Protein AF-0000000082934032 (afdb_homodimer)

Structure (mmCIF, N/CA/C/O backbone):
data_AF-0000000082934032-model_v1
#
loop_
_entity.id
_entity.type
_entity.pdbx_description
1 polymer 'TIM barrel protein'
#
loop_
_atom_site.group_PDB
_atom_site.id
_atom_site.type_symbol
_atom_site.label_atom_id
_atom_site.label_alt_id
_atom_site.label_comp_id
_atom_site.label_asym_id
_atom_site.label_entity_id
_atom_site.label_seq_id
_atom_site.pdbx_PDB_ins_code
_atom_site.Cartn_x
_atom_site.Cartn_y
_atom_site.Cartn_z
_atom_site.occupancy
_atom_site.B_iso_or_equiv
_atom_site.auth_seq_id
_atom_site.auth_comp_id
_atom_site.auth_asym_id
_atom_site.auth_atom_id
_atom_site.pdbx_PDB_model_num
ATOM 1 N N . MET A 1 1 ? 4.129 29.938 -0.681 1 89.44 1 MET A N 1
ATOM 2 C CA . MET A 1 1 ? 4.227 28.484 -0.831 1 89.44 1 MET A CA 1
ATOM 3 C C . MET A 1 1 ? 5.512 27.953 -0.206 1 89.44 1 MET A C 1
ATOM 5 O O . MET A 1 1 ? 6.59 28.5 -0.44 1 89.44 1 MET A O 1
ATOM 9 N N . LYS A 1 2 ? 5.402 26.906 0.7 1 96.56 2 LYS A N 1
ATOM 10 C CA . LYS A 1 2 ? 6.566 26.359 1.393 1 96.56 2 LYS A CA 1
ATOM 11 C C . LYS A 1 2 ? 6.754 24.875 1.07 1 96.56 2 LYS A C 1
ATOM 13 O O . LYS A 1 2 ? 5.773 24.141 0.92 1 96.56 2 LYS A O 1
ATOM 18 N N . LEU A 1 3 ? 7.988 24.531 0.833 1 98.69 3 LEU A N 1
ATOM 19 C CA . LEU A 1 3 ? 8.359 23.125 0.778 1 98.69 3 LEU A CA 1
ATOM 20 C C . LEU A 1 3 ? 8.82 22.625 2.146 1 98.69 3 LEU A C 1
ATOM 22 O O . LEU A 1 3 ? 9.797 23.141 2.699 1 98.69 3 LEU A O 1
ATOM 26 N N . CYS A 1 4 ? 8.102 21.672 2.656 1 98.88 4 CYS A N 1
ATOM 27 C CA . CYS A 1 4 ? 8.305 21.234 4.035 1 98.88 4 CYS A CA 1
ATOM 28 C C . CYS A 1 4 ? 8.641 19.75 4.098 1 98.88 4 CYS A C 1
ATOM 30 O O . CYS A 1 4 ? 8.484 19.031 3.111 1 98.88 4 CYS A O 1
ATOM 32 N N . TYR A 1 5 ? 9.164 19.312 5.207 1 98.88 5 TYR A N 1
ATOM 33 C CA . TYR A 1 5 ? 9.508 17.922 5.48 1 98.88 5 TYR A CA 1
ATOM 34 C C . TYR A 1 5 ? 8.938 17.469 6.824 1 98.88 5 TYR A C 1
ATOM 36 O O . TYR A 1 5 ? 8.945 18.234 7.793 1 98.88 5 TYR A O 1
ATOM 44 N N . GLN A 1 6 ? 8.43 16.297 6.898 1 98.69 6 GLN A N 1
ATOM 45 C CA . GLN A 1 6 ? 7.852 15.812 8.148 1 98.69 6 GLN A CA 1
ATOM 46 C C . GLN A 1 6 ? 8.945 15.383 9.125 1 98.69 6 GLN A C 1
ATOM 48 O O . GLN A 1 6 ? 9.914 14.734 8.727 1 98.69 6 GLN A O 1
ATOM 53 N N . VAL A 1 7 ? 8.766 15.719 10.398 1 98.56 7 VAL A N 1
ATOM 54 C CA . VAL A 1 7 ? 9.711 15.391 11.461 1 98.56 7 VAL A CA 1
ATOM 55 C C . VAL A 1 7 ? 8.977 14.711 12.617 1 98.56 7 VAL A C 1
ATOM 57 O O . VAL A 1 7 ? 7.945 15.203 13.078 1 98.56 7 VAL A O 1
ATOM 60 N N . ALA A 1 8 ? 9.484 13.578 13.023 1 97.62 8 ALA A N 1
ATOM 61 C CA . ALA A 1 8 ? 8.953 12.922 14.211 1 97.62 8 ALA A CA 1
ATOM 62 C C . ALA A 1 8 ? 9.508 13.555 15.484 1 97.62 8 ALA A C 1
ATOM 64 O O . ALA A 1 8 ? 10.727 13.727 15.617 1 97.62 8 ALA A O 1
ATOM 65 N N . THR A 1 9 ? 8.641 13.93 16.359 1 97.06 9 THR A N 1
ATOM 66 C CA . THR A 1 9 ? 9.086 14.414 17.656 1 97.06 9 THR A CA 1
ATOM 67 C C . THR A 1 9 ? 9.609 13.266 18.516 1 97.06 9 THR A C 1
ATOM 69 O O . THR A 1 9 ? 9.367 12.094 18.203 1 97.06 9 THR A O 1
ATOM 72 N N . PRO A 1 10 ? 10.32 13.586 19.578 1 94.69 10 PRO A N 1
ATOM 73 C CA . PRO A 1 10 ? 11.031 12.555 20.344 1 94.69 10 PRO A CA 1
ATOM 74 C C . PRO A 1 10 ? 10.086 11.531 20.969 1 94.69 10 PRO A C 1
ATOM 76 O O . PRO A 1 10 ? 10.523 10.445 21.359 1 94.69 10 PRO A O 1
ATOM 79 N N . ASP A 1 11 ? 8.836 11.859 21.156 1 92.88 11 ASP A N 1
ATOM 80 C CA . ASP A 1 11 ? 7.871 10.961 21.781 1 92.88 11 ASP A CA 1
ATOM 81 C C . ASP A 1 11 ? 7.406 9.883 20.797 1 92.88 11 ASP A C 1
ATOM 83 O O . ASP A 1 11 ? 6.727 8.938 21.188 1 92.88 11 ASP A O 1
ATOM 87 N N . VAL A 1 12 ? 7.805 10.031 19.531 1 94.06 12 VAL A N 1
ATOM 88 C CA . VAL A 1 12 ? 7.496 9.023 18.516 1 94.06 12 VAL A CA 1
ATOM 89 C C . VAL A 1 12 ? 8.625 8 18.438 1 94.06 12 VAL A C 1
ATOM 91 O O . VAL A 1 12 ? 9.805 8.367 18.453 1 94.06 12 VAL A O 1
ATOM 94 N N . ALA A 1 13 ? 8.289 6.738 18.391 1 92.12 13 ALA A N 1
ATOM 95 C CA . ALA A 1 13 ? 9.289 5.676 18.312 1 92.12 13 ALA A CA 1
ATOM 96 C C . ALA A 1 13 ? 10.094 5.773 17.016 1 92.12 13 ALA A C 1
ATOM 98 O O . ALA A 1 13 ? 9.539 6.086 15.969 1 92.12 13 ALA A O 1
ATOM 99 N N . ILE A 1 14 ? 11.359 5.512 17.141 1 93.31 14 ILE A N 1
ATOM 100 C CA . ILE A 1 14 ? 12.195 5.395 15.953 1 93.31 14 ILE A CA 1
ATOM 101 C C . ILE A 1 14 ? 11.914 4.066 15.25 1 93.31 14 ILE A C 1
ATOM 103 O O . ILE A 1 14 ? 12.031 3 15.859 1 93.31 14 ILE A O 1
ATOM 107 N N . ALA A 1 15 ? 11.469 4.117 14.039 1 92.88 15 ALA A N 1
ATOM 108 C CA . ALA A 1 15 ? 11.117 2.9 13.312 1 92.88 15 ALA A CA 1
ATOM 109 C C . ALA A 1 15 ? 11.133 3.141 11.805 1 92.88 15 ALA A C 1
ATOM 111 O O . ALA A 1 15 ? 10.914 4.266 11.344 1 92.88 15 ALA A O 1
ATOM 112 N N . ASP A 1 16 ? 11.367 2.092 11.055 1 91 16 ASP A N 1
ATOM 113 C CA . ASP A 1 16 ? 11.406 2.17 9.594 1 91 16 ASP A CA 1
ATOM 114 C C . ASP A 1 16 ? 10.047 2.566 9.023 1 91 16 ASP A C 1
ATOM 116 O O . ASP A 1 16 ? 9.969 3.152 7.941 1 91 16 ASP A O 1
ATOM 120 N N . SER A 1 17 ? 9.031 2.242 9.758 1 90.31 17 SER A N 1
ATOM 121 C CA . SER A 1 17 ? 7.676 2.469 9.281 1 90.31 17 SER A CA 1
ATOM 122 C C . SER A 1 17 ? 7.27 3.932 9.438 1 90.31 17 SER A C 1
ATOM 124 O O . SER A 1 17 ? 6.254 4.363 8.883 1 90.31 17 SER A O 1
ATOM 126 N N . VAL A 1 18 ? 8.055 4.707 10.227 1 94.38 18 VAL A N 1
ATOM 127 C CA . VAL A 1 18 ? 7.746 6.113 10.445 1 94.38 18 VAL A CA 1
ATOM 128 C C . VAL A 1 18 ? 8.148 6.934 9.227 1 94.38 18 VAL A C 1
ATOM 130 O O . VAL A 1 18 ? 9.32 6.926 8.828 1 94.38 18 VAL A O 1
ATOM 133 N N . THR A 1 19 ? 7.219 7.641 8.648 1 97 19 THR A N 1
ATOM 134 C CA . THR A 1 19 ? 7.41 8.344 7.383 1 97 19 THR A CA 1
ATOM 135 C C . THR A 1 19 ? 7.867 9.781 7.629 1 97 19 THR A C 1
ATOM 137 O O . THR A 1 19 ? 7.387 10.711 6.977 1 97 19 THR A O 1
ATOM 140 N N . ALA A 1 20 ? 8.695 10.039 8.617 1 98 20 ALA A N 1
ATOM 141 C CA . ALA A 1 20 ? 9.203 11.344 9.016 1 98 20 ALA A CA 1
ATOM 142 C C . ALA A 1 20 ? 10.688 11.266 9.375 1 98 20 ALA A C 1
ATOM 144 O O . ALA A 1 20 ? 11.195 10.195 9.695 1 98 20 ALA A O 1
ATOM 145 N N . TYR A 1 21 ? 11.328 12.398 9.242 1 98.56 21 TYR A N 1
ATOM 146 C CA . TYR A 1 21 ? 12.695 12.516 9.727 1 98.56 21 TYR A CA 1
ATOM 147 C C . TYR A 1 21 ? 12.773 12.242 11.219 1 98.56 21 TYR A C 1
ATOM 149 O O . TYR A 1 21 ? 11.961 12.75 11.992 1 98.56 21 TYR A O 1
ATOM 157 N N . GLN A 1 22 ? 13.711 11.398 11.625 1 97.88 22 GLN A N 1
ATOM 158 C CA . GLN A 1 22 ? 13.758 10.938 13.008 1 97.88 22 GLN A CA 1
ATOM 159 C C . GLN A 1 22 ? 15.062 11.359 13.688 1 97.88 22 GLN A C 1
ATOM 161 O O . GLN A 1 22 ? 16.047 11.688 13.008 1 97.88 22 GLN A O 1
ATOM 166 N N . GLY A 1 23 ? 15.055 11.344 15.07 1 96.62 23 GLY A N 1
ATOM 167 C CA . GLY A 1 23 ? 16.203 11.758 15.852 1 96.62 23 GLY A CA 1
ATOM 168 C C . GLY A 1 23 ? 15.953 13 16.688 1 96.62 23 GLY A C 1
ATOM 169 O O . GLY A 1 23 ? 14.812 13.445 16.812 1 96.62 23 GLY A O 1
ATOM 170 N N . PRO A 1 24 ? 17 13.539 17.297 1 96.81 24 PRO A N 1
ATOM 171 C CA . PRO A 1 24 ? 16.828 14.766 18.062 1 96.81 24 PRO A CA 1
ATOM 172 C C . PRO A 1 24 ? 16.328 15.93 17.219 1 96.81 24 PRO A C 1
ATOM 174 O O . PRO A 1 24 ? 16.781 16.125 16.094 1 96.81 24 PRO A O 1
ATOM 177 N N . LEU A 1 25 ? 15.398 16.688 17.781 1 97.44 25 LEU A N 1
ATOM 178 C CA . LEU A 1 25 ? 14.75 17.766 17.047 1 97.44 25 LEU A CA 1
ATOM 179 C C . LEU A 1 25 ? 15.773 18.781 16.578 1 97.44 25 LEU A C 1
ATOM 181 O O . LEU A 1 25 ? 15.672 19.297 15.453 1 97.44 25 LEU A O 1
ATOM 185 N N . GLU A 1 26 ? 16.75 19.062 17.438 1 97.81 26 GLU A N 1
ATOM 186 C CA . GLU A 1 26 ? 17.766 20.047 17.094 1 97.81 26 GLU A CA 1
ATOM 187 C C . GLU A 1 26 ? 18.5 19.6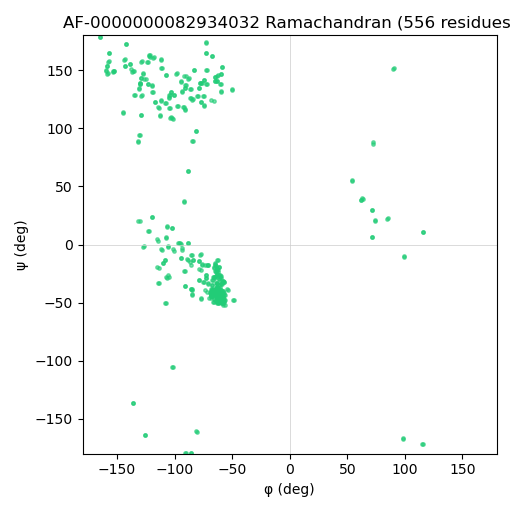56 15.82 1 97.81 26 GLU A C 1
ATOM 189 O O . GLU A 1 26 ? 18.734 20.484 14.938 1 97.81 26 GLU A O 1
ATOM 194 N N . LYS A 1 27 ? 18.828 18.422 15.758 1 98.12 27 LYS A N 1
ATOM 195 C CA . LYS A 1 27 ? 19.531 17.922 14.578 1 98.12 27 LYS A CA 1
ATOM 196 C C . LYS A 1 27 ? 18.609 17.891 13.367 1 98.12 27 LYS A C 1
ATOM 198 O O . LYS A 1 27 ? 19.031 18.266 12.258 1 98.12 27 LYS A O 1
ATOM 203 N N . SER A 1 28 ? 17.422 17.391 13.539 1 98.62 28 SER A N 1
ATOM 204 C CA . SER A 1 28 ? 16.453 17.312 12.445 1 98.62 28 SER A CA 1
ATOM 205 C C . SER A 1 28 ? 16.203 18.672 11.82 1 98.62 28 SER A C 1
ATOM 207 O O . SER A 1 28 ? 16.266 18.828 10.594 1 98.62 28 SER A O 1
ATOM 209 N N . PHE A 1 29 ? 15.977 19.656 12.68 1 98.81 29 PHE A N 1
ATOM 210 C CA . PHE A 1 29 ? 15.695 21 12.195 1 98.81 29 PHE A CA 1
ATOM 211 C C . PHE A 1 29 ? 16.922 21.594 11.5 1 98.81 29 PHE A C 1
ATOM 213 O O . PHE A 1 29 ? 16.797 22.188 10.43 1 98.81 29 PHE A O 1
ATOM 220 N N . TYR A 1 30 ? 18.078 21.375 12.102 1 98.69 30 TYR A N 1
ATOM 221 C CA . TYR A 1 30 ? 19.312 21.891 11.508 1 98.69 30 TYR A CA 1
ATOM 222 C C . TYR A 1 30 ? 19.547 21.266 10.133 1 98.69 30 TYR A C 1
ATOM 224 O O . TYR A 1 30 ? 19.812 21.984 9.164 1 98.69 30 TYR A O 1
ATOM 232 N N . ASP A 1 31 ? 19.453 19.953 10.039 1 98.81 31 ASP A N 1
ATOM 233 C CA . ASP A 1 31 ? 19.688 19.25 8.789 1 98.81 31 ASP A CA 1
ATOM 234 C C . ASP A 1 31 ? 18.734 19.75 7.699 1 98.81 31 ASP A C 1
ATOM 236 O O . ASP A 1 31 ? 19.172 20.141 6.617 1 98.81 31 ASP A O 1
ATOM 240 N N . LEU A 1 32 ? 17.469 19.766 7.996 1 98.88 32 LEU A N 1
ATOM 241 C CA . LEU A 1 32 ? 16.453 20.094 6.996 1 98.88 32 LEU A CA 1
ATOM 242 C C . LEU A 1 32 ? 16.578 21.547 6.547 1 98.88 32 LEU A C 1
ATOM 244 O O . LEU A 1 32 ? 16.422 21.844 5.359 1 98.88 32 LEU A O 1
ATOM 248 N N . ALA A 1 33 ? 16.859 22.438 7.531 1 98.81 33 ALA A N 1
ATOM 249 C CA . ALA A 1 33 ? 17.125 23.828 7.164 1 98.81 33 ALA A CA 1
ATOM 250 C C . ALA A 1 33 ? 18.328 23.938 6.25 1 98.81 33 ALA A C 1
ATOM 252 O O . ALA A 1 33 ? 18.312 24.656 5.246 1 98.81 33 ALA A O 1
ATOM 253 N N . SER A 1 34 ? 19.359 23.188 6.59 1 98.75 34 SER A N 1
ATOM 254 C CA . SER A 1 34 ? 20.594 23.234 5.824 1 98.75 34 SER A CA 1
ATOM 255 C C . SER A 1 34 ? 20.406 22.688 4.414 1 98.75 34 SER A C 1
ATOM 257 O O . SER A 1 34 ? 21.109 23.078 3.482 1 98.75 34 SER A O 1
ATOM 259 N N . PHE A 1 35 ? 19.422 21.75 4.223 1 98.69 35 PHE A N 1
ATOM 260 C CA . PHE A 1 35 ? 19.125 21.188 2.908 1 98.69 35 PHE A CA 1
ATOM 261 C C . PHE A 1 35 ? 18.312 22.172 2.066 1 98.69 35 PHE A C 1
ATOM 263 O O . PHE A 1 35 ? 18.219 22.016 0.847 1 98.69 35 PHE A O 1
ATOM 270 N N . GLY A 1 36 ? 17.625 23.125 2.734 1 98.44 36 GLY A N 1
ATOM 271 C CA . GLY A 1 36 ? 16.922 24.156 1.979 1 98.44 36 GLY A CA 1
ATOM 272 C C . GLY A 1 36 ? 15.422 24.109 2.162 1 98.44 36 GLY A C 1
ATOM 273 O O . GLY A 1 36 ? 14.688 24.781 1.442 1 98.44 36 GLY A O 1
ATOM 274 N N . TYR A 1 37 ? 14.898 23.359 3.088 1 98.81 37 TYR A N 1
ATOM 275 C CA . TYR A 1 37 ? 13.461 23.312 3.338 1 98.81 37 TYR A CA 1
ATOM 276 C C . TYR A 1 37 ? 12.992 24.594 4.004 1 98.81 37 TYR A C 1
ATOM 278 O O . TYR A 1 37 ? 13.734 25.219 4.766 1 98.81 37 TYR A O 1
ATOM 286 N N . ASP A 1 38 ? 11.75 24.938 3.738 1 98.5 38 ASP A N 1
ATOM 287 C CA . ASP A 1 38 ? 11.164 26.172 4.242 1 98.5 38 ASP A CA 1
ATOM 288 C C . ASP A 1 38 ? 10.461 25.953 5.578 1 98.5 38 ASP A C 1
ATOM 290 O O . ASP A 1 38 ? 10.219 26.891 6.332 1 98.5 38 ASP A O 1
ATOM 294 N N . GLY A 1 39 ? 10.102 24.734 5.801 1 98.75 39 GLY A N 1
ATOM 295 C CA . GLY A 1 39 ? 9.328 24.406 6.992 1 98.75 39 GLY A CA 1
ATOM 296 C C . GLY A 1 39 ? 9.305 22.922 7.301 1 98.75 39 GLY A C 1
ATOM 297 O O . GLY A 1 39 ? 9.93 22.125 6.598 1 98.75 39 GLY A O 1
ATOM 298 N N . VAL A 1 40 ? 8.594 22.609 8.438 1 98.81 40 VAL A N 1
ATOM 299 C CA . VAL A 1 40 ? 8.453 21.234 8.875 1 98.81 40 VAL A CA 1
ATOM 300 C C . VAL A 1 40 ? 7 20.969 9.281 1 98.81 40 VAL A C 1
ATOM 302 O O . VAL A 1 40 ? 6.262 21.891 9.617 1 98.81 40 VAL A O 1
ATOM 305 N N . GLU A 1 41 ? 6.605 19.797 9.102 1 98.75 41 GLU A N 1
ATOM 306 C CA . GLU A 1 41 ? 5.418 19.188 9.711 1 98.75 41 GLU A CA 1
ATOM 307 C C . GLU A 1 41 ? 5.789 18.219 10.828 1 98.75 41 GLU A C 1
ATOM 309 O O . GLU A 1 41 ? 6.629 17.344 10.633 1 98.75 41 GLU A O 1
ATOM 314 N N . LEU A 1 42 ? 5.207 18.422 12.008 1 98.5 42 LEU A N 1
ATOM 315 C CA . LEU A 1 42 ? 5.594 17.594 13.141 1 98.5 42 LEU A CA 1
ATOM 316 C C . LEU A 1 42 ? 4.656 16.391 13.273 1 98.5 42 LEU A C 1
ATOM 318 O O . LEU A 1 42 ? 3.441 16.531 13.094 1 98.5 42 LEU A O 1
ATOM 322 N N . MET A 1 43 ? 5.203 15.266 13.43 1 97.38 43 MET A N 1
ATOM 323 C CA . MET A 1 43 ? 4.488 14.07 13.859 1 97.38 43 MET A CA 1
ATOM 324 C C . MET A 1 43 ? 4.656 13.836 15.352 1 97.38 43 MET A C 1
ATOM 326 O O . MET A 1 43 ? 5.781 13.68 15.844 1 97.38 43 MET A O 1
ATOM 330 N N . THR A 1 44 ? 3.533 13.844 16.062 1 95.31 44 THR A N 1
ATOM 331 C CA . THR A 1 44 ? 3.639 13.805 17.516 1 95.31 44 THR A CA 1
ATOM 332 C C . THR A 1 44 ? 2.605 12.852 18.109 1 95.31 44 THR A C 1
ATOM 334 O O . THR A 1 44 ? 1.532 12.656 17.547 1 95.31 44 THR A O 1
ATOM 337 N N . LEU A 1 45 ? 2.957 12.297 19.234 1 92.88 45 LEU A N 1
ATOM 338 C CA . LEU A 1 45 ? 2.09 11.375 19.953 1 92.88 45 LEU A CA 1
ATOM 339 C C . LEU A 1 45 ? 1.536 12.023 21.219 1 92.88 45 LEU A C 1
ATOM 341 O O . LEU A 1 45 ? 0.326 12 21.453 1 92.88 45 LEU A O 1
ATOM 345 N N . ASN A 1 46 ? 2.461 12.602 22 1 91.56 46 ASN A N 1
ATOM 346 C CA . ASN A 1 46 ? 2.131 13.172 23.297 1 91.56 46 ASN A CA 1
ATOM 347 C C . ASN A 1 46 ? 2.711 14.57 23.469 1 91.56 46 ASN A C 1
ATOM 349 O O . ASN A 1 46 ? 3.74 14.75 24.109 1 91.56 46 ASN A O 1
ATOM 353 N N . PRO A 1 47 ? 1.967 15.547 23.047 1 92.38 47 PRO A N 1
ATOM 354 C CA . PRO A 1 47 ? 2.49 16.906 23.125 1 92.38 47 PRO A CA 1
ATOM 355 C C . PRO A 1 47 ? 2.838 17.328 24.547 1 92.38 47 PRO A C 1
ATOM 357 O O . PRO A 1 47 ? 3.736 18.156 24.75 1 92.38 47 PRO A O 1
ATOM 360 N N . SER A 1 48 ? 2.105 16.734 25.516 1 90.75 48 SER A N 1
ATOM 361 C CA . SER A 1 48 ? 2.324 17.125 26.906 1 90.75 48 SER A CA 1
ATOM 362 C C . SER A 1 48 ? 3.725 16.75 27.375 1 90.75 48 SER A C 1
ATOM 364 O O . SER A 1 48 ? 4.23 17.297 28.344 1 90.75 48 SER A O 1
ATOM 366 N N . GLU A 1 49 ? 4.328 15.906 26.641 1 91.81 49 GLU A N 1
ATOM 367 C CA . GLU A 1 49 ? 5.664 15.445 27 1 91.81 49 GLU A CA 1
ATOM 368 C C . GLU A 1 49 ? 6.742 16.281 26.312 1 91.81 49 GLU A C 1
ATOM 370 O O . GLU A 1 49 ? 7.934 16.109 26.594 1 91.81 49 GLU A O 1
ATOM 375 N N . LEU A 1 50 ? 6.344 17.141 25.5 1 95.25 50 LEU A N 1
ATOM 376 C CA . LEU A 1 50 ? 7.293 17.953 24.766 1 95.25 50 LEU A CA 1
ATOM 377 C C . LEU A 1 50 ? 7.484 19.312 25.438 1 95.25 50 LEU A C 1
ATOM 379 O O . LEU A 1 50 ? 6.574 19.812 26.109 1 95.25 50 LEU A O 1
ATOM 383 N N . ASN A 1 51 ? 8.695 19.844 25.328 1 97.06 51 ASN A N 1
ATOM 384 C CA . ASN A 1 51 ? 8.945 21.234 25.641 1 97.06 51 ASN A CA 1
ATOM 385 C C . ASN A 1 51 ? 8.57 22.156 24.469 1 97.06 51 ASN A C 1
ATOM 387 O O . ASN A 1 51 ? 9.375 22.359 23.562 1 97.06 51 ASN A O 1
ATOM 391 N N . TRP A 1 52 ? 7.348 22.734 24.562 1 97.88 52 TRP A N 1
ATOM 392 C CA . TRP A 1 52 ? 6.789 23.5 23.453 1 97.88 52 TRP A CA 1
ATOM 393 C C . TRP A 1 52 ? 7.668 24.703 23.125 1 97.88 52 TRP A C 1
ATOM 395 O O . TRP A 1 52 ? 7.879 25.016 21.953 1 97.88 52 TRP A O 1
ATOM 405 N N . ASP A 1 53 ? 8.164 25.344 24.141 1 97.62 53 ASP A N 1
ATOM 406 C CA . ASP A 1 53 ? 9.031 26.5 23.938 1 97.62 53 ASP A CA 1
ATOM 407 C C . ASP A 1 53 ? 10.312 26.109 23.203 1 97.62 53 ASP A C 1
ATOM 409 O O . ASP A 1 53 ? 10.773 26.844 22.328 1 97.62 53 ASP A O 1
ATOM 413 N N . PHE A 1 54 ? 10.805 25.031 23.609 1 97.75 54 PHE A N 1
ATOM 414 C CA . PHE A 1 54 ? 12 24.531 22.953 1 97.75 54 PHE A CA 1
ATOM 415 C C . PHE A 1 54 ? 11.727 24.266 21.469 1 97.75 54 PHE A C 1
ATOM 417 O O . PHE A 1 54 ? 12.523 24.656 20.609 1 97.75 54 PHE A O 1
ATOM 424 N N . VAL A 1 55 ? 10.648 23.609 21.172 1 98.06 55 VAL A N 1
ATOM 425 C CA . VAL A 1 55 ? 10.289 23.297 19.781 1 98.06 55 VAL A CA 1
ATOM 426 C C . VAL A 1 55 ? 10.18 24.594 18.984 1 98.06 55 VAL A C 1
ATOM 428 O O . VAL A 1 55 ? 10.758 24.703 17.891 1 98.06 55 VAL A O 1
ATOM 431 N N . ARG A 1 56 ? 9.438 25.547 19.516 1 97.94 56 ARG A N 1
ATOM 432 C CA . ARG A 1 56 ? 9.227 26.828 18.844 1 97.94 56 ARG A CA 1
ATOM 433 C C . ARG A 1 56 ? 10.555 27.547 18.609 1 97.94 56 ARG A C 1
ATOM 435 O O . ARG A 1 56 ? 10.836 27.984 17.5 1 97.94 56 ARG A O 1
ATOM 442 N N . LYS A 1 57 ? 11.352 27.625 19.625 1 98.25 57 LYS A N 1
ATOM 443 C CA . LYS A 1 57 ? 12.617 28.344 19.562 1 98.25 57 LYS A CA 1
ATOM 444 C C . LYS A 1 57 ? 13.578 27.688 18.578 1 98.25 57 LYS A C 1
ATOM 446 O O . LYS A 1 57 ? 14.305 28.375 17.844 1 98.25 57 LYS A O 1
ATOM 451 N N . GLU A 1 58 ? 13.609 26.359 18.625 1 98.06 58 GLU A N 1
ATOM 452 C CA . GLU A 1 58 ? 14.492 25.641 17.703 1 98.06 58 GLU A CA 1
ATOM 453 C C . GLU A 1 58 ? 14.062 25.844 16.25 1 98.06 58 GLU A C 1
ATOM 455 O O . GLU A 1 58 ? 14.914 26 15.375 1 98.06 58 GLU A O 1
ATOM 460 N N . ALA A 1 59 ? 12.773 25.797 16 1 98.5 59 ALA A N 1
ATOM 461 C CA . ALA A 1 59 ? 12.273 26.078 14.656 1 98.5 59 ALA A CA 1
ATOM 462 C C . ALA A 1 59 ? 12.656 27.484 14.219 1 98.5 59 ALA A C 1
ATOM 464 O O . ALA A 1 59 ? 13.133 27.688 13.094 1 98.5 59 ALA A O 1
ATOM 465 N N . GLU A 1 60 ? 12.492 28.469 15.086 1 98.25 60 GLU A N 1
ATOM 466 C CA . GLU A 1 60 ? 12.836 29.859 14.805 1 98.25 60 GLU A CA 1
ATOM 467 C C . GLU A 1 60 ? 14.328 30.016 14.531 1 98.25 60 GLU A C 1
ATOM 469 O O . GLU A 1 60 ? 14.727 30.703 13.586 1 98.25 60 GLU A O 1
ATOM 474 N N . LYS A 1 61 ? 15.062 29.391 15.391 1 98.31 61 LYS A N 1
ATOM 475 C CA . LYS A 1 61 ? 16.516 29.422 15.258 1 98.31 61 LYS A CA 1
ATOM 476 C C . LYS A 1 61 ? 16.953 28.969 13.867 1 98.31 61 LYS A C 1
ATOM 478 O O . LYS A 1 61 ? 17.906 29.531 13.297 1 98.31 61 LYS A O 1
ATOM 483 N N . ASN A 1 62 ? 16.297 27.984 13.328 1 98.56 62 ASN A N 1
ATOM 484 C CA . ASN A 1 62 ? 16.656 27.422 12.039 1 98.56 62 ASN A CA 1
ATOM 485 C C . ASN A 1 62 ? 15.844 28.031 10.906 1 98.56 62 ASN A C 1
ATOM 487 O O . ASN A 1 62 ? 15.922 27.578 9.766 1 98.56 62 ASN A O 1
ATOM 491 N N . LYS A 1 63 ? 14.953 28.984 11.219 1 98.31 63 LYS A N 1
ATOM 492 C CA . LYS A 1 63 ? 14.117 29.688 10.258 1 98.31 63 LYS A CA 1
ATOM 493 C C . LYS A 1 63 ? 13.188 28.719 9.523 1 98.31 63 LYS A C 1
ATOM 495 O O . LYS A 1 63 ? 13.055 28.797 8.297 1 98.31 63 LYS A O 1
ATOM 500 N N . LEU A 1 64 ? 12.688 27.766 10.227 1 98.69 64 LEU A N 1
ATOM 501 C CA . LEU A 1 64 ? 11.719 26.812 9.711 1 98.69 64 LEU A CA 1
ATOM 502 C C . LEU A 1 64 ? 10.312 27.141 10.195 1 98.69 64 LEU A C 1
ATOM 504 O O . LEU A 1 64 ? 10.102 27.391 11.391 1 98.69 64 LEU A O 1
ATOM 508 N N . SER A 1 65 ? 9.398 27.172 9.281 1 98.31 65 SER A N 1
ATOM 509 C CA . SER A 1 65 ? 8 27.266 9.672 1 98.31 65 SER A CA 1
ATOM 510 C C . SER A 1 65 ? 7.457 25.906 10.117 1 98.31 65 SER A C 1
ATOM 512 O O . SER A 1 65 ? 7.762 24.875 9.508 1 98.31 65 SER A O 1
ATOM 514 N N . VAL A 1 66 ? 6.727 25.859 11.227 1 98.5 66 VAL A N 1
ATOM 515 C CA . VAL A 1 66 ? 5.949 24.672 11.578 1 98.5 66 VAL A CA 1
ATOM 516 C C . VAL A 1 66 ? 4.539 24.797 11 1 98.5 66 VAL A C 1
ATOM 518 O O . VAL A 1 66 ? 3.748 25.625 11.453 1 98.5 66 VAL A O 1
ATOM 521 N N . VAL A 1 67 ? 4.211 23.875 10.094 1 98.19 67 VAL A N 1
ATOM 522 C CA . VAL A 1 67 ? 3.047 24.203 9.273 1 98.19 67 VAL A CA 1
ATOM 523 C C . VAL A 1 67 ? 1.863 23.328 9.703 1 98.19 67 VAL A C 1
ATOM 525 O O . VAL A 1 67 ? 0.707 23.703 9.492 1 98.19 67 VAL A O 1
ATOM 528 N N . LEU A 1 68 ? 2.125 22.219 10.195 1 98.56 68 LEU A N 1
ATOM 529 C CA . LEU A 1 68 ? 1.088 21.25 10.531 1 98.56 68 LEU A CA 1
ATOM 530 C C . LEU A 1 68 ? 1.596 20.25 11.57 1 98.56 68 LEU A C 1
ATOM 532 O O . LEU A 1 68 ? 2.799 19.984 11.641 1 98.56 68 LEU A O 1
ATOM 536 N N . VAL A 1 69 ? 0.732 19.797 12.422 1 98.38 69 VAL A N 1
ATOM 537 C CA . VAL A 1 69 ? 1.026 18.672 13.312 1 98.38 69 VAL A CA 1
ATOM 538 C C . VAL A 1 69 ? 0.18 17.469 12.93 1 98.38 69 VAL A C 1
ATOM 540 O O . VAL A 1 69 ? -1.049 17.547 12.883 1 98.38 69 VAL A O 1
ATOM 543 N N . CYS A 1 70 ? 0.849 16.391 12.68 1 96.75 70 CYS A N 1
ATOM 544 C CA . CYS A 1 70 ? 0.198 15.172 12.219 1 96.75 70 CYS A CA 1
ATOM 545 C C . CYS A 1 70 ? -0.178 14.281 13.398 1 96.75 70 CYS A C 1
ATOM 547 O O . CYS A 1 70 ? 0.589 14.148 14.352 1 96.75 70 CYS A O 1
ATOM 549 N N . THR A 1 71 ? -1.338 13.594 13.234 1 92.31 71 THR A N 1
ATOM 550 C CA . THR A 1 71 ? -1.892 12.805 14.328 1 92.31 71 THR A CA 1
ATOM 551 C C . THR A 1 71 ? -1.729 11.312 14.062 1 92.31 71 THR A C 1
ATOM 553 O O . THR A 1 71 ? -2.271 10.477 14.789 1 92.31 71 THR A O 1
ATOM 556 N N . GLY A 1 72 ? -1.059 10.922 13.047 1 85.31 72 GLY A N 1
ATOM 557 C CA . GLY A 1 72 ? -1.079 9.562 12.523 1 85.31 72 GLY A CA 1
ATOM 558 C C . GLY A 1 72 ? -0.627 8.523 13.531 1 85.31 72 GLY A C 1
ATOM 559 O O . GLY A 1 72 ? -1.172 7.418 13.578 1 85.31 72 GLY A O 1
ATOM 56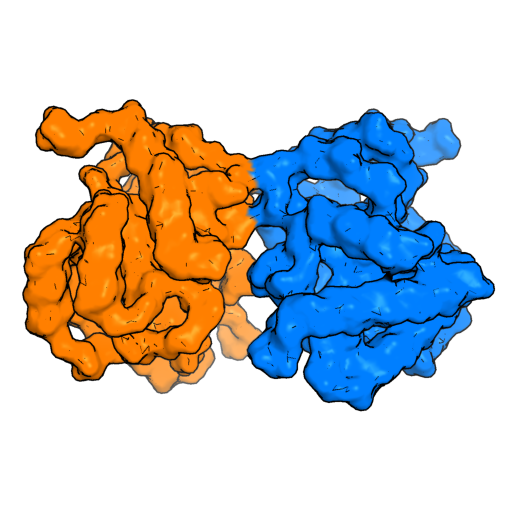0 N N . GLU A 1 73 ? 0.224 8.852 14.328 1 87.44 73 GLU A N 1
ATOM 561 C CA . GLU A 1 73 ? 0.84 7.852 15.188 1 87.44 73 GLU A CA 1
ATOM 562 C C . GLU A 1 73 ? -0.002 7.602 16.438 1 87.44 73 GLU A C 1
ATOM 564 O O . GLU A 1 73 ? 0.236 6.637 17.172 1 87.44 73 GLU A O 1
ATOM 569 N N . ILE A 1 74 ? -1.052 8.453 16.641 1 90.25 74 ILE A N 1
ATOM 570 C CA . ILE A 1 74 ? -1.986 8.219 17.734 1 90.25 74 ILE A CA 1
ATOM 571 C C . ILE A 1 74 ? -2.773 6.934 17.469 1 90.25 74 ILE A C 1
ATOM 573 O O . ILE A 1 74 ? -2.99 6.137 18.391 1 90.25 74 ILE A O 1
ATOM 577 N N . PHE A 1 75 ? -3.15 6.719 16.266 1 92.19 75 PHE A N 1
ATOM 578 C CA . PHE A 1 75 ? -3.768 5.457 15.875 1 92.19 75 PHE A CA 1
ATOM 579 C C . PHE A 1 75 ? -2.719 4.363 15.734 1 92.19 75 PHE A C 1
ATOM 581 O O . PHE A 1 75 ? -2.887 3.266 16.281 1 92.19 75 PHE A O 1
ATOM 588 N N . GLY A 1 76 ? -1.643 4.652 15.086 1 88.06 76 GLY A N 1
ATOM 589 C CA . GLY A 1 76 ? -0.648 3.656 14.711 1 88.06 76 GLY A CA 1
ATOM 590 C C . GLY A 1 76 ? 0.029 3.016 15.914 1 88.06 76 GLY A C 1
ATOM 591 O O . GLY A 1 76 ? 0.236 1.801 15.938 1 88.06 76 GLY A O 1
ATOM 592 N N . GLN A 1 77 ? 0.321 3.799 16.906 1 87.25 77 GLN A N 1
ATOM 593 C CA . GLN A 1 77 ? 1.095 3.291 18.047 1 87.25 77 GLN A CA 1
ATOM 594 C C . GLN A 1 77 ? 0.205 3.059 19.266 1 87.25 77 GLN A C 1
ATOM 596 O O . GLN A 1 77 ? 0.479 2.174 20.078 1 87.25 77 GLN A O 1
ATOM 601 N N . LEU A 1 78 ? -0.938 3.84 19.375 1 91.38 78 LEU A N 1
ATOM 602 C CA . LEU A 1 78 ? -1.726 3.77 20.609 1 91.38 78 LEU A CA 1
ATOM 603 C C . LEU A 1 78 ? -3.057 3.068 20.359 1 91.38 78 LEU A C 1
ATOM 605 O O . LEU A 1 78 ? -3.77 2.727 21.312 1 91.38 78 LEU A O 1
ATOM 609 N N . GLY A 1 79 ? -3.482 2.906 19.141 1 93.69 79 GLY A N 1
ATOM 610 C CA . GLY A 1 79 ? -4.719 2.219 18.812 1 93.69 79 GLY A CA 1
ATOM 611 C C . GLY A 1 79 ? -5.961 3.033 19.125 1 93.69 79 GLY A C 1
ATOM 612 O O . GLY A 1 79 ? -7.047 2.477 19.297 1 93.69 79 GLY A O 1
ATOM 613 N N . LEU A 1 80 ? -5.848 4.344 19.25 1 96.44 80 LEU A N 1
ATOM 614 C CA . LEU A 1 80 ? -6.969 5.227 19.562 1 96.44 80 LEU A CA 1
ATOM 615 C C . LEU A 1 80 ? -7.688 5.66 18.281 1 96.44 80 LEU A C 1
ATOM 617 O O . LEU A 1 80 ? -7.051 5.91 17.266 1 96.44 80 LEU A O 1
ATOM 621 N N . SER A 1 81 ? -9.008 5.77 18.359 1 97.94 81 SER A N 1
ATOM 622 C CA . SER A 1 81 ? -9.773 6.266 17.219 1 97.94 81 SER A CA 1
ATOM 623 C C . SER A 1 81 ? -11.125 6.824 17.656 1 97.94 81 SER A C 1
ATOM 625 O O . SER A 1 81 ? -11.633 6.461 18.719 1 97.94 81 SER A O 1
ATOM 627 N N . TYR A 1 82 ? -11.625 7.695 16.781 1 98.62 82 TYR A N 1
ATOM 628 C CA . TYR A 1 82 ? -12.891 8.359 17.062 1 98.62 82 TYR A CA 1
ATOM 629 C C . TYR A 1 82 ? -14.055 7.391 16.922 1 98.62 82 TYR A C 1
ATOM 631 O O . TYR A 1 82 ? -15.164 7.676 17.391 1 98.62 82 TYR A O 1
ATOM 639 N N . THR A 1 83 ? -13.828 6.289 16.25 1 98.5 83 THR A N 1
ATOM 640 C CA . THR A 1 83 ? -14.945 5.398 15.945 1 98.5 83 THR A CA 1
ATOM 641 C C . THR A 1 83 ? -14.719 4.02 16.562 1 98.5 83 THR A C 1
ATOM 643 O O . THR A 1 83 ? -15.203 3.014 16.047 1 98.5 83 THR A O 1
ATOM 646 N N . HIS A 1 84 ? -13.914 3.977 17.578 1 98.25 84 HIS A N 1
ATOM 647 C CA . HIS A 1 84 ? -13.734 2.729 18.312 1 98.25 84 HIS A CA 1
ATOM 648 C C . HIS A 1 84 ? -15.039 2.273 18.953 1 98.25 84 HIS A C 1
ATOM 650 O O . HIS A 1 84 ? -15.82 3.098 19.438 1 98.25 84 HIS A O 1
ATOM 656 N N . PRO A 1 85 ? -15.242 0.965 19.031 1 98.06 85 PRO A N 1
ATOM 657 C CA . PRO A 1 85 ? -16.484 0.509 19.656 1 98.06 85 PRO A CA 1
ATOM 658 C C . PRO A 1 85 ? -16.562 0.847 21.156 1 98.06 85 PRO A C 1
ATOM 660 O O . PRO A 1 85 ? -17.656 1.004 21.703 1 98.06 85 PRO A O 1
ATOM 663 N N . LYS A 1 86 ? -15.477 0.94 21.781 1 97.94 86 LYS A N 1
ATOM 664 C CA . LYS A 1 86 ? -15.422 1.296 23.203 1 97.94 86 LYS A CA 1
ATOM 665 C C . LYS A 1 86 ? -15.398 2.811 23.391 1 97.94 86 LYS A C 1
ATOM 667 O O . LYS A 1 86 ? -14.492 3.49 22.906 1 97.94 86 LYS A O 1
ATOM 672 N N . GLU A 1 87 ? -16.281 3.322 24.156 1 98.12 87 GLU A N 1
ATOM 673 C CA . GLU A 1 87 ? -16.438 4.758 24.375 1 98.12 87 GLU A CA 1
ATOM 674 C C . GLU A 1 87 ? -15.195 5.359 25.031 1 98.12 87 GLU A C 1
ATOM 676 O O . GLU A 1 87 ? -14.789 6.473 24.688 1 98.12 87 GLU A O 1
ATOM 681 N N . GLU A 1 88 ? -14.609 4.629 25.922 1 98.25 88 GLU A N 1
ATOM 682 C CA . GLU A 1 88 ? -13.445 5.145 26.641 1 98.25 88 GLU A CA 1
ATOM 683 C C . GLU A 1 88 ? -12.273 5.391 25.688 1 98.25 88 GLU A C 1
ATOM 685 O O . GLU A 1 88 ? -11.5 6.332 25.875 1 98.25 88 GLU A O 1
ATOM 690 N N . VAL A 1 89 ? -12.188 4.562 24.672 1 98.31 89 VAL A N 1
ATOM 691 C CA . VAL A 1 89 ? -11.133 4.711 23.688 1 98.31 89 VAL A CA 1
ATOM 692 C C . VAL A 1 89 ? -11.422 5.926 22.797 1 98.31 89 VAL A C 1
ATOM 694 O O . VAL A 1 89 ? -10.516 6.707 22.5 1 98.31 89 VAL A O 1
ATOM 697 N N . ARG A 1 90 ? -12.68 6.141 22.438 1 98.5 90 ARG A N 1
ATOM 698 C CA . ARG A 1 90 ? -13.07 7.297 21.641 1 98.5 90 ARG A CA 1
ATOM 699 C C . ARG A 1 90 ? -12.789 8.602 22.375 1 98.5 90 ARG A C 1
ATOM 701 O O . ARG A 1 90 ? -12.242 9.539 21.797 1 98.5 90 ARG A O 1
ATOM 708 N N . LYS A 1 91 ? -13.109 8.617 23.656 1 98.38 91 LYS A N 1
ATOM 709 C CA . LYS A 1 91 ? -12.914 9.812 24.469 1 98.38 91 LYS A CA 1
ATOM 710 C C . LYS A 1 91 ? -11.43 10.148 24.594 1 98.38 91 LYS A C 1
ATOM 712 O O . LYS A 1 91 ? -11.047 11.32 24.531 1 98.38 91 LYS A O 1
ATOM 717 N N . GLU A 1 92 ? -10.688 9.109 24.766 1 97.75 92 GLU A N 1
ATOM 718 C CA . GLU A 1 92 ? -9.242 9.32 24.859 1 97.75 92 GLU A CA 1
ATOM 719 C C . GLU A 1 92 ? -8.672 9.836 23.547 1 97.75 92 GLU A C 1
ATOM 721 O O . GLU A 1 92 ? -7.797 10.703 23.547 1 97.75 92 GLU A O 1
ATOM 726 N N . ALA A 1 93 ? -9.18 9.328 22.438 1 98.06 93 ALA A N 1
ATOM 727 C CA . ALA A 1 93 ? -8.742 9.789 21.125 1 98.06 93 ALA A CA 1
ATOM 728 C C . ALA A 1 93 ? -9.047 11.273 20.938 1 98.06 93 ALA A C 1
ATOM 730 O O . ALA A 1 93 ? -8.195 12.031 20.453 1 98.06 93 ALA A O 1
ATOM 731 N N . ILE A 1 94 ? -10.203 11.656 21.344 1 98.31 94 ILE A N 1
ATOM 732 C CA . ILE A 1 94 ? -10.633 13.047 21.203 1 98.31 94 ILE A CA 1
ATOM 733 C C . ILE A 1 94 ? -9.797 13.938 22.109 1 98.31 94 ILE A C 1
ATOM 735 O O . ILE A 1 94 ? -9.32 14.992 21.703 1 98.31 94 ILE A O 1
ATOM 739 N N . ARG A 1 95 ? -9.586 13.477 23.328 1 97.44 95 ARG A N 1
ATOM 740 C CA . ARG A 1 95 ? -8.789 14.234 24.281 1 97.44 95 ARG A CA 1
ATOM 741 C C . ARG A 1 95 ? -7.379 14.477 23.75 1 97.44 95 ARG A C 1
ATOM 743 O O . ARG A 1 95 ? -6.867 15.594 23.812 1 97.44 95 ARG A O 1
ATOM 750 N N . ARG A 1 96 ? -6.785 13.445 23.266 1 96.75 96 ARG A N 1
ATOM 751 C CA . ARG A 1 96 ? -5.43 13.547 22.719 1 96.75 96 ARG A CA 1
ATOM 752 C C . ARG A 1 96 ? -5.383 14.508 21.531 1 96.75 96 ARG A C 1
ATOM 754 O O . ARG A 1 96 ? -4.434 15.273 21.391 1 96.75 96 ARG A O 1
ATOM 761 N N . THR A 1 97 ? -6.387 14.414 20.703 1 97.94 97 THR A N 1
ATOM 762 C CA . THR A 1 97 ? -6.43 15.297 19.547 1 97.94 97 THR A CA 1
ATOM 763 C C . THR A 1 97 ? -6.539 16.75 19.984 1 97.94 97 THR A C 1
ATOM 765 O O . THR A 1 97 ? -5.906 17.641 19.391 1 97.94 97 THR A O 1
ATOM 768 N N . LYS A 1 98 ? -7.312 17 20.984 1 98.19 98 LYS A N 1
ATOM 769 C CA . LYS A 1 98 ? -7.43 18.359 21.5 1 98.19 98 LYS A CA 1
ATOM 770 C C . LYS A 1 98 ? -6.09 18.859 22.031 1 98.19 98 LYS A C 1
ATOM 772 O O . LYS A 1 98 ? -5.742 20.031 21.859 1 98.19 98 LYS A O 1
ATOM 777 N N . GLU A 1 99 ? -5.332 18 22.656 1 97.62 99 GLU A N 1
ATOM 778 C CA . GLU A 1 99 ? -3.99 18.375 23.094 1 97.62 99 GLU A CA 1
ATOM 779 C C . GLU A 1 99 ? -3.098 18.703 21.906 1 97.62 99 GLU A C 1
ATOM 781 O O . GLU A 1 99 ? -2.287 19.641 21.984 1 97.62 99 GLU A O 1
ATOM 786 N N . ILE A 1 100 ? -3.238 17.953 20.859 1 98.12 100 ILE A N 1
ATOM 787 C CA . ILE A 1 100 ? -2.475 18.219 19.656 1 98.12 100 ILE A CA 1
ATOM 788 C C . ILE A 1 100 ? -2.889 19.562 19.062 1 98.12 100 ILE A C 1
ATOM 790 O O . ILE A 1 100 ? -2.045 20.328 18.594 1 98.12 100 ILE A O 1
ATOM 794 N N . ILE A 1 101 ? -4.195 19.859 19.094 1 98.62 101 ILE A N 1
ATOM 795 C CA . ILE A 1 101 ? -4.691 21.141 18.625 1 98.62 101 ILE A CA 1
ATOM 796 C C . ILE A 1 101 ? -4.066 22.266 19.438 1 98.62 101 ILE A C 1
ATOM 798 O O . ILE A 1 101 ? -3.637 23.281 18.891 1 98.62 101 ILE A O 1
ATOM 802 N N . ASP A 1 102 ? -3.979 22.078 20.766 1 98.56 102 ASP A N 1
ATOM 803 C CA . ASP A 1 102 ? -3.348 23.078 21.625 1 98.56 102 ASP A CA 1
ATOM 804 C C . ASP A 1 102 ? -1.892 23.312 21.234 1 98.56 102 ASP A C 1
ATOM 806 O O . ASP A 1 102 ? -1.439 24.453 21.141 1 98.56 102 ASP A O 1
ATOM 810 N N . PHE A 1 103 ? -1.188 22.25 21.062 1 98.31 103 PHE A N 1
ATOM 811 C CA . PHE A 1 103 ? 0.213 22.281 20.672 1 98.31 103 PHE A CA 1
ATOM 812 C C . PHE A 1 103 ? 0.369 22.984 19.312 1 98.31 103 PHE A C 1
ATOM 814 O O . PHE A 1 103 ? 1.222 23.859 19.156 1 98.31 103 PHE A O 1
ATOM 821 N N . ALA A 1 104 ? -0.468 22.609 18.359 1 98.62 104 ALA A N 1
ATOM 822 C CA . ALA A 1 104 ? -0.446 23.219 17.047 1 98.62 104 ALA A CA 1
ATOM 823 C C . ALA A 1 104 ? -0.73 24.719 17.125 1 98.62 104 ALA A C 1
ATOM 825 O O . ALA A 1 104 ? -0.059 25.531 16.469 1 98.62 104 ALA A O 1
ATOM 826 N N . SER A 1 105 ? -1.715 25.031 17.906 1 98.56 105 SER A N 1
ATOM 827 C CA . SER A 1 105 ? -2.072 26.438 18.094 1 98.56 105 SER A CA 1
ATOM 828 C C . SER A 1 105 ? -0.883 27.25 18.594 1 98.56 105 SER A C 1
ATOM 830 O O . SER A 1 105 ? -0.618 28.344 18.094 1 98.56 105 SER A O 1
ATOM 832 N N . ALA A 1 106 ? -0.17 26.703 19.531 1 97.88 106 ALA A N 1
ATOM 833 C CA . ALA A 1 106 ? 0.988 27.391 20.109 1 97.88 106 ALA A CA 1
ATOM 834 C C . ALA A 1 106 ? 2.072 27.609 19.062 1 97.88 106 ALA A C 1
ATOM 836 O O . ALA A 1 106 ? 2.902 28.516 19.203 1 97.88 106 ALA A O 1
ATOM 837 N N . LEU A 1 107 ? 2.1 26.844 18.047 1 97.81 107 LEU A N 1
ATOM 838 C CA . LEU A 1 107 ? 3.129 26.922 17.016 1 97.81 107 LEU A CA 1
ATOM 839 C C . LEU A 1 107 ? 2.621 27.656 15.789 1 97.81 107 LEU A C 1
ATOM 841 O O . LEU A 1 107 ? 3.369 27.875 14.828 1 97.81 107 LEU A O 1
ATOM 845 N N . GLY A 1 108 ? 1.305 28.047 15.789 1 97.44 108 GLY A N 1
ATOM 846 C CA . GLY A 1 108 ? 0.701 28.672 14.625 1 97.44 108 GLY A CA 1
ATOM 847 C C . GLY A 1 108 ? 0.489 27.688 13.477 1 97.44 108 GLY A C 1
ATOM 848 O O . GLY A 1 108 ? 0.58 28.078 12.305 1 97.44 108 GLY A O 1
ATOM 849 N N . ALA A 1 109 ? 0.28 26.438 13.797 1 98.44 109 ALA A N 1
ATOM 850 C CA . ALA A 1 109 ? 0.153 25.344 12.828 1 98.44 109 ALA A CA 1
ATOM 851 C C . ALA A 1 109 ? -1.271 24.797 12.797 1 98.44 109 ALA A C 1
ATOM 853 O O . ALA A 1 109 ? -2.051 25.031 13.727 1 98.44 109 ALA A O 1
ATOM 854 N N . ASN A 1 110 ? -1.653 24.141 11.711 1 98.75 110 ASN A N 1
ATOM 855 C CA . ASN A 1 110 ? -2.869 23.344 11.633 1 98.75 110 ASN A CA 1
ATOM 856 C C . ASN A 1 110 ? -2.615 21.891 12.039 1 98.75 110 ASN A C 1
ATOM 858 O O . ASN A 1 110 ? -1.504 21.547 12.438 1 98.75 110 ASN A O 1
ATOM 862 N N . ILE A 1 111 ? -3.668 21.031 12 1 98.75 111 ILE A N 1
ATOM 863 C CA . ILE A 1 111 ? -3.459 19.609 12.266 1 98.75 111 ILE A CA 1
ATOM 864 C C . ILE A 1 111 ? -4.082 18.781 11.141 1 98.75 111 ILE A C 1
ATOM 866 O O . ILE A 1 111 ? -4.91 19.297 10.375 1 98.75 111 ILE A O 1
ATOM 870 N N . ASN A 1 112 ? -3.594 17.578 11 1 98.12 112 ASN A N 1
ATOM 871 C CA . ASN A 1 112 ? -4.305 16.656 10.117 1 98.12 112 ASN A CA 1
ATOM 872 C C . ASN A 1 112 ? -4.953 15.523 10.906 1 98.12 112 ASN A C 1
ATOM 874 O O . ASN A 1 112 ? -4.535 15.219 12.023 1 98.12 112 ASN A O 1
ATOM 878 N N . ILE A 1 113 ? -6 15.016 10.375 1 97.81 113 ILE A N 1
ATOM 879 C CA . ILE A 1 113 ? -6.609 13.773 10.836 1 97.81 113 ILE A CA 1
ATOM 880 C C . ILE A 1 113 ? -6.465 12.695 9.758 1 97.81 113 ILE A C 1
ATOM 882 O O . ILE A 1 113 ? -7.023 12.828 8.664 1 97.81 113 ILE A O 1
ATOM 886 N N . GLY A 1 114 ? -5.656 11.727 10.078 1 97.19 114 GLY A N 1
ATOM 887 C CA . GLY A 1 114 ? -5.516 10.57 9.219 1 97.19 114 GLY A CA 1
ATOM 888 C C . GLY A 1 114 ? -6.277 9.359 9.719 1 97.19 114 GLY A C 1
ATOM 889 O O . GLY A 1 114 ? -7.508 9.32 9.664 1 97.19 114 GLY A O 1
ATOM 890 N N . ARG A 1 115 ? -5.559 8.414 10.258 1 96.94 115 ARG A N 1
ATOM 891 C CA . ARG A 1 115 ? -6.172 7.141 10.609 1 96.94 115 ARG A CA 1
ATOM 892 C C . ARG A 1 115 ? -6.836 7.207 11.977 1 96.94 115 ARG A C 1
ATOM 894 O O . ARG A 1 115 ? -7.633 6.336 12.328 1 96.94 115 ARG A O 1
ATOM 901 N N . ILE A 1 116 ? -6.562 8.242 12.773 1 97.88 116 ILE A N 1
ATOM 902 C CA . ILE A 1 116 ? -7.18 8.375 14.086 1 97.88 116 ILE A CA 1
ATOM 903 C C . ILE A 1 116 ? -8.695 8.508 13.938 1 97.88 116 ILE A C 1
ATOM 905 O O . ILE A 1 116 ? -9.438 8.328 14.906 1 97.88 116 ILE A O 1
ATOM 909 N N . ARG A 1 117 ? -9.18 8.758 12.742 1 98 117 ARG A N 1
ATOM 910 C CA . ARG A 1 117 ? -10.617 8.812 12.5 1 98 117 ARG A CA 1
ATOM 911 C C . ARG A 1 117 ? -11.281 7.469 12.805 1 98 117 ARG A C 1
ATOM 913 O O . ARG A 1 117 ? -12.469 7.414 13.102 1 98 117 ARG A O 1
ATOM 920 N N . GLY A 1 118 ? -10.523 6.434 12.633 1 97.44 118 GLY A N 1
ATOM 921 C CA . GLY A 1 118 ? -11.031 5.082 12.82 1 97.44 118 GLY A CA 1
ATOM 922 C C . GLY A 1 118 ? -11.43 4.41 11.516 1 97.44 118 GLY A C 1
ATOM 923 O O . GLY A 1 118 ? -10.992 4.824 10.445 1 97.44 118 GLY A O 1
ATOM 924 N N . GLN A 1 119 ? -12.141 3.297 11.641 1 97.56 119 GLN A N 1
ATOM 925 C CA . GLN A 1 119 ? -12.508 2.482 10.484 1 97.56 119 GLN A CA 1
ATOM 926 C C . GLN A 1 119 ? -13.742 1.638 10.781 1 97.56 119 GLN A C 1
ATOM 928 O O . GLN A 1 119 ? -14.148 1.495 11.938 1 97.56 119 GLN A O 1
ATOM 933 N N . TYR A 1 120 ? -14.305 1.134 9.766 1 97.44 120 TYR A N 1
ATOM 934 C CA . TYR A 1 120 ? -15.422 0.212 9.945 1 97.44 120 TYR A CA 1
ATOM 935 C C . TYR A 1 120 ? -14.969 -1.067 10.641 1 97.44 120 TYR A C 1
ATOM 937 O O . TYR A 1 120 ? -13.852 -1.543 10.406 1 97.44 120 TYR A O 1
ATOM 945 N N . CYS A 1 121 ? -15.812 -1.547 11.531 1 95.75 121 CYS A N 1
ATOM 946 C CA . CYS A 1 121 ? -15.57 -2.83 12.188 1 95.75 121 CYS A CA 1
ATOM 947 C C . CYS A 1 121 ? -16.875 -3.598 12.375 1 95.75 121 CYS A C 1
ATOM 949 O O . CYS A 1 121 ? -17.953 -3.08 12.086 1 95.75 121 CYS A O 1
ATOM 951 N N . SER A 1 122 ? -16.781 -4.809 12.812 1 94.81 122 SER A N 1
ATOM 952 C CA . SER A 1 122 ? -17.938 -5.68 12.883 1 94.81 122 SER A CA 1
ATOM 953 C C . SER A 1 122 ? -18.828 -5.316 14.07 1 94.81 122 SER A C 1
ATOM 955 O O . SER A 1 122 ? -20 -5.695 14.117 1 94.81 122 SER A O 1
ATOM 957 N N . GLN A 1 123 ? -18.328 -4.586 15.008 1 97.69 123 GLN A N 1
ATOM 958 C CA . GLN A 1 123 ? -19.047 -4.293 16.234 1 97.69 123 GLN A CA 1
ATOM 959 C C . GLN A 1 123 ? -19.953 -3.074 16.078 1 97.69 123 GLN A C 1
ATOM 961 O O . GLN A 1 123 ? -20.812 -2.814 16.922 1 97.69 123 GLN A O 1
ATOM 966 N N . LEU A 1 124 ? -19.766 -2.258 15.023 1 98 124 LEU A N 1
ATOM 967 C CA . LEU A 1 124 ? -20.562 -1.075 14.734 1 98 124 LEU A CA 1
ATOM 968 C C . LEU A 1 124 ? -21.109 -1.132 13.312 1 98 124 LEU A C 1
ATOM 970 O O . LEU A 1 124 ? -20.438 -1.602 12.398 1 98 124 LEU A O 1
ATOM 974 N N . SER A 1 125 ? -22.312 -0.659 13.172 1 97.88 125 SER A N 1
ATOM 975 C CA . SER A 1 125 ? -22.797 -0.484 11.812 1 9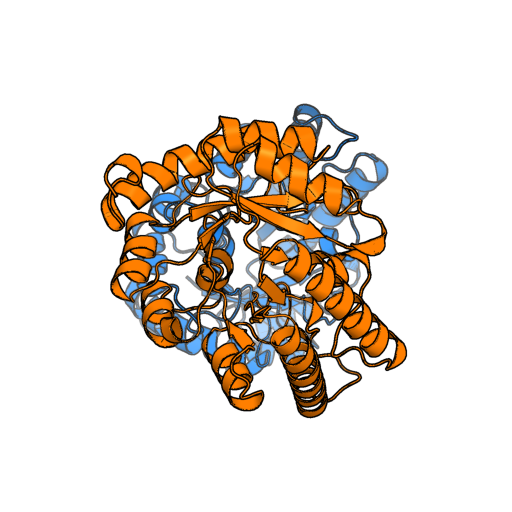7.88 125 SER A CA 1
ATOM 976 C C . SER A 1 125 ? -22.031 0.618 11.086 1 97.88 125 SER A C 1
ATOM 978 O O . SER A 1 125 ? -21.359 1.436 11.719 1 97.88 125 SER A O 1
ATOM 980 N N . LYS A 1 126 ? -22.125 0.617 9.789 1 97.38 126 LYS A N 1
ATOM 981 C CA . LYS A 1 126 ? -21.5 1.686 9.008 1 97.38 126 LYS A CA 1
ATOM 982 C C . LYS A 1 126 ? -22.078 3.047 9.391 1 97.38 126 LYS A C 1
ATOM 984 O O . LYS A 1 126 ? -21.344 4.023 9.531 1 97.38 126 LYS A O 1
ATOM 989 N N . GLU A 1 127 ? -23.344 3.068 9.602 1 98.19 127 GLU A N 1
ATOM 990 C CA . GLU A 1 127 ? -24.016 4.312 9.961 1 98.19 127 GLU A CA 1
ATOM 991 C C . GLU A 1 127 ? -23.547 4.816 11.32 1 98.19 127 GLU A C 1
ATOM 993 O O . GLU A 1 127 ? -23.312 6.016 11.5 1 98.19 127 GLU A O 1
ATOM 998 N N . GLN A 1 128 ? -23.406 3.916 12.219 1 98.44 128 GLN A N 1
ATOM 999 C CA . GLN A 1 128 ? -22.922 4.289 13.539 1 98.44 128 GLN A CA 1
ATOM 1000 C C . GLN A 1 128 ? -21.5 4.836 13.469 1 98.44 128 GLN A C 1
ATOM 1002 O O . GLN A 1 128 ? -21.188 5.844 14.102 1 98.44 128 GLN A O 1
ATOM 1007 N N . THR A 1 129 ? -20.703 4.164 12.695 1 98.69 129 THR A N 1
ATOM 1008 C CA . THR A 1 129 ? -19.312 4.598 12.523 1 98.69 129 THR A CA 1
ATOM 1009 C C . THR A 1 129 ? -19.266 6.008 11.945 1 98.69 129 THR A C 1
ATOM 1011 O O . THR A 1 129 ? -18.531 6.863 12.453 1 98.69 129 THR A O 1
ATOM 1014 N N . GLU A 1 130 ? -20.047 6.25 10.938 1 98.69 130 GLU A N 1
ATOM 1015 C CA . GLU A 1 130 ? -20.062 7.551 10.281 1 98.69 130 GLU A CA 1
ATOM 1016 C C . GLU A 1 130 ? -20.562 8.641 11.227 1 98.69 130 GLU A C 1
ATOM 1018 O O . GLU A 1 130 ? -20.016 9.742 11.258 1 98.69 130 GLU A O 1
ATOM 1023 N N . GLN A 1 131 ? -21.531 8.32 11.977 1 98.69 131 GLN A N 1
ATOM 1024 C CA . GLN A 1 131 ? -22.062 9.305 12.914 1 98.69 131 GLN A CA 1
ATOM 1025 C C . GLN A 1 131 ? -21.062 9.625 14.016 1 98.69 131 GLN A C 1
ATOM 1027 O O . GLN A 1 131 ? -20.906 10.789 14.398 1 98.69 131 GLN A O 1
ATOM 1032 N N . LEU A 1 132 ? -20.438 8.578 14.531 1 98.81 132 LEU A N 1
ATOM 1033 C CA . LEU A 1 132 ? -19.391 8.797 15.531 1 98.81 132 LEU A CA 1
ATOM 1034 C C . LEU A 1 132 ? -18.297 9.711 14.984 1 98.81 132 LEU A C 1
ATOM 1036 O O . LEU A 1 132 ? -17.844 10.617 15.68 1 98.81 132 LEU A O 1
ATOM 1040 N N . ALA A 1 133 ? -17.938 9.484 13.758 1 98.81 133 ALA A N 1
ATOM 1041 C CA . ALA A 1 133 ? -16.891 10.305 13.133 1 98.81 133 ALA A CA 1
ATOM 1042 C C . ALA A 1 133 ? -17.359 11.75 12.977 1 98.81 133 ALA A C 1
ATOM 1044 O O . ALA A 1 133 ? -16.641 12.68 13.328 1 98.81 133 ALA A O 1
ATOM 1045 N N . ILE A 1 134 ? -18.547 11.898 12.477 1 98.88 134 ILE A N 1
ATOM 1046 C CA . ILE A 1 134 ? -19.094 13.234 12.266 1 98.88 134 ILE A CA 1
ATOM 1047 C C . ILE A 1 134 ? -19.125 14 13.586 1 98.88 134 ILE A C 1
ATOM 1049 O O . ILE A 1 134 ? -18.719 15.156 13.648 1 98.88 134 ILE A O 1
ATOM 1053 N N . ASP A 1 135 ? -19.578 13.336 14.617 1 98.81 135 ASP A N 1
ATOM 1054 C CA . ASP A 1 135 ? -19.656 13.977 15.93 1 98.81 135 ASP A CA 1
ATOM 1055 C C . ASP A 1 135 ? -18.281 14.391 16.422 1 98.81 135 ASP A C 1
ATOM 1057 O O . ASP A 1 135 ? -18.109 15.484 16.953 1 98.81 135 ASP A O 1
ATOM 1061 N N . ALA A 1 136 ? -17.359 13.516 16.266 1 98.88 136 ALA A N 1
ATOM 1062 C CA . ALA A 1 136 ? -15.992 13.812 16.688 1 98.88 136 ALA A CA 1
ATOM 1063 C C . ALA A 1 136 ? -15.414 14.977 15.891 1 98.88 136 ALA A C 1
ATOM 1065 O O . ALA A 1 136 ? -14.812 15.891 16.469 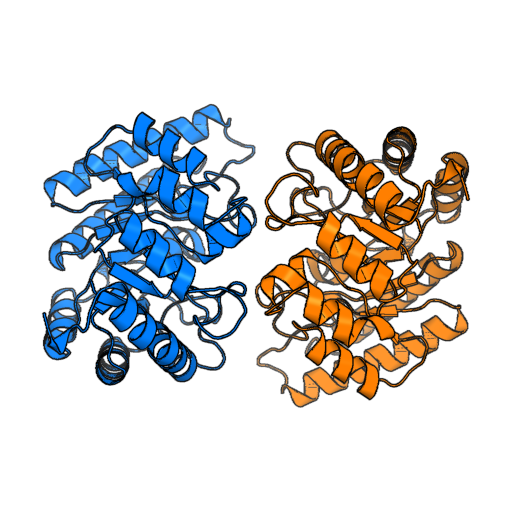1 98.88 136 ALA A O 1
ATOM 1066 N N . PHE A 1 137 ? -15.617 14.938 14.555 1 98.88 137 PHE A N 1
ATOM 1067 C CA . PHE A 1 137 ? -15.102 15.992 13.688 1 98.88 137 PHE A CA 1
ATOM 1068 C C . PHE A 1 137 ? -15.719 17.344 14.055 1 98.88 137 PHE A C 1
ATOM 1070 O O . PHE A 1 137 ? -15.023 18.359 14.07 1 98.88 137 PHE A O 1
ATOM 1077 N N . LYS A 1 138 ? -16.969 17.344 14.352 1 98.81 138 LYS A N 1
ATOM 1078 C CA . LYS A 1 138 ? -17.625 18.578 14.758 1 98.81 138 LYS A CA 1
ATOM 1079 C C . LYS A 1 138 ? -17.047 19.109 16.062 1 98.81 138 LYS A C 1
ATOM 1081 O O . LYS A 1 138 ? -16.719 20.297 16.156 1 98.81 138 LYS A O 1
ATOM 1086 N N . ASP A 1 139 ? -16.953 18.219 17.016 1 98.88 139 ASP A N 1
ATOM 1087 C CA . ASP A 1 139 ? -16.406 18.594 18.312 1 98.88 139 ASP A CA 1
ATOM 1088 C C . ASP A 1 139 ? -14.992 19.156 18.172 1 98.88 139 ASP A C 1
ATOM 1090 O O . ASP A 1 139 ? -14.695 20.234 18.703 1 98.88 139 ASP A O 1
ATOM 1094 N N . LEU A 1 140 ? -14.172 18.5 17.453 1 98.88 140 LEU A N 1
ATOM 1095 C CA . LEU A 1 140 ? -12.773 18.891 17.266 1 98.88 140 LEU A CA 1
ATOM 1096 C C . LEU A 1 140 ? -12.68 20.172 16.453 1 98.88 140 LEU A C 1
ATOM 1098 O O . LEU A 1 140 ? -11.812 21.016 16.719 1 98.88 140 LEU A O 1
ATOM 1102 N N . SER A 1 141 ? -13.555 20.281 15.461 1 98.88 141 SER A N 1
ATOM 1103 C CA . SER A 1 141 ? -13.555 21.5 14.641 1 98.88 141 SER A CA 1
ATOM 1104 C C . SER A 1 141 ? -13.961 22.719 15.461 1 98.88 141 SER A C 1
ATOM 1106 O O . SER A 1 141 ? -13.406 23.797 15.289 1 98.88 141 SER A O 1
ATOM 1108 N N . GLU A 1 142 ? -14.914 22.516 16.281 1 98.81 142 GLU A N 1
ATOM 1109 C CA . GLU A 1 142 ? -15.312 23.594 17.188 1 98.81 142 GLU A CA 1
ATOM 1110 C C . GLU A 1 142 ? -14.164 24 18.094 1 98.81 142 GLU A C 1
ATOM 1112 O O . GLU A 1 142 ? -13.875 25.203 18.25 1 98.81 142 GLU A O 1
ATOM 1117 N N . TYR A 1 143 ? -13.578 23.031 18.688 1 98.81 143 TYR A N 1
ATOM 1118 C CA . TYR A 1 143 ? -12.438 23.281 19.562 1 98.81 143 TYR A CA 1
ATOM 1119 C C . TYR A 1 143 ? -11.305 23.953 18.812 1 98.81 143 TYR A C 1
ATOM 1121 O O . TYR A 1 143 ? -10.719 24.922 19.297 1 98.81 143 TYR A O 1
ATOM 1129 N N . GLY A 1 144 ? -10.977 23.438 17.641 1 98.75 144 GLY A N 1
ATOM 1130 C CA . GLY A 1 144 ? -9.93 24.016 16.797 1 98.75 144 GLY A CA 1
ATOM 1131 C C . GLY A 1 144 ? -10.211 25.438 16.375 1 98.75 144 GLY A C 1
ATOM 1132 O O . GLY A 1 144 ? -9.312 26.281 16.375 1 98.75 144 GLY A O 1
ATOM 1133 N N . GLY A 1 145 ? -11.445 25.688 16.031 1 98.56 145 GLY A N 1
ATOM 1134 C CA . GLY A 1 145 ? -11.836 27.031 15.625 1 98.56 145 GLY A CA 1
ATOM 1135 C C . GLY A 1 145 ? -11.562 28.078 16.688 1 98.56 145 GLY A C 1
ATOM 1136 O O . GLY A 1 145 ? -11.078 29.172 16.375 1 98.56 145 GLY A O 1
ATOM 1137 N N . LYS A 1 146 ? -11.797 27.766 17.922 1 98.44 146 LYS A N 1
ATOM 1138 C CA . LYS A 1 146 ? -11.547 28.688 19.031 1 98.44 146 LYS A CA 1
ATOM 1139 C C . LYS A 1 146 ? -10.062 29 19.172 1 98.44 146 LYS A C 1
ATOM 1141 O O . LYS A 1 146 ? -9.695 30 19.781 1 98.44 146 LYS A O 1
ATOM 1146 N N . LYS A 1 147 ? -9.289 28.188 18.594 1 98.38 147 LYS A N 1
ATOM 1147 C CA . LYS A 1 147 ? -7.844 28.328 18.719 1 98.38 147 LYS A CA 1
ATOM 1148 C C . LYS A 1 147 ? -7.195 28.641 17.391 1 98.38 147 LYS A C 1
ATOM 1150 O O . LYS A 1 147 ? -5.969 28.625 17.266 1 98.38 147 LYS A O 1
ATOM 1155 N N . LYS A 1 148 ? -8.023 28.828 16.422 1 98.38 148 LYS A N 1
ATOM 1156 C CA . LYS A 1 148 ? -7.605 29.172 15.062 1 98.38 148 LYS A CA 1
ATOM 1157 C C . LYS A 1 148 ? -6.762 28.062 14.445 1 98.38 148 LYS A C 1
ATOM 1159 O O . LYS A 1 148 ? -5.727 28.328 13.828 1 98.38 148 LYS A O 1
ATOM 1164 N N . VAL A 1 149 ? -7.129 26.891 14.68 1 98.81 149 VAL A N 1
ATOM 1165 C CA . VAL A 1 149 ? -6.488 25.719 14.102 1 98.81 149 VAL A CA 1
ATOM 1166 C C . VAL A 1 149 ? -7.461 25 13.164 1 98.81 149 VAL A C 1
ATOM 1168 O O . VAL A 1 149 ? -8.531 24.562 13.594 1 98.81 149 VAL A O 1
ATOM 1171 N N . GLU A 1 150 ? -7.098 24.922 11.875 1 98.81 150 GLU A N 1
ATOM 1172 C CA . GLU A 1 150 ? -7.895 24.141 10.93 1 98.81 150 GLU A CA 1
ATOM 1173 C C . GLU A 1 150 ? -7.52 22.656 10.977 1 98.81 150 GLU A C 1
ATOM 1175 O O . GLU A 1 150 ? -6.383 22.312 11.312 1 98.81 150 GLU A O 1
ATOM 1180 N N . ILE A 1 151 ? -8.508 21.859 10.688 1 98.81 151 ILE A N 1
ATOM 1181 C CA . ILE A 1 151 ? -8.32 20.422 10.648 1 98.81 151 ILE A CA 1
ATOM 1182 C C . ILE A 1 151 ? -8.344 19.938 9.195 1 98.81 151 ILE A C 1
ATOM 1184 O O . ILE A 1 151 ? -9.297 20.203 8.461 1 98.81 151 ILE A O 1
ATOM 1188 N N . ALA A 1 152 ? -7.305 19.312 8.781 1 98.81 152 ALA A N 1
ATOM 1189 C CA . ALA A 1 152 ? -7.207 18.75 7.43 1 98.81 152 ALA A CA 1
ATOM 1190 C C . ALA A 1 152 ? -7.445 17.25 7.434 1 98.81 152 ALA A C 1
ATOM 1192 O O . ALA A 1 152 ? -6.582 16.484 7.859 1 98.81 152 ALA A O 1
ATOM 1193 N N . LEU A 1 153 ? -8.594 16.812 6.922 1 98.81 153 LEU A N 1
ATOM 1194 C CA . LEU A 1 153 ? -8.906 15.398 6.785 1 98.81 153 LEU A CA 1
ATOM 1195 C C . LEU A 1 153 ? -8.125 14.773 5.633 1 98.81 153 LEU A C 1
ATOM 1197 O O . LEU A 1 153 ? -8.148 15.281 4.512 1 98.81 153 LEU A O 1
ATOM 1201 N N . GLU A 1 154 ? -7.473 13.734 5.922 1 98.75 154 GLU A N 1
ATOM 1202 C CA . GLU A 1 154 ? -6.676 13.031 4.918 1 98.75 154 GLU A CA 1
ATOM 1203 C C . GLU A 1 154 ? -7.371 11.758 4.449 1 98.75 154 GLU A C 1
ATOM 1205 O O . GLU A 1 154 ? -7.828 10.953 5.266 1 98.75 154 GLU A O 1
ATOM 1210 N N . THR A 1 155 ? -7.504 11.609 3.115 1 98.62 155 THR A N 1
ATOM 1211 C CA . THR A 1 155 ? -7.926 10.312 2.604 1 98.62 155 THR A CA 1
ATOM 1212 C C . THR A 1 155 ? -6.762 9.32 2.615 1 98.62 155 THR A C 1
ATOM 1214 O O . THR A 1 155 ? -5.625 9.688 2.314 1 98.62 155 THR A O 1
ATOM 1217 N N . VAL A 1 156 ? -7.062 8.117 2.996 1 98.19 156 VAL A N 1
ATOM 1218 C CA . VAL A 1 156 ? -6.035 7.09 3.135 1 98.19 156 VAL A CA 1
ATOM 1219 C C . VAL A 1 156 ? -6.457 5.832 2.381 1 98.19 156 VAL A C 1
ATOM 1221 O O . VAL A 1 156 ? -7.637 5.469 2.379 1 98.19 156 VAL A O 1
ATOM 1224 N N . THR A 1 157 ? -5.555 5.195 1.804 1 97.56 157 THR A N 1
ATOM 1225 C CA . THR A 1 157 ? -5.816 4.035 0.956 1 97.56 157 THR A CA 1
ATOM 1226 C C . THR A 1 157 ? -6.535 2.941 1.739 1 97.56 157 THR A C 1
ATOM 1228 O O . THR A 1 157 ? -6.281 2.756 2.93 1 97.56 157 THR A O 1
ATOM 1231 N N . ILE A 1 158 ? -7.301 2.125 1.041 1 96.75 158 ILE A N 1
ATOM 1232 C CA . ILE A 1 158 ? -8.078 1.017 1.58 1 96.75 158 ILE A CA 1
ATOM 1233 C C . ILE A 1 158 ? -7.148 -0.026 2.189 1 96.75 158 ILE A C 1
ATOM 1235 O O . ILE A 1 158 ? -7.562 -0.821 3.035 1 96.75 158 ILE A O 1
ATOM 1239 N N . MET A 1 159 ? -5.91 -0.018 1.779 1 94.12 159 MET A N 1
ATOM 1240 C CA . MET A 1 159 ? -4.922 -0.959 2.301 1 94.12 159 MET A CA 1
ATOM 1241 C C . MET A 1 159 ? -4.566 -0.629 3.746 1 94.12 159 MET A C 1
ATOM 1243 O O . MET A 1 159 ? -4.02 -1.47 4.465 1 94.12 159 MET A O 1
ATOM 1247 N N . GLN A 1 160 ? -4.887 0.584 4.164 1 94.5 160 GLN A N 1
ATOM 1248 C CA . GLN A 1 160 ? -4.527 1.006 5.512 1 94.5 160 GLN A CA 1
ATOM 1249 C C . GLN A 1 160 ? -5.77 1.231 6.371 1 94.5 160 GLN A C 1
ATOM 1251 O O . GLN A 1 160 ? -5.723 1.062 7.59 1 94.5 160 GLN A O 1
ATOM 1256 N N . THR A 1 161 ? -6.805 1.667 5.77 1 96 161 THR A N 1
ATOM 1257 C CA . THR A 1 161 ? -8.07 1.857 6.461 1 96 161 THR A CA 1
ATOM 1258 C C . THR A 1 161 ? -9.242 1.719 5.488 1 96 161 THR A C 1
ATOM 1260 O O . THR A 1 161 ? -9.148 2.125 4.328 1 96 161 THR A O 1
ATOM 1263 N N . ASN A 1 162 ? -10.383 1.257 5.953 1 97.06 162 ASN A N 1
ATOM 1264 C CA . ASN A 1 162 ? -11.523 1.002 5.078 1 97.06 162 ASN A CA 1
ATOM 1265 C C . ASN A 1 162 ? -12.57 2.109 5.184 1 97.06 162 ASN A C 1
ATOM 1267 O O . ASN A 1 162 ? -13.734 1.907 4.828 1 97.06 162 ASN A O 1
ATOM 1271 N N . PHE A 1 163 ? -12.141 3.273 5.82 1 98.19 163 PHE A N 1
ATOM 1272 C CA . PHE A 1 163 ? -13.078 4.367 6.066 1 98.19 163 PHE A CA 1
ATOM 1273 C C . PHE A 1 163 ? -12.508 5.688 5.555 1 98.19 163 PHE A C 1
ATOM 1275 O O . PHE A 1 163 ? -11.523 6.195 6.094 1 98.19 163 PHE A O 1
ATOM 1282 N N . ILE A 1 164 ? -13.141 6.266 4.434 1 98.69 164 ILE A N 1
ATOM 1283 C CA . ILE A 1 164 ? -12.812 7.504 3.734 1 98.69 164 ILE A CA 1
ATOM 1284 C C . ILE A 1 164 ? -11.523 7.312 2.93 1 98.69 164 ILE A C 1
ATOM 1286 O O . ILE A 1 164 ? -10.438 7.66 3.395 1 98.69 164 ILE A O 1
ATOM 1290 N N . ASN A 1 165 ? -11.633 6.859 1.726 1 98.56 165 ASN A N 1
ATOM 1291 C CA . ASN A 1 165 ? -10.492 6.445 0.911 1 98.56 165 ASN A CA 1
ATOM 1292 C C . ASN A 1 165 ? -10.32 7.344 -0.308 1 98.56 165 ASN A C 1
ATOM 1294 O O . ASN A 1 165 ? -9.234 7.41 -0.886 1 98.56 165 ASN A O 1
ATOM 1298 N N . THR A 1 166 ? -11.398 8.047 -0.647 1 98.69 166 THR A N 1
ATOM 1299 C CA . THR A 1 166 ? -11.375 8.906 -1.829 1 98.69 166 THR A CA 1
ATOM 1300 C C . THR A 1 166 ? -11.695 10.352 -1.457 1 98.69 166 THR A C 1
ATOM 1302 O O . THR A 1 166 ? -12.266 10.609 -0.397 1 98.69 166 THR A O 1
ATOM 1305 N N . LEU A 1 167 ? -11.344 11.203 -2.346 1 98.88 167 LEU A N 1
ATOM 1306 C CA . LEU A 1 167 ? -11.648 12.617 -2.125 1 98.88 167 LEU A CA 1
ATOM 1307 C C . LEU A 1 167 ? -13.148 12.859 -2.166 1 98.88 167 LEU A C 1
ATOM 1309 O O . LEU A 1 167 ? -13.664 13.734 -1.462 1 98.88 167 LEU A O 1
ATOM 1313 N N . GLN A 1 168 ? -13.859 12.07 -2.947 1 98.75 168 GLN A N 1
ATOM 1314 C CA . GLN A 1 168 ? -15.312 12.164 -2.959 1 98.75 168 GLN A CA 1
ATOM 1315 C C . GLN A 1 168 ? -15.898 11.852 -1.585 1 98.75 168 GLN A C 1
ATOM 1317 O O . GLN A 1 168 ? -16.766 12.57 -1.094 1 98.75 168 GLN A O 1
ATOM 1322 N N . GLU A 1 169 ? -15.422 10.797 -0.99 1 98.69 169 GLU A N 1
ATOM 1323 C CA . GLU A 1 169 ? -15.883 10.414 0.345 1 98.69 169 GLU A CA 1
ATOM 1324 C C . GLU A 1 169 ? -15.531 11.492 1.371 1 98.69 169 GLU A C 1
ATOM 1326 O O . GLU A 1 169 ? -16.344 11.805 2.248 1 98.69 169 GLU A O 1
ATOM 1331 N N . ALA A 1 170 ? -14.352 12 1.266 1 98.88 170 ALA A N 1
ATOM 1332 C CA . ALA A 1 170 ? -13.922 13.062 2.182 1 98.88 170 ALA A CA 1
ATOM 1333 C C . ALA A 1 170 ? -14.789 14.305 2.025 1 98.88 170 ALA A C 1
ATOM 1335 O O . ALA A 1 170 ? -15.172 14.93 3.018 1 98.88 170 ALA A O 1
ATOM 1336 N N . ALA A 1 171 ? -15.062 14.656 0.767 1 98.75 171 ALA A N 1
ATOM 1337 C CA . ALA A 1 171 ? -15.906 15.812 0.506 1 98.75 171 ALA A CA 1
ATOM 1338 C C . ALA A 1 171 ? -17.297 15.625 1.116 1 98.75 171 ALA A C 1
ATOM 1340 O O . ALA A 1 171 ? -17.859 16.562 1.669 1 98.75 171 ALA A O 1
ATOM 1341 N N . LYS A 1 172 ? -17.844 14.43 1.02 1 98.69 172 LYS A N 1
ATOM 1342 C CA . LYS A 1 172 ? -19.125 14.133 1.651 1 98.69 172 LYS A CA 1
ATOM 1343 C C . LYS A 1 172 ? -19.047 14.336 3.162 1 98.69 172 LYS A C 1
ATOM 1345 O O . LYS A 1 172 ? -19.969 14.883 3.764 1 98.69 172 LYS A O 1
ATOM 1350 N N . MET A 1 173 ? -17.969 13.93 3.746 1 98.81 173 MET A N 1
ATOM 1351 C CA . MET A 1 173 ? -17.766 14.094 5.184 1 98.81 173 MET A CA 1
ATOM 1352 C C . MET A 1 173 ? -17.656 15.562 5.555 1 98.81 173 MET A C 1
ATOM 1354 O O . MET A 1 173 ? -18.25 16 6.547 1 98.81 173 MET A O 1
ATOM 1358 N N . ILE A 1 174 ? -16.938 16.312 4.758 1 98.81 174 ILE A N 1
ATOM 1359 C CA . ILE A 1 174 ? -16.766 17.75 4.996 1 98.81 174 ILE A CA 1
ATOM 1360 C C . ILE A 1 174 ? -18.125 18.438 4.973 1 98.81 174 ILE A C 1
ATOM 1362 O O . ILE A 1 174 ? -18.422 19.266 5.836 1 98.81 174 ILE A O 1
ATOM 1366 N N . LYS A 1 175 ? -18.938 18.078 4.043 1 98.69 175 LYS A N 1
ATOM 1367 C CA . LYS A 1 175 ? -20.281 18.656 3.93 1 98.69 175 LYS A CA 1
ATOM 1368 C C . LYS A 1 175 ? -21.141 18.281 5.125 1 98.69 175 LYS A C 1
ATOM 1370 O O . LYS A 1 175 ? -21.906 19.094 5.641 1 98.69 175 LYS A O 1
ATOM 1375 N N . ALA A 1 176 ? -21.016 17.047 5.562 1 98.69 176 ALA A N 1
ATOM 1376 C CA . ALA A 1 176 ? -21.797 16.562 6.688 1 98.69 176 ALA A CA 1
ATOM 1377 C C . ALA A 1 176 ? -21.406 17.266 7.98 1 98.69 176 ALA A C 1
ATOM 1379 O O . ALA A 1 176 ? -22.266 17.578 8.812 1 98.69 176 ALA A O 1
ATOM 1380 N N . VAL A 1 177 ? -20.141 17.438 8.172 1 98.75 177 VAL A N 1
ATOM 1381 C CA . VAL A 1 177 ? -19.641 18.109 9.367 1 98.75 177 VAL A CA 1
ATOM 1382 C C . VAL A 1 177 ? -20.031 19.594 9.328 1 98.75 177 VAL A C 1
ATOM 1384 O O . VAL A 1 177 ? -20.422 20.172 10.344 1 98.75 177 VAL A O 1
ATOM 1387 N N . ASP A 1 178 ? -19.906 20.172 8.164 1 98.19 178 ASP A N 1
ATOM 1388 C CA . ASP A 1 178 ? -20.359 21.531 7.859 1 98.19 178 ASP A CA 1
ATOM 1389 C C . ASP A 1 178 ? -19.781 22.547 8.852 1 98.19 178 ASP A C 1
ATOM 1391 O O . ASP A 1 178 ? -20.531 23.297 9.484 1 98.19 178 ASP A O 1
ATOM 1395 N N . HIS A 1 179 ? -18.531 22.578 9 1 98.56 179 HIS A N 1
ATOM 1396 C CA . HIS A 1 179 ? -17.812 23.516 9.859 1 98.56 179 HIS A CA 1
ATOM 1397 C C . HIS A 1 179 ? -16.656 24.172 9.102 1 98.56 179 HIS A C 1
ATOM 1399 O O . HIS A 1 179 ? -15.898 23.5 8.406 1 98.56 179 HIS A O 1
ATOM 1405 N N . PRO A 1 180 ? -16.484 25.453 9.195 1 98.38 180 PRO A N 1
ATOM 1406 C CA . PRO A 1 180 ? -15.5 26.172 8.391 1 98.38 180 PRO A CA 1
ATOM 1407 C C . PRO A 1 180 ? -14.062 25.766 8.734 1 98.38 180 PRO A C 1
ATOM 1409 O O . PRO A 1 180 ? -13.148 26 7.938 1 98.38 180 PRO A O 1
ATOM 1412 N N . TYR A 1 181 ? -13.797 25.172 9.922 1 98.75 181 TYR A N 1
ATOM 1413 C CA . TYR A 1 181 ? -12.445 24.797 10.336 1 98.75 181 TYR A CA 1
ATOM 1414 C C . TYR A 1 181 ? -12.164 23.328 10.023 1 98.75 181 TYR A C 1
ATOM 1416 O O . TYR A 1 181 ? -11.109 22.812 10.398 1 98.75 181 TYR A O 1
ATOM 1424 N N . PHE A 1 182 ? -13.125 22.625 9.414 1 98.88 182 PHE A N 1
ATOM 1425 C CA . PHE A 1 182 ? -12.945 21.25 8.969 1 98.88 182 PHE A CA 1
ATOM 1426 C C . PHE A 1 182 ? -12.75 21.188 7.457 1 98.88 182 PHE A C 1
ATOM 1428 O O . PHE A 1 182 ? -13.695 21.406 6.699 1 98.88 182 PHE A O 1
ATOM 1435 N N . LYS A 1 183 ? -11.5 20.875 7.098 1 98.81 183 LYS A N 1
ATOM 1436 C CA . LYS A 1 183 ? -11.078 20.938 5.699 1 98.81 183 LYS A CA 1
ATOM 1437 C C . LYS A 1 183 ? -10.484 19.609 5.246 1 98.81 183 LYS A C 1
ATOM 1439 O O . LYS A 1 183 ? -10.867 18.547 5.75 1 98.81 183 LYS A O 1
ATOM 1444 N N . LEU A 1 184 ? -9.781 19.688 4.133 1 98.12 184 LEU A N 1
ATOM 1445 C CA . LEU A 1 184 ? -9.211 18.516 3.496 1 98.12 184 LEU A CA 1
ATOM 1446 C C . LEU A 1 184 ? -7.723 18.703 3.234 1 98.12 184 LEU A C 1
ATOM 1448 O O . LEU A 1 184 ? -7.25 19.828 3.102 1 98.12 184 LEU A O 1
ATOM 1452 N N . MET A 1 185 ? -7.027 17.625 3.316 1 98.75 185 MET A N 1
ATOM 1453 C CA . MET A 1 185 ? -5.703 17.625 2.707 1 98.75 185 MET A CA 1
ATOM 1454 C C . MET A 1 185 ? -5.574 16.5 1.689 1 98.75 185 MET A C 1
ATOM 1456 O O . MET A 1 185 ? -6.348 15.539 1.719 1 98.75 185 MET A O 1
ATOM 1460 N N . MET A 1 186 ? -4.641 16.703 0.794 1 98.88 186 MET A N 1
ATOM 1461 C CA . MET A 1 186 ? -4.41 15.727 -0.261 1 98.88 186 MET A CA 1
ATOM 1462 C C . MET A 1 186 ? -3.006 15.133 -0.161 1 98.88 186 MET A C 1
ATOM 1464 O O . MET A 1 186 ? -2.023 15.875 -0.092 1 98.88 186 MET A O 1
ATOM 1468 N N . ASP A 1 187 ? -2.938 13.859 -0.052 1 98.81 187 ASP A N 1
ATOM 1469 C CA . ASP A 1 187 ? -1.683 13.125 -0.149 1 98.81 187 ASP A CA 1
ATOM 1470 C C . ASP A 1 187 ? -1.566 12.414 -1.495 1 98.81 187 ASP A C 1
ATOM 1472 O O . ASP A 1 187 ? -2.293 11.453 -1.763 1 98.81 187 ASP A O 1
ATOM 1476 N N . VAL A 1 188 ? -0.596 12.781 -2.26 1 98.75 188 VAL A N 1
ATOM 1477 C CA . VAL A 1 188 ? -0.45 12.352 -3.646 1 98.75 188 VAL A CA 1
ATOM 1478 C C . VAL A 1 188 ? -0.265 10.836 -3.701 1 98.75 188 VAL A C 1
ATOM 1480 O O . VAL A 1 188 ? -0.745 10.18 -4.629 1 98.75 188 VAL A O 1
ATOM 1483 N N . PHE A 1 189 ? 0.406 10.266 -2.779 1 98.62 189 PHE A N 1
ATOM 1484 C CA . PHE A 1 189 ? 0.576 8.82 -2.73 1 98.62 189 PHE A CA 1
ATOM 1485 C C . PHE A 1 189 ? -0.774 8.117 -2.656 1 98.62 189 PHE A C 1
ATOM 1487 O O . PHE A 1 189 ? -1.04 7.191 -3.424 1 98.62 189 PHE A O 1
ATOM 1494 N N . HIS A 1 190 ? -1.617 8.539 -1.751 1 98.69 190 HIS A N 1
ATOM 1495 C CA . HIS A 1 190 ? -2.936 7.934 -1.604 1 98.69 190 HIS A CA 1
ATOM 1496 C C . HIS A 1 190 ? -3.807 8.203 -2.826 1 98.69 190 HIS A C 1
ATOM 1498 O O . HIS A 1 190 ? -4.582 7.344 -3.246 1 98.69 190 HIS A O 1
ATOM 1504 N N . LEU A 1 191 ? -3.703 9.406 -3.352 1 98.75 191 LEU A N 1
ATOM 1505 C CA . LEU A 1 191 ? -4.461 9.719 -4.559 1 98.75 191 LEU A CA 1
ATOM 1506 C C . LEU A 1 191 ? -4.062 8.789 -5.703 1 98.75 191 LEU A C 1
ATOM 1508 O O . LEU A 1 191 ? -4.918 8.344 -6.469 1 98.75 191 LEU A O 1
ATOM 1512 N N . ASN A 1 192 ? -2.783 8.5 -5.809 1 98.31 192 ASN A N 1
ATOM 1513 C CA . ASN A 1 192 ? -2.281 7.602 -6.844 1 98.31 192 ASN A CA 1
ATOM 1514 C C . ASN A 1 192 ? -2.939 6.23 -6.766 1 98.31 192 ASN A C 1
ATOM 1516 O O . ASN A 1 192 ? -3.15 5.578 -7.793 1 98.31 192 ASN A O 1
ATOM 1520 N N . LEU A 1 193 ? -3.268 5.848 -5.602 1 98.38 193 LEU A N 1
ATOM 1521 C CA . LEU A 1 193 ? -3.826 4.516 -5.391 1 98.38 193 LEU A CA 1
ATOM 1522 C C . LEU A 1 193 ? -5.348 4.543 -5.496 1 98.38 193 LEU A C 1
ATOM 1524 O O . LEU A 1 193 ? -5.945 3.65 -6.105 1 98.38 193 LEU A O 1
ATOM 1528 N N . GLU A 1 194 ? -5.992 5.602 -5.039 1 98.62 194 GLU A N 1
ATOM 1529 C CA . GLU A 1 194 ? -7.426 5.52 -4.773 1 98.62 194 GLU A CA 1
ATOM 1530 C C . GLU A 1 194 ? -8.227 6.305 -5.812 1 98.62 194 GLU A C 1
ATOM 1532 O O . GLU A 1 194 ? -9.445 6.16 -5.902 1 98.62 194 GLU A O 1
ATOM 1537 N N . GLU A 1 195 ? -7.52 7.152 -6.605 1 98.69 195 GLU A N 1
ATOM 1538 C CA . GLU A 1 195 ? -8.219 7.977 -7.586 1 98.69 195 GLU A CA 1
ATOM 1539 C C . GLU A 1 195 ? -7.965 7.477 -9.008 1 98.69 195 GLU A C 1
ATOM 1541 O O . GLU A 1 195 ? -6.867 7.016 -9.32 1 98.69 195 GLU A O 1
ATOM 1546 N N . LYS A 1 196 ? -8.938 7.59 -9.914 1 97.75 196 LYS A N 1
ATOM 1547 C CA . LYS A 1 196 ? -8.812 7.199 -11.312 1 97.75 196 LYS A CA 1
ATOM 1548 C C . LYS A 1 196 ? -7.805 8.078 -12.039 1 97.75 196 LYS A C 1
ATOM 1550 O O . LYS A 1 196 ? -7.047 7.598 -12.891 1 97.75 196 LYS A O 1
ATOM 1555 N N . ASP A 1 197 ? -7.859 9.312 -11.695 1 98 197 ASP A N 1
ATOM 1556 C CA . ASP A 1 197 ? -6.984 10.336 -12.25 1 98 197 ASP A CA 1
ATOM 1557 C C . ASP A 1 197 ? -6.621 11.375 -11.195 1 98 197 ASP A C 1
ATOM 1559 O O . ASP A 1 197 ? -7.469 12.164 -10.773 1 98 197 ASP A O 1
ATOM 1563 N N . ILE A 1 198 ? -5.344 11.406 -10.828 1 98.25 198 ILE A N 1
ATOM 1564 C CA . ILE A 1 198 ? -4.871 12.266 -9.75 1 98.25 198 ILE A CA 1
ATOM 1565 C C . ILE A 1 198 ? -5.199 13.727 -10.062 1 98.25 198 ILE A C 1
ATOM 1567 O O . ILE A 1 198 ? -5.773 14.438 -9.234 1 98.25 198 ILE A O 1
ATOM 1571 N N . CYS A 1 199 ? -4.895 14.133 -11.266 1 98.75 199 CYS A N 1
ATOM 1572 C CA . CYS A 1 199 ? -5.039 15.539 -11.625 1 98.75 199 CYS A CA 1
ATOM 1573 C C . CYS A 1 199 ? -6.508 15.945 -11.672 1 98.75 199 CYS A C 1
ATOM 1575 O O . CYS A 1 199 ? -6.875 17.016 -11.188 1 98.75 199 CYS A O 1
ATOM 1577 N N . GLN A 1 200 ? -7.359 15.078 -12.211 1 98.75 200 GLN A N 1
ATOM 1578 C CA . GLN A 1 200 ? -8.789 15.375 -12.234 1 98.75 200 GLN A CA 1
ATOM 1579 C C . GLN A 1 200 ? -9.359 15.461 -10.82 1 98.75 200 GLN A C 1
ATOM 1581 O O . GLN A 1 200 ? -10.195 16.312 -10.531 1 98.75 200 GLN A O 1
ATOM 1586 N N . ALA A 1 201 ? -8.891 14.531 -9.977 1 98.81 201 ALA A N 1
ATOM 1587 C CA . ALA A 1 201 ? -9.344 14.555 -8.586 1 98.81 201 ALA A CA 1
ATOM 1588 C C . ALA A 1 201 ? -8.938 15.852 -7.895 1 98.81 201 ALA A C 1
ATOM 1590 O O . ALA A 1 201 ? -9.734 16.453 -7.172 1 98.81 201 ALA A O 1
ATOM 1591 N N . ILE A 1 202 ? -7.707 16.297 -8.141 1 98.88 202 ILE A N 1
ATOM 1592 C CA . ILE A 1 202 ? -7.227 17.562 -7.582 1 98.88 202 ILE A CA 1
ATOM 1593 C C . ILE A 1 202 ? -8.125 18.703 -8.039 1 98.88 202 ILE A C 1
ATOM 1595 O O . ILE A 1 202 ? -8.594 19.5 -7.227 1 98.88 202 ILE A O 1
ATOM 1599 N N . ARG A 1 203 ? -8.43 18.75 -9.305 1 98.81 203 ARG A N 1
ATOM 1600 C CA . ARG A 1 203 ? -9.25 19.828 -9.852 1 98.81 203 ARG A CA 1
ATOM 1601 C C . ARG A 1 203 ? -10.633 19.828 -9.219 1 98.81 203 ARG A C 1
ATOM 1603 O O . ARG A 1 203 ? -11.164 20.891 -8.883 1 98.81 203 ARG A O 1
ATOM 1610 N N . GLU A 1 204 ? -11.117 18.703 -9 1 98.75 204 GLU A N 1
ATOM 1611 C CA . GLU A 1 204 ? -12.5 18.578 -8.555 1 98.75 204 GLU A CA 1
ATOM 1612 C C . GLU A 1 204 ? -12.656 18.969 -7.09 1 98.75 204 GLU A C 1
ATOM 1614 O O . GLU A 1 204 ? -13.672 19.531 -6.695 1 98.75 204 GLU A O 1
ATOM 1619 N N . TYR A 1 205 ? -11.625 18.719 -6.281 1 98.75 205 TYR A N 1
ATOM 1620 C CA . TYR A 1 205 ? -11.852 18.828 -4.844 1 98.75 205 TYR A CA 1
ATOM 1621 C C . TYR A 1 205 ? -10.898 19.828 -4.215 1 98.75 205 TYR A C 1
ATOM 1623 O O . TYR A 1 205 ? -10.836 19.969 -2.99 1 98.75 205 TYR A O 1
ATOM 1631 N N . SER A 1 206 ? -10.188 20.625 -4.988 1 98.31 206 SER A N 1
ATOM 1632 C CA . SER A 1 206 ? -9.156 21.547 -4.527 1 98.31 206 SER A CA 1
ATOM 1633 C C . SER A 1 206 ? -9.75 22.609 -3.605 1 98.31 206 SER A C 1
ATOM 1635 O O . SER A 1 206 ? -9.047 23.141 -2.742 1 98.31 206 SER A O 1
ATOM 1637 N N . LYS A 1 207 ? -11.023 22.891 -3.744 1 97.94 207 LYS A N 1
ATOM 1638 C CA . LYS A 1 207 ? -11.641 23.969 -2.965 1 97.94 207 LYS A CA 1
ATOM 1639 C C . LYS A 1 207 ? -11.625 23.641 -1.474 1 97.94 207 LYS A C 1
ATOM 1641 O O . LYS A 1 207 ? -11.727 24.531 -0.635 1 97.94 207 LYS A O 1
ATOM 1646 N N . TYR A 1 208 ? -11.523 22.344 -1.137 1 98.44 208 TYR A N 1
ATOM 1647 C CA . TYR A 1 208 ? -11.539 21.922 0.26 1 98.44 208 TYR A CA 1
ATOM 1648 C C . TYR A 1 208 ? -10.117 21.781 0.802 1 98.44 208 TYR A C 1
ATOM 1650 O O . TYR A 1 208 ? -9.922 21.672 2.014 1 98.44 208 TYR A O 1
ATOM 1658 N N . ASN A 1 209 ? -9.094 21.812 -0.035 1 98.69 209 ASN A N 1
ATOM 1659 C CA . ASN A 1 209 ? -7.75 21.375 0.306 1 98.69 209 ASN A CA 1
ATOM 1660 C C . ASN A 1 209 ? -6.941 22.5 0.958 1 98.69 209 ASN A C 1
ATOM 1662 O O . ASN A 1 209 ? -6.898 23.609 0.445 1 98.69 209 ASN A O 1
ATOM 1666 N N . ILE A 1 210 ? -6.25 22.172 2.082 1 98.62 210 ILE A N 1
ATOM 1667 C CA . ILE A 1 210 ? -5.488 23.234 2.736 1 98.62 210 ILE A CA 1
ATOM 1668 C C . ILE A 1 210 ? -4.043 22.781 2.93 1 98.62 210 ILE A C 1
ATOM 1670 O O . ILE A 1 210 ? -3.217 23.547 3.449 1 98.62 210 ILE A O 1
ATOM 1674 N N . HIS A 1 211 ? -3.689 21.578 2.541 1 98.75 211 HIS A N 1
ATOM 1675 C CA . HIS A 1 211 ? -2.361 21 2.744 1 98.75 211 HIS A CA 1
ATOM 1676 C C . HIS A 1 211 ? -2.109 19.844 1.791 1 98.75 211 HIS A C 1
ATOM 1678 O O . HIS A 1 211 ? -3.045 19.141 1.398 1 98.75 211 HIS A O 1
ATOM 1684 N N . VAL A 1 212 ? -0.853 19.625 1.403 1 98.94 212 VAL A N 1
ATOM 1685 C CA . VAL A 1 212 ? -0.562 18.562 0.446 1 98.94 212 VAL A CA 1
ATOM 1686 C C . VAL A 1 212 ? 0.649 17.75 0.916 1 98.94 212 VAL A C 1
ATOM 1688 O O . VAL A 1 212 ? 1.69 18.328 1.245 1 98.94 212 VAL A O 1
ATOM 1691 N N . HIS A 1 213 ? 0.474 16.484 0.949 1 98.94 213 HIS A N 1
ATOM 1692 C CA . HIS A 1 213 ? 1.604 15.578 1.119 1 98.94 213 HIS A CA 1
ATOM 1693 C C . HIS A 1 213 ? 2.127 15.094 -0.228 1 98.94 213 HIS A C 1
ATOM 1695 O O . HIS A 1 213 ? 1.344 14.789 -1.131 1 98.94 213 HIS A O 1
ATOM 1701 N N . LEU A 1 214 ? 3.461 15.008 -0.286 1 98.88 214 LEU A N 1
ATOM 1702 C CA . LEU A 1 214 ? 4.125 14.523 -1.49 1 98.88 214 LEU A CA 1
ATOM 1703 C C . LEU A 1 214 ? 4.938 13.266 -1.193 1 98.88 214 LEU A C 1
ATOM 1705 O O . LEU A 1 214 ? 5.684 13.227 -0.213 1 98.88 214 LEU A O 1
ATOM 1709 N N . ALA A 1 215 ? 4.793 12.281 -1.952 1 98.81 215 ALA A N 1
ATOM 1710 C CA . ALA A 1 215 ? 5.57 11.047 -2.023 1 98.81 215 ALA A CA 1
ATOM 1711 C C . ALA A 1 215 ? 5.5 10.438 -3.42 1 98.81 215 ALA A C 1
ATOM 1713 O O . ALA A 1 215 ? 4.543 10.672 -4.16 1 98.81 215 ALA A O 1
ATOM 1714 N N . ASP A 1 216 ? 6.543 9.773 -3.812 1 98.62 216 ASP A N 1
ATOM 1715 C CA . ASP A 1 216 ? 6.488 9.086 -5.102 1 98.62 216 ASP A CA 1
ATOM 1716 C C . ASP A 1 216 ? 5.59 7.852 -5.027 1 98.62 216 ASP A C 1
ATOM 1718 O O . ASP A 1 216 ? 5.062 7.527 -3.961 1 98.62 216 ASP A O 1
ATOM 1722 N N . ASN A 1 217 ? 5.328 7.188 -6.113 1 97.88 217 ASN A N 1
ATOM 1723 C CA . ASN A 1 217 ? 4.34 6.113 -6.195 1 97.88 217 ASN A CA 1
ATOM 1724 C C . ASN A 1 217 ? 4.699 4.949 -5.277 1 97.88 217 ASN A C 1
ATOM 1726 O O . ASN A 1 217 ? 3.83 4.156 -4.906 1 97.88 217 ASN A O 1
ATOM 1730 N N . ASN A 1 218 ? 5.91 4.848 -4.863 1 97.25 218 ASN A N 1
ATOM 1731 C CA . ASN A 1 218 ? 6.32 3.768 -3.973 1 97.25 218 ASN A CA 1
ATOM 1732 C C . ASN A 1 218 ? 6.543 4.27 -2.549 1 97.25 218 ASN A C 1
ATOM 1734 O O . ASN A 1 218 ? 7.266 3.641 -1.771 1 97.25 218 ASN A O 1
ATOM 1738 N N . ARG A 1 219 ? 6.066 5.465 -2.199 1 98.12 219 ARG A N 1
ATOM 1739 C CA . ARG A 1 219 ? 6.105 6.098 -0.887 1 98.12 219 ARG A CA 1
ATOM 1740 C C . ARG A 1 219 ? 7.52 6.543 -0.534 1 98.12 219 ARG A C 1
ATOM 1742 O O . ARG A 1 219 ? 7.793 6.918 0.608 1 98.12 219 ARG A O 1
ATOM 1749 N N . ARG A 1 220 ? 8.484 6.426 -1.494 1 98.12 220 ARG A N 1
ATOM 1750 C CA . ARG A 1 220 ? 9.812 7.008 -1.325 1 98.12 220 ARG A CA 1
ATOM 1751 C C . ARG A 1 220 ? 9.828 8.469 -1.767 1 98.12 220 ARG A C 1
ATOM 1753 O O . ARG A 1 220 ? 8.773 9.055 -2.021 1 98.12 220 ARG A O 1
ATOM 1760 N N . TYR A 1 221 ? 11.016 9.109 -1.662 1 98.75 221 TYR A N 1
ATOM 1761 C CA . TYR A 1 221 ? 11.078 10.547 -1.882 1 98.75 221 TYR A CA 1
ATOM 1762 C C . TYR A 1 221 ? 10.719 10.898 -3.322 1 98.75 221 TYR A C 1
ATOM 1764 O O . TYR A 1 221 ? 11 10.125 -4.242 1 98.75 221 TYR A O 1
ATOM 1772 N N . PRO A 1 222 ? 10.031 12.039 -3.535 1 98.81 222 PRO A N 1
ATOM 1773 C CA . PRO A 1 222 ? 9.734 12.508 -4.891 1 98.81 222 PRO A CA 1
ATOM 1774 C C . PRO A 1 222 ? 10.969 12.539 -5.785 1 98.81 222 PRO A C 1
ATOM 1776 O O . PRO A 1 222 ? 12.016 13.062 -5.387 1 98.81 222 PRO A O 1
ATOM 1779 N N . GLY A 1 223 ? 10.828 12.031 -6.969 1 98.38 223 GLY A N 1
ATOM 1780 C CA . GLY A 1 223 ? 11.945 11.93 -7.898 1 98.38 223 GLY A CA 1
ATOM 1781 C C . GLY A 1 223 ? 12.57 10.555 -7.93 1 98.38 223 GLY A C 1
ATOM 1782 O O . GLY A 1 223 ? 13.344 10.234 -8.836 1 98.38 223 GLY A O 1
ATOM 1783 N N . HIS A 1 224 ? 12.156 9.75 -6.973 1 97.88 224 HIS A N 1
ATOM 1784 C CA . HIS A 1 224 ? 12.719 8.406 -6.887 1 97.88 224 HIS A CA 1
ATOM 1785 C C . HIS A 1 224 ? 12.086 7.473 -7.918 1 97.88 224 HIS A C 1
ATOM 1787 O O . HIS A 1 224 ? 12.742 6.555 -8.414 1 97.88 224 HIS A O 1
ATOM 1793 N N . CYS A 1 225 ? 10.836 7.723 -8.258 1 97.75 225 CYS A N 1
ATOM 1794 C CA . CYS A 1 225 ? 10.094 6.789 -9.094 1 97.75 225 CYS A CA 1
ATOM 1795 C C . CYS A 1 225 ? 9.312 7.523 -10.18 1 97.75 225 CYS A C 1
ATOM 1797 O O . CYS A 1 225 ? 9.875 8.352 -10.898 1 97.75 225 CYS A O 1
ATOM 1799 N N . GLY A 1 226 ? 8.039 7.133 -10.43 1 97.31 226 GLY A N 1
ATOM 1800 C CA . GLY A 1 226 ? 7.508 7.422 -11.75 1 97.31 226 GLY A CA 1
ATOM 1801 C C . GLY A 1 226 ? 6.508 8.562 -11.75 1 97.31 226 GLY A C 1
ATOM 1802 O O . GLY A 1 226 ? 6.066 9 -12.82 1 97.31 226 GLY A O 1
ATOM 1803 N N . LEU A 1 227 ? 6.145 9.195 -10.625 1 98.44 227 LEU A N 1
ATOM 1804 C CA . LEU A 1 227 ? 5.105 10.219 -10.633 1 98.44 227 LEU A CA 1
ATOM 1805 C C . LEU A 1 227 ? 5.605 11.5 -11.289 1 98.44 227 LEU A C 1
ATOM 1807 O O . LEU A 1 227 ? 6.754 11.898 -11.086 1 98.44 227 LEU A O 1
ATOM 1811 N N . ASP A 1 228 ? 4.785 12.102 -12.094 1 98.38 228 ASP A N 1
ATOM 1812 C CA . ASP A 1 228 ? 5.082 13.359 -12.766 1 98.38 228 ASP A CA 1
ATOM 1813 C C . ASP A 1 228 ? 4.77 14.555 -11.867 1 98.38 228 ASP A C 1
ATOM 1815 O O . ASP A 1 228 ? 3.701 15.156 -11.984 1 98.38 228 ASP A O 1
ATOM 1819 N N . PHE A 1 229 ? 5.762 14.945 -11.086 1 98.81 229 PHE A N 1
ATOM 1820 C CA . PHE A 1 229 ? 5.531 15.984 -10.086 1 98.81 229 PHE A CA 1
ATOM 1821 C C . PHE A 1 229 ? 5.375 17.344 -10.742 1 98.81 229 PHE A C 1
ATOM 1823 O O . PHE A 1 229 ? 4.711 18.234 -10.195 1 98.81 229 PHE A O 1
ATOM 1830 N N . GLU A 1 230 ? 5.98 17.562 -11.875 1 98.81 230 GLU A N 1
ATOM 1831 C CA . GLU A 1 230 ? 5.73 18.828 -12.57 1 98.81 230 GLU A CA 1
ATOM 1832 C C . GLU A 1 230 ? 4.254 18.969 -12.93 1 98.81 230 GLU A C 1
ATOM 1834 O O . GLU A 1 230 ? 3.654 20.016 -12.711 1 98.81 230 GLU A O 1
ATOM 1839 N N . LYS A 1 231 ? 3.695 17.891 -13.492 1 98.81 231 LYS A N 1
ATOM 1840 C CA . LYS A 1 231 ? 2.279 17.906 -13.844 1 98.81 231 LYS A CA 1
ATOM 1841 C C . LYS A 1 231 ? 1.401 18.047 -12.609 1 98.81 231 LYS A C 1
ATOM 1843 O O . LYS A 1 231 ? 0.44 18.828 -12.602 1 98.81 231 LYS A O 1
ATOM 1848 N N . ILE A 1 232 ? 1.721 17.375 -11.539 1 98.88 232 ILE A N 1
ATOM 1849 C CA . ILE A 1 232 ? 0.93 17.359 -10.312 1 98.88 232 ILE A CA 1
ATOM 1850 C C . ILE A 1 232 ? 0.95 18.734 -9.672 1 98.88 232 ILE A C 1
ATOM 1852 O O . ILE A 1 232 ? -0.102 19.297 -9.367 1 98.88 232 ILE A O 1
ATOM 1856 N N . LEU A 1 233 ? 2.154 19.312 -9.523 1 98.81 233 LEU A N 1
ATOM 1857 C CA . LEU A 1 233 ? 2.275 20.625 -8.898 1 98.81 233 LEU A CA 1
ATOM 1858 C C . LEU A 1 233 ? 1.65 21.719 -9.773 1 98.81 233 LEU A C 1
ATOM 1860 O O . LEU A 1 233 ? 1.049 22.656 -9.258 1 98.81 233 LEU A O 1
ATOM 1864 N N . SER A 1 234 ? 1.769 21.547 -11.078 1 98.81 234 SER A N 1
ATOM 1865 C CA . SER A 1 234 ? 1.106 22.469 -11.992 1 98.81 234 SER A CA 1
ATOM 1866 C C . SER A 1 234 ? -0.409 22.422 -11.828 1 98.81 234 SER A C 1
ATOM 1868 O O . SER A 1 234 ? -1.081 23.453 -11.898 1 98.81 234 SER A O 1
ATOM 1870 N N . THR A 1 235 ? -0.934 21.219 -11.648 1 98.94 235 THR A N 1
ATOM 1871 C CA . THR A 1 235 ? -2.369 21.062 -11.445 1 98.94 235 THR A CA 1
ATOM 1872 C C . THR A 1 235 ? -2.82 21.781 -10.18 1 98.94 235 THR A C 1
ATOM 1874 O O . THR A 1 235 ? -3.848 22.469 -10.172 1 98.94 235 THR A O 1
ATOM 1877 N N . PHE A 1 236 ? -2.023 21.641 -9.078 1 98.81 236 PHE A N 1
ATOM 1878 C CA . PHE A 1 236 ? -2.35 22.359 -7.852 1 98.81 236 PHE A CA 1
ATOM 1879 C C . PHE A 1 236 ? -2.324 23.859 -8.078 1 98.81 236 PHE A C 1
ATOM 1881 O O . PHE A 1 236 ? -3.215 24.578 -7.621 1 98.81 236 PHE A O 1
ATOM 1888 N N . GLU A 1 237 ? -1.335 24.359 -8.797 1 98.56 237 GLU A N 1
ATOM 1889 C CA . GLU A 1 237 ? -1.212 25.781 -9.086 1 98.56 237 GLU A CA 1
ATOM 1890 C C . GLU A 1 237 ? -2.395 26.281 -9.914 1 98.56 237 GLU A C 1
ATOM 1892 O O . GLU A 1 237 ? -2.953 27.344 -9.625 1 98.56 237 GLU A O 1
ATOM 1897 N N . GLU A 1 238 ? -2.762 25.5 -10.891 1 98.38 238 GLU A N 1
ATOM 1898 C CA . GLU A 1 238 ? -3.914 25.812 -11.734 1 98.38 238 GLU A CA 1
ATOM 1899 C C . GLU A 1 238 ? -5.18 25.984 -10.898 1 98.38 238 GLU A C 1
ATOM 1901 O O . GLU A 1 238 ? -6.055 26.781 -11.234 1 98.38 238 GLU A O 1
ATOM 1906 N N . CYS A 1 239 ? -5.223 25.234 -9.836 1 98.56 239 CYS A N 1
ATOM 1907 C CA . CYS A 1 239 ? -6.402 25.25 -8.977 1 98.56 239 CYS A CA 1
ATOM 1908 C C . CYS A 1 239 ? -6.297 26.328 -7.914 1 98.56 239 CYS A C 1
ATOM 1910 O O . C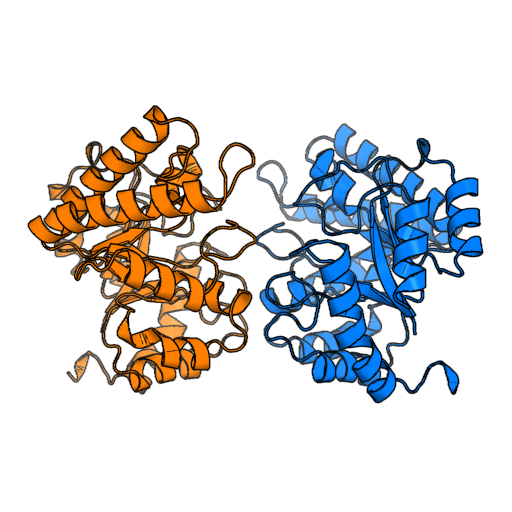YS A 1 239 ? -7.168 26.438 -7.051 1 98.56 239 CYS A O 1
ATOM 1912 N N . GLY A 1 240 ? -5.238 27.094 -7.918 1 97.88 240 GLY A N 1
ATOM 1913 C CA . GLY A 1 240 ? -5.094 28.234 -7.016 1 97.88 240 GLY A CA 1
ATOM 1914 C C . GLY A 1 240 ? -4.547 27.844 -5.656 1 97.88 240 GLY A C 1
ATOM 1915 O O . GLY A 1 240 ? -4.781 28.547 -4.668 1 97.88 240 GLY A O 1
ATOM 1916 N N . TYR A 1 241 ? -3.885 26.75 -5.598 1 98.12 241 TYR A N 1
ATOM 1917 C CA . TYR A 1 241 ? -3.316 26.328 -4.32 1 98.12 241 TYR A CA 1
ATOM 1918 C C . TYR A 1 241 ? -1.966 26.984 -4.082 1 98.12 241 TYR A C 1
ATOM 1920 O O . TYR A 1 241 ? -1.019 26.781 -4.844 1 98.12 241 TYR A O 1
ATOM 1928 N N . TYR A 1 242 ? -1.835 27.672 -2.955 1 96.62 242 TYR A N 1
ATOM 1929 C CA . TYR A 1 242 ? -0.583 28.328 -2.596 1 96.62 242 TYR A CA 1
ATOM 1930 C C . TYR A 1 242 ? -0.175 27.969 -1.169 1 96.62 242 TYR A C 1
ATOM 1932 O O . TYR A 1 242 ? 0.559 28.734 -0.526 1 96.62 242 TYR A O 1
ATOM 1940 N N . GLY A 1 243 ? -0.745 26.844 -0.672 1 96.94 243 GLY A N 1
ATOM 1941 C CA . GLY A 1 243 ? -0.391 26.359 0.649 1 96.94 243 GLY A CA 1
ATOM 1942 C C . GLY A 1 243 ? 0.906 25.562 0.663 1 96.94 243 GLY A C 1
ATOM 1943 O O . GLY A 1 243 ? 1.755 25.734 -0.214 1 96.94 243 GLY A O 1
ATOM 1944 N N . ASN A 1 244 ? 1.072 24.781 1.701 1 98 244 ASN A N 1
ATOM 1945 C CA . ASN A 1 244 ? 2.332 24.094 1.938 1 98 244 ASN A CA 1
ATOM 1946 C C . ASN A 1 244 ? 2.336 22.703 1.294 1 98 244 ASN A C 1
ATOM 1948 O O . ASN A 1 244 ? 1.31 22.031 1.272 1 98 244 ASN A O 1
ATOM 1952 N N . PHE A 1 245 ? 3.428 22.406 0.693 1 98.81 245 PHE A N 1
ATOM 1953 C CA . PHE A 1 245 ? 3.744 21.031 0.285 1 98.81 245 PHE A CA 1
ATOM 1954 C C . PHE A 1 245 ? 4.703 20.391 1.273 1 98.81 245 PHE A C 1
ATOM 1956 O O . PHE A 1 245 ? 5.73 20.969 1.626 1 98.81 245 PHE A O 1
ATOM 1963 N N . CYS A 1 246 ? 4.352 19.234 1.729 1 98.88 246 CYS A N 1
ATOM 1964 C CA . CYS A 1 246 ? 5.191 18.531 2.697 1 98.88 246 CYS A CA 1
ATOM 1965 C C . CYS A 1 246 ? 5.434 17.094 2.27 1 98.88 246 CYS A C 1
ATOM 1967 O O . CYS A 1 246 ? 4.516 16.422 1.799 1 98.88 246 CYS A O 1
ATOM 1969 N N . THR A 1 247 ? 6.648 16.625 2.428 1 98.75 247 THR A N 1
ATOM 1970 C CA . THR A 1 247 ? 6.898 15.219 2.154 1 98.75 247 THR A CA 1
ATOM 1971 C C . THR A 1 247 ? 6.336 14.344 3.273 1 98.75 247 THR A C 1
ATOM 1973 O O . THR A 1 247 ? 6.383 14.727 4.445 1 98.75 247 THR A O 1
ATOM 1976 N N . GLU A 1 248 ? 5.805 13.273 2.965 1 98.44 248 GLU A N 1
ATOM 1977 C CA . GLU A 1 248 ? 5.527 12.148 3.852 1 98.44 248 GLU A CA 1
ATOM 1978 C C . GLU A 1 248 ? 6.031 10.836 3.252 1 98.44 248 GLU A C 1
ATOM 1980 O O . GLU A 1 248 ? 5.324 10.195 2.473 1 98.44 248 GLU A O 1
ATOM 1985 N N . ILE A 1 249 ? 7.273 10.445 3.639 1 98.62 249 ILE A N 1
ATOM 1986 C CA . ILE A 1 249 ? 7.961 9.422 2.869 1 98.62 249 ILE A CA 1
ATOM 1987 C C . ILE A 1 249 ? 8.758 8.516 3.811 1 98.62 249 ILE A C 1
ATOM 1989 O O . ILE A 1 249 ? 9.117 8.922 4.918 1 98.62 249 ILE A O 1
ATOM 1993 N N . PHE A 1 250 ? 8.969 7.273 3.357 1 97.88 250 PHE A N 1
ATOM 1994 C CA . PHE A 1 250 ? 9.961 6.426 4.012 1 97.88 250 PHE A CA 1
ATOM 1995 C C . PHE A 1 250 ? 11.344 7.066 3.953 1 97.88 250 PHE A C 1
ATOM 1997 O O . PHE A 1 250 ? 11.68 7.738 2.979 1 97.88 250 PHE A O 1
ATOM 2004 N N . GLN A 1 251 ? 12.086 6.789 5.02 1 97.88 251 GLN A N 1
ATOM 2005 C CA . GLN A 1 251 ? 13.445 7.332 5.082 1 97.88 251 GLN A CA 1
ATOM 2006 C C . GLN A 1 251 ? 14.445 6.387 4.418 1 97.88 251 GLN A C 1
ATOM 2008 O O . GLN A 1 251 ? 15.359 5.887 5.074 1 97.88 251 GLN A O 1
ATOM 2013 N N . ILE A 1 252 ? 14.25 6.211 3.135 1 96.56 252 ILE A N 1
ATOM 2014 C CA . ILE A 1 252 ? 15.031 5.273 2.332 1 96.56 252 ILE A CA 1
ATOM 2015 C C . ILE A 1 252 ? 15.695 6.016 1.17 1 96.56 252 ILE A C 1
ATOM 2017 O O . ILE A 1 252 ? 15.047 6.828 0.499 1 96.56 252 ILE A O 1
ATOM 2021 N N . PRO A 1 253 ? 16.938 5.684 0.904 1 95.56 253 PRO A N 1
ATOM 2022 C CA . PRO A 1 253 ? 17.828 4.707 1.521 1 95.56 253 PRO A CA 1
ATOM 2023 C C . PRO A 1 253 ? 18.328 5.148 2.895 1 95.56 253 PRO A C 1
ATOM 2025 O O . PRO A 1 253 ? 18.797 4.32 3.68 1 95.56 253 PRO A O 1
ATOM 2028 N N . SER A 1 254 ? 18.422 6.426 3.229 1 97.31 254 SER A N 1
ATOM 2029 C CA . SER A 1 254 ? 18.625 7.066 4.523 1 97.31 254 SER A CA 1
ATOM 2030 C C . SER A 1 254 ? 17.828 8.367 4.625 1 97.31 254 SER A C 1
ATOM 2032 O O . SER A 1 254 ? 17.391 8.914 3.613 1 97.31 254 SER A O 1
ATOM 2034 N N . GLN A 1 255 ? 17.594 8.812 5.809 1 97.81 255 GLN A N 1
ATOM 2035 C CA . GLN A 1 255 ? 16.781 10.016 5.941 1 97.81 255 GLN A CA 1
ATOM 2036 C C . GLN A 1 255 ? 17.453 11.219 5.305 1 97.81 255 GLN A C 1
ATOM 2038 O O . GLN A 1 255 ? 16.797 12.078 4.711 1 97.81 255 GLN A O 1
ATOM 2043 N N . GLU A 1 256 ? 18.766 11.273 5.348 1 98.5 256 GLU A N 1
ATOM 2044 C CA . GLU A 1 256 ? 19.484 12.375 4.699 1 98.5 256 GLU A CA 1
ATOM 2045 C C . GLU A 1 256 ? 19.359 12.289 3.18 1 98.5 256 GLU A C 1
ATOM 2047 O O . GLU A 1 256 ? 19.047 13.289 2.523 1 98.5 256 GLU A O 1
ATOM 2052 N N . GLU A 1 257 ? 19.531 11.086 2.627 1 98.56 257 GLU A N 1
ATOM 2053 C CA . GLU A 1 257 ? 19.453 10.906 1.181 1 98.56 257 GLU A CA 1
ATOM 2054 C C . GLU A 1 257 ? 18.047 11.156 0.667 1 98.56 257 GLU A C 1
ATOM 2056 O O . GLU A 1 257 ? 17.859 11.75 -0.398 1 98.56 257 GLU A O 1
ATOM 2061 N N . ALA A 1 258 ? 17.125 10.68 1.413 1 98.81 258 ALA A N 1
ATOM 2062 C CA . ALA A 1 258 ? 15.727 10.906 1.027 1 98.81 258 ALA A CA 1
ATOM 2063 C C . ALA A 1 258 ? 15.383 12.391 1.034 1 98.81 258 ALA A C 1
ATOM 2065 O O . ALA A 1 258 ? 14.781 12.898 0.088 1 98.81 258 ALA A O 1
ATOM 2066 N N . ALA A 1 259 ? 15.805 13.078 2.104 1 98.88 259 ALA A N 1
ATOM 2067 C CA . ALA A 1 259 ? 15.516 14.5 2.225 1 98.88 259 ALA A CA 1
ATOM 2068 C C . ALA A 1 259 ? 16.219 15.297 1.125 1 98.88 259 ALA A C 1
ATOM 2070 O O . ALA A 1 259 ? 15.609 16.156 0.49 1 98.88 259 ALA A O 1
ATOM 2071 N N . LYS A 1 260 ? 17.453 14.992 0.853 1 98.88 260 LYS A N 1
ATOM 2072 C CA . LYS A 1 260 ? 18.219 15.695 -0.176 1 98.88 260 LYS A CA 1
ATOM 2073 C C . LYS A 1 260 ? 17.672 15.383 -1.568 1 98.88 260 LYS A C 1
ATOM 2075 O O . LYS A 1 260 ? 17.594 16.266 -2.42 1 98.88 260 LYS A O 1
ATOM 2080 N N . GLY A 1 261 ? 17.312 14.125 -1.772 1 98.81 261 GLY A N 1
ATOM 2081 C CA . GLY A 1 261 ? 16.734 13.742 -3.051 1 98.81 261 GLY A CA 1
ATOM 2082 C C . GLY A 1 261 ? 15.422 14.445 -3.34 1 98.81 261 GLY A C 1
ATOM 2083 O O . GLY A 1 261 ? 15.188 14.898 -4.461 1 98.81 261 GLY A O 1
ATOM 2084 N N . ALA A 1 262 ? 14.602 14.531 -2.33 1 98.88 262 ALA A N 1
ATOM 2085 C CA . ALA A 1 262 ? 13.289 15.148 -2.492 1 98.88 262 ALA A CA 1
ATOM 2086 C C . ALA A 1 262 ? 13.414 16.625 -2.875 1 98.88 262 ALA A C 1
ATOM 2088 O O . ALA A 1 262 ? 12.797 17.078 -3.844 1 98.88 262 ALA A O 1
ATOM 2089 N N . ILE A 1 263 ? 14.195 17.359 -2.146 1 98.75 263 ILE A N 1
ATOM 2090 C CA . ILE A 1 263 ? 14.266 18.797 -2.4 1 98.75 263 ILE A CA 1
ATOM 2091 C C . ILE A 1 263 ? 15 19.062 -3.715 1 98.75 263 ILE A C 1
ATOM 2093 O O . ILE A 1 263 ? 14.664 20 -4.445 1 98.75 263 ILE A O 1
ATOM 2097 N N . ALA A 1 264 ? 16.016 18.219 -4.082 1 98.81 264 ALA A N 1
ATOM 2098 C CA . ALA A 1 264 ? 16.703 18.344 -5.363 1 98.81 264 ALA A CA 1
ATOM 2099 C C . ALA A 1 264 ? 15.734 18.203 -6.527 1 98.81 264 ALA A C 1
ATOM 2101 O O . ALA A 1 264 ? 15.898 18.844 -7.562 1 98.81 264 ALA A O 1
ATOM 2102 N N . HIS A 1 265 ? 14.758 17.375 -6.316 1 98.81 265 HIS A N 1
ATOM 2103 C CA . HIS A 1 265 ? 13.781 17.125 -7.367 1 98.81 265 HIS A CA 1
ATOM 2104 C C . HIS A 1 265 ? 12.672 18.172 -7.355 1 98.81 265 HIS A C 1
ATOM 2106 O O . HIS A 1 265 ? 12.289 18.688 -8.406 1 98.81 265 HIS A O 1
ATOM 2112 N N . LEU A 1 266 ? 12.172 18.547 -6.215 1 98.81 266 LEU A N 1
ATOM 2113 C CA . LEU A 1 266 ? 10.938 19.312 -6.086 1 98.81 266 LEU A CA 1
ATOM 2114 C C . LEU A 1 266 ? 11.211 20.812 -6.227 1 98.81 266 LEU A C 1
ATOM 2116 O O . LEU A 1 266 ? 10.391 21.547 -6.785 1 98.81 266 LEU A O 1
ATOM 2120 N N . ARG A 1 267 ? 12.336 21.297 -5.672 1 98.44 267 ARG A N 1
ATOM 2121 C CA . ARG A 1 267 ? 12.586 22.734 -5.609 1 98.44 267 ARG A CA 1
ATOM 2122 C C . ARG A 1 267 ? 12.617 23.344 -7.008 1 98.44 267 ARG A C 1
ATOM 2124 O O . ARG A 1 267 ? 11.961 24.359 -7.266 1 98.44 267 ARG A O 1
ATOM 2131 N N . PRO A 1 268 ? 13.375 22.75 -8.039 1 98.25 268 PRO A N 1
ATOM 2132 C CA . PRO A 1 268 ? 13.344 23.328 -9.391 1 98.25 268 PRO A CA 1
ATOM 2133 C C . PRO A 1 268 ? 11.945 23.312 -9.992 1 98.25 268 PRO A C 1
ATOM 2135 O O . PRO A 1 268 ? 11.586 24.25 -10.727 1 98.25 268 PRO A O 1
ATOM 2138 N N . ILE A 1 269 ? 11.156 22.297 -9.711 1 98.62 269 ILE A N 1
ATOM 2139 C CA . ILE A 1 269 ? 9.797 22.203 -10.242 1 98.62 269 ILE A CA 1
ATOM 2140 C C . ILE A 1 269 ? 8.93 23.297 -9.617 1 98.62 269 ILE A C 1
ATOM 2142 O O . ILE A 1 269 ? 8.164 23.969 -10.312 1 98.62 269 ILE A O 1
ATOM 2146 N N . LEU A 1 270 ? 9.086 23.453 -8.281 1 98.31 270 LEU A N 1
ATOM 2147 C CA . LEU A 1 270 ? 8.312 24.469 -7.578 1 98.31 270 LEU A CA 1
ATOM 2148 C C . LEU A 1 270 ? 8.656 25.875 -8.094 1 98.31 270 LEU A C 1
ATOM 2150 O O . LEU A 1 270 ? 7.766 26.703 -8.266 1 98.31 270 LEU A O 1
ATOM 2154 N N . ASN A 1 271 ? 9.938 26.109 -8.336 1 97.56 271 ASN A N 1
ATOM 2155 C CA . ASN A 1 271 ? 10.359 27.391 -8.883 1 97.56 271 ASN A CA 1
ATOM 2156 C C . ASN A 1 271 ? 9.758 27.625 -10.273 1 97.56 271 ASN A C 1
ATOM 2158 O O . ASN A 1 271 ? 9.344 28.75 -10.594 1 97.56 271 ASN A O 1
ATOM 2162 N N . LYS A 1 272 ? 9.727 26.609 -11.016 1 97.5 272 LYS A N 1
ATOM 2163 C CA . LYS A 1 272 ? 9.18 26.703 -12.367 1 97.5 272 LYS A CA 1
ATOM 2164 C C . LYS A 1 272 ? 7.676 26.969 -12.336 1 97.5 272 LYS A C 1
ATOM 2166 O O . LYS A 1 272 ? 7.172 27.797 -13.094 1 97.5 272 LYS A O 1
ATOM 2171 N N . VAL A 1 273 ? 6.934 26.328 -11.453 1 97.94 273 VAL A N 1
ATOM 2172 C CA . VAL A 1 273 ? 5.477 26.328 -11.438 1 97.94 273 VAL A CA 1
ATOM 2173 C C . VAL A 1 273 ? 4.961 27.547 -10.672 1 97.94 273 VAL A C 1
ATOM 2175 O O . VAL A 1 273 ? 3.984 28.172 -11.086 1 97.94 273 VAL A O 1
ATOM 2178 N N . TYR A 1 274 ? 5.645 27.922 -9.562 1 96.5 274 TYR A N 1
ATOM 2179 C CA . TYR A 1 274 ? 5.129 28.953 -8.672 1 96.5 274 TYR A CA 1
ATOM 2180 C C . TYR A 1 274 ? 5.984 30.203 -8.742 1 96.5 274 TYR A C 1
ATOM 2182 O O . TYR A 1 274 ? 5.637 31.234 -8.156 1 96.5 274 TYR A O 1
ATOM 2190 N N . GLY A 1 275 ? 7.051 30.172 -9.453 1 90.62 275 GLY A N 1
ATOM 2191 C CA . GLY A 1 275 ? 7.969 31.297 -9.477 1 90.62 275 GLY A CA 1
ATOM 2192 C C . GLY A 1 275 ? 9.062 31.203 -8.422 1 90.62 275 GLY A C 1
ATOM 2193 O O . GLY A 1 275 ? 8.93 30.469 -7.449 1 90.62 275 GLY A O 1
ATOM 2194 N N . ASP A 1 276 ? 10.258 31.797 -8.648 1 76.19 276 ASP A N 1
ATOM 2195 C CA . ASP A 1 276 ? 11.422 31.703 -7.766 1 76.19 276 ASP A CA 1
ATOM 2196 C C . ASP A 1 276 ? 11.156 32.438 -6.449 1 76.19 276 ASP A C 1
ATOM 2198 O O . ASP A 1 276 ? 10.664 33.562 -6.445 1 76.19 276 ASP A O 1
ATOM 2202 N N . LYS A 1 277 ? 11.297 31.734 -5.273 1 62.62 277 LYS A N 1
ATOM 2203 C CA . LYS A 1 277 ? 11.156 32.312 -3.941 1 62.62 277 LYS A CA 1
ATOM 2204 C C . LYS A 1 277 ? 11.984 33.594 -3.809 1 62.62 277 LYS A C 1
ATOM 2206 O O . LYS A 1 277 ? 11.602 34.531 -3.086 1 62.62 277 LYS A O 1
ATOM 2211 N N . ASN A 1 278 ? 13.234 33.531 -4.242 1 50.97 278 ASN A N 1
ATOM 2212 C CA . ASN A 1 278 ? 14.102 34.719 -4.137 1 50.97 278 ASN A CA 1
ATOM 2213 C C . ASN A 1 278 ? 13.531 35.906 -4.922 1 50.97 278 ASN A C 1
ATOM 2215 O O . ASN A 1 278 ? 13.961 37.031 -4.723 1 50.97 278 ASN A O 1
ATOM 2219 N N . ASN A 1 279 ? 12.758 35.562 -5.957 1 43.47 279 ASN A N 1
ATOM 2220 C CA . ASN A 1 279 ? 12.25 36.719 -6.695 1 43.47 279 ASN A CA 1
ATOM 2221 C C . ASN A 1 279 ? 10.914 37.219 -6.129 1 43.47 279 ASN A C 1
ATOM 2223 O O . ASN A 1 279 ? 10.273 38.094 -6.703 1 43.47 279 ASN A O 1
ATOM 2227 N N . SER A 1 280 ? 10.227 36.5 -5.258 1 36.22 280 SER A N 1
ATOM 2228 C CA . SER A 1 280 ? 9.023 37.125 -4.734 1 36.22 280 SER A CA 1
ATOM 2229 C C . SER A 1 280 ? 9.312 37.844 -3.42 1 36.22 280 SER A C 1
ATOM 2231 O O . SER A 1 280 ? 10.109 37.375 -2.609 1 36.22 280 SER A O 1
ATOM 2233 N N . MET B 1 1 ? -4.203 -18.375 -24 1 89.44 1 MET B N 1
ATOM 2234 C CA . MET B 1 1 ? -4.281 -17.359 -22.953 1 89.44 1 MET B CA 1
ATOM 2235 C C . MET B 1 1 ? -5.539 -17.547 -22.109 1 89.44 1 MET B C 1
ATOM 2237 O O . MET B 1 1 ? -6.633 -17.719 -22.641 1 89.44 1 MET B O 1
ATOM 2241 N N . LYS B 1 2 ? -5.383 -17.609 -20.719 1 96.5 2 LYS B N 1
ATOM 2242 C CA . LYS B 1 2 ? -6.512 -17.844 -19.828 1 96.5 2 LYS B CA 1
ATOM 2243 C C . LYS B 1 2 ? -6.688 -16.672 -18.859 1 96.5 2 LYS B C 1
ATOM 2245 O O . LYS B 1 2 ? -5.703 -16.094 -18.406 1 96.5 2 LYS B O 1
ATOM 2250 N N . LEU B 1 3 ? -7.926 -16.297 -18.688 1 98.62 3 LEU B N 1
ATOM 2251 C CA . LEU B 1 3 ? -8.281 -15.383 -17.609 1 98.62 3 LEU B CA 1
ATOM 2252 C C . LEU B 1 3 ? -8.688 -16.156 -16.359 1 98.62 3 LEU B C 1
ATOM 2254 O O . LEU B 1 3 ? -9.656 -16.922 -16.391 1 98.62 3 LEU B O 1
ATOM 2258 N N . CYS B 1 4 ? -7.93 -15.953 -15.312 1 98.88 4 CYS B N 1
ATOM 2259 C CA . CYS B 1 4 ? -8.078 -16.766 -14.117 1 98.88 4 CYS B CA 1
ATOM 2260 C C . CYS B 1 4 ? -8.398 -15.906 -12.898 1 98.88 4 CYS B C 1
ATOM 2262 O O . CYS B 1 4 ? -8.25 -14.688 -12.945 1 98.88 4 CYS B O 1
ATOM 2264 N N . TYR B 1 5 ? -8.883 -16.516 -11.844 1 98.88 5 TYR B N 1
ATOM 2265 C CA . TYR B 1 5 ? -9.195 -15.875 -10.57 1 98.88 5 TYR B CA 1
ATOM 2266 C C . TYR B 1 5 ? -8.586 -16.641 -9.406 1 98.88 5 TYR B C 1
ATOM 2268 O O . TYR B 1 5 ? -8.57 -17.875 -9.406 1 98.88 5 TYR B O 1
ATOM 2276 N N . GLN B 1 6 ? -8.055 -15.977 -8.461 1 98.69 6 GLN B N 1
ATOM 2277 C CA . GLN B 1 6 ? -7.438 -16.641 -7.32 1 98.69 6 GLN B CA 1
ATOM 2278 C C . GLN B 1 6 ? -8.492 -17.172 -6.348 1 98.69 6 GLN B C 1
ATOM 2280 O O . GLN B 1 6 ? -9.469 -16.469 -6.055 1 98.69 6 GLN B O 1
ATOM 2285 N N . VAL B 1 7 ? -8.266 -18.359 -5.824 1 98.56 7 VAL B N 1
ATOM 2286 C CA . VAL B 1 7 ? -9.172 -19.016 -4.883 1 98.56 7 VAL B CA 1
ATOM 2287 C C . VAL B 1 7 ? -8.391 -19.484 -3.658 1 98.56 7 VAL B C 1
ATOM 2289 O O . VAL B 1 7 ? -7.348 -20.141 -3.789 1 98.56 7 VAL B O 1
ATOM 2292 N N . ALA B 1 8 ? -8.875 -19.109 -2.502 1 97.56 8 ALA B N 1
ATOM 2293 C CA . ALA B 1 8 ? -8.289 -19.625 -1.269 1 97.56 8 ALA B CA 1
ATOM 2294 C C . ALA B 1 8 ? -8.812 -21.031 -0.957 1 97.56 8 ALA B C 1
ATOM 2296 O O . ALA B 1 8 ? -10.023 -21.266 -0.971 1 97.56 8 ALA B O 1
ATOM 2297 N N . THR B 1 9 ? -7.918 -21.938 -0.734 1 97.06 9 THR B N 1
ATOM 2298 C CA . THR B 1 9 ? -8.328 -23.266 -0.293 1 97.06 9 THR B CA 1
ATOM 2299 C C . THR B 1 9 ? -8.805 -23.234 1.156 1 97.06 9 THR B C 1
ATOM 2301 O O . THR B 1 9 ? -8.555 -22.266 1.874 1 97.06 9 THR B O 1
ATOM 2304 N N . PRO B 1 10 ? -9.492 -24.281 1.583 1 94.62 10 PRO B N 1
ATOM 2305 C CA . PRO B 1 10 ? -10.156 -24.25 2.887 1 94.62 10 PRO B CA 1
ATOM 2306 C C . PRO B 1 10 ? -9.18 -24.109 4.047 1 94.62 10 PRO B C 1
ATOM 2308 O O . PRO B 1 10 ? -9.578 -23.734 5.156 1 94.62 10 PRO B O 1
ATOM 2311 N N . ASP B 1 11 ? -7.926 -24.422 3.859 1 92.88 11 ASP B N 1
ATOM 2312 C CA . ASP B 1 11 ? -6.926 -24.328 4.918 1 92.88 11 ASP B CA 1
ATOM 2313 C C . ASP B 1 11 ? -6.48 -22.891 5.145 1 92.88 11 ASP B C 1
ATOM 2315 O O . ASP B 1 11 ? -5.773 -22.594 6.109 1 92.88 11 ASP B O 1
ATOM 2319 N N . VAL B 1 12 ? -6.914 -22 4.254 1 93.94 12 VAL B N 1
ATOM 2320 C CA . VAL B 1 12 ? -6.621 -20.578 4.41 1 93.94 12 VAL B CA 1
ATOM 2321 C C . VAL B 1 12 ? -7.742 -19.906 5.203 1 93.94 12 VAL B C 1
ATOM 2323 O O . VAL B 1 12 ? -8.922 -20.156 4.957 1 93.94 12 VAL B O 1
ATOM 2326 N N . ALA B 1 13 ? -7.387 -19.094 6.152 1 91.94 13 ALA B N 1
ATOM 2327 C CA . ALA B 1 13 ? -8.375 -18.391 6.969 1 91.94 13 ALA B CA 1
ATOM 2328 C C . ALA B 1 13 ? -9.219 -17.438 6.121 1 91.94 13 ALA B C 1
ATOM 2330 O O . ALA B 1 13 ? -8.703 -16.797 5.211 1 91.94 13 ALA B O 1
ATOM 2331 N N . ILE B 1 14 ? -10.484 -17.391 6.441 1 93.06 14 ILE B N 1
ATOM 2332 C CA . ILE B 1 14 ? -11.359 -16.391 5.824 1 93.06 14 ILE B CA 1
ATOM 2333 C C . ILE B 1 14 ? -11.078 -15.023 6.43 1 93.06 14 ILE B C 1
ATOM 2335 O O . ILE B 1 14 ? -11.156 -14.852 7.648 1 93.06 14 ILE B O 1
ATOM 2339 N N . ALA B 1 15 ? -10.68 -14.086 5.625 1 92.75 15 ALA B N 1
ATOM 2340 C CA . ALA B 1 15 ? -10.328 -12.758 6.121 1 92.75 15 ALA B CA 1
ATOM 2341 C C . ALA B 1 15 ? -10.398 -11.719 5.004 1 92.75 15 ALA B C 1
ATOM 2343 O O . ALA B 1 15 ? -10.219 -12.047 3.828 1 92.75 15 ALA B O 1
ATOM 2344 N N . ASP B 1 16 ? -10.633 -10.477 5.371 1 91 16 ASP B N 1
ATOM 2345 C CA . ASP B 1 16 ? -10.727 -9.383 4.41 1 91 16 ASP B CA 1
ATOM 2346 C C . ASP B 1 16 ? -9.398 -9.156 3.699 1 91 16 ASP B C 1
ATOM 2348 O O . ASP B 1 16 ? -9.367 -8.672 2.568 1 91 16 ASP B O 1
ATOM 2352 N N . SER B 1 17 ? -8.352 -9.516 4.379 1 90.19 17 SER B N 1
ATOM 2353 C CA . SER B 1 17 ? -7.016 -9.258 3.855 1 90.19 17 SER B CA 1
ATOM 2354 C C . SER B 1 17 ? -6.633 -10.281 2.791 1 90.19 17 SER B C 1
ATOM 2356 O O . SER B 1 17 ? -5.645 -10.102 2.08 1 90.19 17 SER B O 1
ATOM 2358 N N . VAL B 1 18 ? -7.402 -11.391 2.697 1 94.25 18 VAL B N 1
ATOM 2359 C CA . VAL B 1 18 ? -7.113 -12.438 1.719 1 94.25 18 VAL B CA 1
ATOM 2360 C C . VAL B 1 18 ? -7.57 -11.992 0.333 1 94.25 18 VAL B C 1
ATOM 2362 O O . VAL B 1 18 ? -8.742 -11.68 0.129 1 94.25 18 VAL B O 1
ATOM 2365 N N . THR B 1 19 ? -6.668 -11.961 -0.609 1 96.94 19 THR B N 1
ATOM 2366 C CA . THR B 1 19 ? -6.91 -11.414 -1.938 1 96.94 19 THR B CA 1
ATOM 2367 C C . THR B 1 19 ? -7.375 -12.5 -2.9 1 96.94 19 THR B C 1
ATOM 2369 O O . THR B 1 19 ? -6.938 -12.547 -4.051 1 96.94 19 THR B O 1
ATOM 2372 N N . ALA B 1 20 ? -8.164 -13.453 -2.457 1 98 20 ALA B N 1
ATOM 2373 C CA . ALA B 1 20 ? -8.68 -14.578 -3.227 1 98 20 ALA B CA 1
ATOM 2374 C C . ALA B 1 20 ? -10.148 -14.844 -2.895 1 98 20 ALA B C 1
ATOM 2376 O O . ALA B 1 20 ? -10.633 -14.445 -1.83 1 98 20 ALA B O 1
ATOM 2377 N N . TYR B 1 21 ? -10.812 -15.453 -3.85 1 98.56 21 TYR B N 1
ATOM 2378 C CA . TYR B 1 21 ? -12.172 -15.922 -3.594 1 98.56 21 TYR B CA 1
ATOM 2379 C C . TYR B 1 21 ? -12.195 -16.922 -2.453 1 98.56 21 TYR B C 1
ATOM 2381 O O . TYR B 1 21 ? -11.359 -17.828 -2.4 1 98.56 21 TYR B O 1
ATOM 2389 N N . GLN B 1 22 ? -13.102 -16.75 -1.514 1 97.88 22 GLN B N 1
ATOM 2390 C CA . GLN B 1 22 ? -13.094 -17.547 -0.296 1 97.88 22 GLN B CA 1
ATOM 2391 C C . GLN B 1 22 ? -14.383 -18.359 -0.171 1 97.88 22 GLN B C 1
ATOM 2393 O O . GLN B 1 22 ? -15.391 -18.047 -0.803 1 97.88 22 GLN B O 1
ATOM 2398 N N . GLY B 1 23 ? -14.32 -19.438 0.696 1 96.62 23 GLY B N 1
ATOM 2399 C CA . GLY B 1 23 ? -15.453 -20.328 0.896 1 96.62 23 GLY B CA 1
ATOM 2400 C C . GLY B 1 23 ? -15.195 -21.75 0.428 1 96.62 23 GLY B C 1
ATOM 2401 O O . GLY B 1 23 ? -14.055 -22.109 0.116 1 96.62 23 GLY B O 1
ATOM 2402 N N . PRO B 1 24 ? -16.234 -22.578 0.414 1 96.81 24 PRO B N 1
ATOM 2403 C CA . PRO B 1 24 ? -16.062 -23.938 -0.08 1 96.81 24 PRO B CA 1
ATOM 2404 C C . PRO B 1 24 ? -15.594 -23.984 -1.535 1 96.81 24 PRO B C 1
ATOM 2406 O O . PRO B 1 24 ? -16.094 -23.234 -2.371 1 96.81 24 PRO B O 1
ATOM 2409 N N . LEU B 1 25 ? -14.672 -24.875 -1.812 1 97.5 25 LEU B N 1
ATOM 2410 C CA . LEU B 1 25 ? -14.062 -24.953 -3.137 1 97.5 25 LEU B CA 1
ATOM 2411 C C . LEU B 1 25 ? -15.117 -25.234 -4.199 1 97.5 25 LEU B C 1
ATOM 2413 O O . LEU B 1 25 ? -15.062 -24.672 -5.301 1 97.5 25 LEU B O 1
ATOM 2417 N N . GLU B 1 26 ? -16.062 -26.109 -3.85 1 97.88 26 GLU B N 1
ATOM 2418 C CA . GLU B 1 26 ? -17.109 -26.453 -4.805 1 97.88 26 GLU B CA 1
ATOM 2419 C C . GLU B 1 26 ? -17.875 -25.219 -5.254 1 97.88 26 GLU B C 1
ATOM 2421 O O . GLU B 1 26 ? -18.141 -25.047 -6.445 1 97.88 26 GLU B O 1
ATOM 2426 N N . LYS B 1 27 ? -18.203 -24.422 -4.316 1 98.12 27 LYS B N 1
ATOM 2427 C CA . LYS B 1 27 ? -18.922 -23.188 -4.629 1 98.12 27 LYS B CA 1
ATOM 2428 C C . LYS B 1 27 ? -18.047 -22.203 -5.387 1 98.12 27 LYS B C 1
ATOM 2430 O O . LYS B 1 27 ? -18.5 -21.578 -6.344 1 98.12 27 LYS B O 1
ATOM 2435 N N . SER B 1 28 ? -16.844 -22.016 -4.918 1 98.62 28 SER B N 1
ATOM 2436 C CA . SER B 1 28 ? -15.914 -21.078 -5.555 1 98.62 28 SER B CA 1
ATOM 2437 C C . SER B 1 28 ? -15.703 -21.438 -7.023 1 98.62 28 SER B C 1
ATOM 2439 O O . SER B 1 28 ? -15.805 -20.562 -7.895 1 98.62 28 SER B O 1
ATOM 2441 N N . PHE B 1 29 ? -15.461 -22.703 -7.266 1 98.81 29 PHE B N 1
ATOM 2442 C CA . PHE B 1 29 ? -15.219 -23.156 -8.633 1 98.81 29 PHE B CA 1
ATOM 2443 C C . PHE B 1 29 ? -16.469 -23 -9.484 1 98.81 29 PHE B C 1
ATOM 2445 O O . PHE B 1 29 ? -16.406 -22.516 -10.625 1 98.81 29 PHE B O 1
ATOM 2452 N N . TYR B 1 30 ? -17.594 -23.344 -8.922 1 98.69 30 TYR B N 1
ATOM 2453 C CA . TYR B 1 30 ? -18.859 -23.219 -9.648 1 98.69 30 TYR B CA 1
ATOM 2454 C C . TYR B 1 30 ? -19.125 -21.766 -10.008 1 98.69 30 TYR B C 1
ATOM 2456 O O . TYR B 1 30 ? -19.438 -21.438 -11.156 1 98.69 30 TYR B O 1
ATOM 2464 N N . ASP B 1 31 ? -19.031 -20.875 -9.023 1 98.81 31 ASP B N 1
ATOM 2465 C CA . ASP B 1 31 ? -19.281 -19.453 -9.234 1 98.81 31 ASP B CA 1
ATOM 2466 C C . ASP B 1 31 ? -18.375 -18.891 -10.328 1 98.81 31 ASP B C 1
ATOM 2468 O O . ASP B 1 31 ? -18.859 -18.281 -11.297 1 98.81 31 ASP B O 1
ATOM 2472 N N . LEU B 1 32 ? -17.094 -19.125 -10.203 1 98.88 32 LEU B N 1
ATOM 2473 C CA . LEU B 1 32 ? -16.125 -18.516 -11.109 1 98.88 32 LEU B CA 1
ATOM 2474 C C . LEU B 1 32 ? -16.281 -19.062 -12.523 1 98.88 32 LEU B C 1
ATOM 2476 O O . LEU B 1 32 ? -16.172 -18.312 -13.492 1 98.88 32 LEU B O 1
ATOM 2480 N N . ALA B 1 33 ? -16.547 -20.406 -12.617 1 98.81 33 ALA B N 1
ATOM 2481 C CA . ALA B 1 33 ? -16.844 -20.969 -13.93 1 98.81 33 ALA B CA 1
ATOM 2482 C C . ALA B 1 33 ? -18.094 -20.328 -14.531 1 98.81 33 ALA B C 1
ATOM 2484 O O . ALA B 1 33 ? -18.109 -19.984 -15.719 1 98.81 33 ALA B O 1
ATOM 2485 N N . SER B 1 34 ? -19.094 -20.156 -13.703 1 98.69 34 SER B N 1
ATOM 2486 C CA . SER B 1 34 ? -20.359 -19.594 -14.164 1 98.69 34 SER B CA 1
ATOM 2487 C C . SER B 1 34 ? -20.188 -18.141 -14.609 1 98.69 34 SER B C 1
ATOM 2489 O O . SER B 1 34 ? -20.938 -17.672 -15.477 1 98.69 34 SER B O 1
ATOM 2491 N N . PHE B 1 35 ? -19.203 -17.406 -14.039 1 98.69 35 PHE B N 1
ATOM 2492 C CA . PHE B 1 35 ? -18.953 -16.031 -14.414 1 98.69 35 PHE B CA 1
ATOM 2493 C C . PHE B 1 35 ? -18.172 -15.953 -15.727 1 98.69 35 PHE B C 1
ATOM 2495 O O . PHE B 1 35 ? -18.109 -14.898 -16.359 1 98.69 35 PHE B O 1
ATOM 2502 N N . GLY B 1 36 ? -17.484 -17.062 -16.078 1 98.38 36 GLY B N 1
ATOM 2503 C CA . GLY B 1 36 ? -16.828 -17.094 -17.375 1 98.38 36 GLY B CA 1
ATOM 2504 C C . GLY B 1 36 ? -15.312 -17.188 -17.281 1 98.38 36 GLY B C 1
ATOM 2505 O O . GLY B 1 36 ? -14.609 -17.031 -18.281 1 98.38 36 GLY B O 1
ATOM 2506 N N . TYR B 1 37 ? -14.742 -17.438 -16.141 1 98.81 37 TYR B N 1
ATOM 2507 C CA . TYR B 1 37 ? -13.297 -17.594 -16 1 98.81 37 TYR B CA 1
ATOM 2508 C C . TYR B 1 37 ? -12.828 -18.906 -16.609 1 98.81 37 TYR B C 1
ATOM 2510 O O . TYR B 1 37 ? -13.555 -19.891 -16.609 1 98.81 37 TYR B O 1
ATOM 2518 N N . ASP B 1 38 ? -11.609 -18.891 -17.094 1 98.5 38 ASP B N 1
ATOM 2519 C CA . ASP B 1 38 ? -11.023 -20.031 -17.766 1 98.5 38 ASP B CA 1
ATOM 2520 C C . ASP B 1 38 ? -10.273 -20.938 -16.781 1 98.5 38 ASP B C 1
ATOM 2522 O O . ASP B 1 38 ? -10.031 -22.109 -17.062 1 98.5 38 ASP B O 1
ATOM 2526 N N . GLY B 1 39 ? -9.891 -20.359 -15.703 1 98.75 39 GLY B N 1
ATOM 2527 C CA . GLY B 1 39 ? -9.078 -21.078 -14.742 1 98.75 39 GLY B CA 1
ATOM 2528 C C . GLY B 1 39 ? -9.016 -20.406 -13.383 1 98.75 39 GLY B C 1
ATOM 2529 O O . GLY B 1 39 ? -9.656 -19.375 -13.172 1 98.75 39 GLY B O 1
ATOM 2530 N N . VAL B 1 40 ? -8.266 -21.094 -12.461 1 98.81 40 VAL B N 1
ATOM 2531 C CA . VAL B 1 40 ? -8.086 -20.578 -11.109 1 98.81 40 VAL B CA 1
ATOM 2532 C C . VAL B 1 40 ? -6.625 -20.719 -10.688 1 98.81 40 VAL B C 1
ATOM 2534 O O . VAL B 1 40 ? -5.887 -21.531 -11.242 1 98.81 40 VAL B O 1
ATOM 2537 N N . GLU B 1 41 ? -6.211 -19.844 -9.891 1 98.75 41 GLU B N 1
ATOM 2538 C CA . GLU B 1 41 ? -4.992 -19.938 -9.086 1 98.75 41 GLU B CA 1
ATOM 2539 C C . GLU B 1 41 ? -5.312 -20.219 -7.625 1 98.75 41 GLU B C 1
ATOM 2541 O O . GLU B 1 41 ? -6.137 -19.531 -7.02 1 98.75 41 GLU B O 1
ATOM 2546 N N . LEU B 1 42 ? -4.707 -21.25 -7.07 1 98.5 42 LEU B N 1
ATOM 2547 C CA . LEU B 1 42 ? -5.039 -21.625 -5.699 1 98.5 42 LEU B CA 1
ATOM 2548 C C . LEU B 1 42 ? -4.082 -20.969 -4.711 1 98.5 42 LEU B C 1
ATOM 2550 O O . LEU B 1 42 ? -2.877 -20.891 -4.969 1 98.5 42 LEU B O 1
ATOM 2554 N N . MET B 1 43 ? -4.605 -20.391 -3.721 1 97.38 43 MET B N 1
ATOM 2555 C CA . MET B 1 43 ? -3.855 -19.984 -2.537 1 97.38 43 MET B CA 1
ATOM 2556 C C . MET B 1 43 ? -3.965 -21.016 -1.43 1 97.38 43 MET B C 1
ATOM 2558 O O . MET B 1 43 ? -5.062 -21.312 -0.958 1 97.38 43 MET B O 1
ATOM 2562 N N . THR B 1 44 ? -2.826 -21.562 -1.042 1 95.44 44 THR B N 1
ATOM 2563 C CA . THR B 1 44 ? -2.871 -22.703 -0.125 1 95.44 44 THR B CA 1
ATOM 2564 C C . THR B 1 44 ? -1.806 -22.562 0.959 1 95.44 44 THR B C 1
ATOM 2566 O O . THR B 1 44 ? -0.738 -22 0.718 1 95.44 44 THR B O 1
ATOM 2569 N N . LEU B 1 45 ? -2.129 -23.078 2.105 1 92.94 45 LEU B N 1
ATOM 2570 C CA . LEU B 1 45 ? -1.231 -23.047 3.256 1 92.94 45 LEU B CA 1
ATOM 2571 C C . LEU B 1 45 ? -0.647 -24.438 3.529 1 92.94 45 LEU B C 1
ATOM 2573 O O . LEU B 1 45 ? 0.569 -24.578 3.672 1 92.94 45 LEU B O 1
ATOM 2577 N N . ASN B 1 46 ? -1.541 -25.422 3.594 1 91.5 46 ASN B N 1
ATOM 2578 C CA . ASN B 1 46 ? -1.181 -26.781 3.949 1 91.5 46 ASN B CA 1
ATOM 2579 C C . ASN B 1 46 ? -1.78 -27.797 2.973 1 91.5 46 ASN B C 1
ATOM 2581 O O . ASN B 1 46 ? -2.799 -28.422 3.27 1 91.5 46 ASN B O 1
ATOM 2585 N N . PRO B 1 47 ? -1.062 -28.094 1.921 1 92.56 47 PRO B N 1
ATOM 2586 C CA . PRO B 1 47 ? -1.61 -29 0.918 1 92.56 47 PRO B CA 1
ATOM 2587 C C . PRO B 1 47 ? -1.928 -30.375 1.49 1 92.56 47 PRO B C 1
ATOM 2589 O O . PRO B 1 47 ? -2.83 -31.062 1 1 92.56 47 PRO B O 1
ATOM 2592 N N . SER B 1 48 ? -1.169 -30.75 2.539 1 90.81 48 SER B N 1
ATOM 2593 C CA . SER B 1 48 ? -1.359 -32.062 3.113 1 90.81 48 SER B CA 1
ATOM 2594 C C . SER B 1 48 ? -2.744 -32.219 3.736 1 90.81 48 SER B C 1
ATOM 2596 O O . SER B 1 48 ? -3.232 -33.344 3.936 1 90.81 48 SER B O 1
ATOM 2598 N N . GLU B 1 49 ? -3.348 -31.125 3.953 1 91.81 49 GLU B N 1
ATOM 2599 C CA . GLU B 1 49 ? -4.668 -31.141 4.574 1 91.81 49 GLU B CA 1
ATOM 2600 C C . GLU B 1 49 ? -5.773 -31.141 3.518 1 91.81 49 GLU B C 1
ATOM 2602 O O . GLU B 1 49 ? -6.953 -31.25 3.848 1 91.81 49 GLU B O 1
ATOM 2607 N N . LEU B 1 50 ? -5.402 -31.062 2.322 1 95.25 50 LEU B N 1
ATOM 2608 C CA . LEU B 1 50 ? -6.379 -31.016 1.241 1 95.25 50 LEU B CA 1
ATOM 2609 C C . LEU B 1 50 ? -6.562 -32.375 0.607 1 95.25 50 LEU B C 1
ATOM 2611 O O . LEU B 1 50 ? -5.637 -33.188 0.604 1 95.25 50 LEU B O 1
ATOM 2615 N N . ASN B 1 51 ? -7.793 -32.625 0.166 1 97.06 51 ASN B N 1
ATOM 2616 C CA . ASN B 1 51 ? -8.047 -33.75 -0.732 1 97.06 51 ASN B CA 1
ATOM 2617 C C . ASN B 1 51 ? -7.723 -33.406 -2.18 1 97.06 51 ASN B C 1
ATOM 2619 O O . ASN B 1 51 ? -8.555 -32.812 -2.883 1 97.06 51 ASN B O 1
ATOM 2623 N N . TRP B 1 52 ? -6.512 -33.812 -2.619 1 97.88 52 TRP B N 1
ATOM 2624 C CA . TRP B 1 52 ? -5.996 -33.406 -3.924 1 97.88 52 TRP B CA 1
ATOM 2625 C C . TRP B 1 52 ? -6.906 -33.906 -5.043 1 97.88 52 TRP B C 1
ATOM 2627 O O . TRP B 1 52 ? -7.16 -33.188 -6.012 1 97.88 52 TRP B O 1
ATOM 2637 N N . ASP B 1 53 ? -7.367 -35.125 -4.91 1 97.69 53 ASP B N 1
ATOM 2638 C CA . ASP B 1 53 ? -8.258 -35.688 -5.914 1 97.69 53 ASP B CA 1
ATOM 2639 C C . ASP B 1 53 ? -9.555 -34.906 -6.027 1 97.69 53 ASP B C 1
ATOM 2641 O O . ASP B 1 53 ? -10.047 -34.656 -7.129 1 97.69 53 ASP B O 1
ATOM 2645 N N . PHE B 1 54 ? -10.023 -34.562 -4.898 1 97.75 54 PHE B N 1
ATOM 2646 C CA . PHE B 1 54 ? -11.227 -33.75 -4.883 1 97.75 54 PHE B CA 1
ATOM 2647 C C . PHE B 1 54 ? -11 -32.406 -5.602 1 97.75 54 PHE B C 1
ATOM 2649 O O . PHE B 1 54 ? -11.828 -31.984 -6.414 1 97.75 54 PHE B O 1
ATOM 2656 N N . VAL B 1 55 ? -9.93 -31.75 -5.305 1 98.06 55 VAL B N 1
ATOM 2657 C CA . VAL B 1 55 ? -9.602 -30.469 -5.926 1 98.06 55 VAL B CA 1
ATOM 2658 C C . VAL B 1 55 ? -9.539 -30.625 -7.441 1 98.06 55 VAL B C 1
ATOM 2660 O O . VAL B 1 55 ? -10.156 -29.859 -8.18 1 98.06 55 VAL B O 1
ATOM 2663 N N . ARG B 1 56 ? -8.805 -31.625 -7.875 1 97.94 56 ARG B N 1
ATOM 2664 C CA . ARG B 1 56 ? -8.633 -31.891 -9.297 1 97.94 56 ARG B CA 1
ATOM 2665 C C . ARG B 1 56 ? -9.977 -32.188 -9.969 1 97.94 56 ARG B C 1
ATOM 2667 O O . ARG B 1 56 ? -10.297 -31.578 -11 1 97.94 56 ARG B O 1
ATOM 2674 N N . LYS B 1 57 ? -10.742 -33.031 -9.383 1 98.25 57 LYS B N 1
ATOM 2675 C CA . LYS B 1 57 ? -12.016 -33.438 -9.961 1 98.25 57 LYS B CA 1
ATOM 2676 C C . LYS B 1 57 ? -13 -32.281 -10.016 1 98.25 57 LYS B C 1
ATOM 2678 O O . LYS B 1 57 ? -13.758 -32.125 -10.977 1 98.25 57 LYS B O 1
ATOM 2683 N N . GLU B 1 58 ? -13.016 -31.5 -8.938 1 98.06 58 GLU B N 1
ATOM 2684 C CA . GLU B 1 58 ? -13.914 -30.344 -8.914 1 98.06 58 GLU B CA 1
ATOM 2685 C C . GLU B 1 58 ? -13.531 -29.328 -9.984 1 98.06 58 GLU B C 1
ATOM 2687 O O . GLU B 1 58 ? -14.406 -28.734 -10.617 1 98.06 58 GLU B O 1
ATOM 2692 N N . ALA B 1 59 ? -12.25 -29.078 -10.141 1 98.5 59 ALA B N 1
ATOM 2693 C CA . ALA B 1 59 ? -11.797 -28.188 -11.203 1 98.5 59 ALA B CA 1
ATOM 2694 C C . ALA B 1 59 ? -12.219 -28.719 -12.578 1 98.5 59 ALA B C 1
ATOM 2696 O O . ALA B 1 59 ? -12.727 -27.969 -13.406 1 98.5 59 ALA B O 1
ATOM 2697 N N . GLU B 1 60 ? -12.039 -30 -12.812 1 98.19 60 GLU B N 1
ATOM 2698 C CA . GLU B 1 60 ? -12.414 -30.641 -14.07 1 98.19 60 GLU B CA 1
ATOM 2699 C C . GLU B 1 60 ? -13.914 -30.547 -14.312 1 98.19 60 GLU B C 1
ATOM 2701 O O . GLU B 1 60 ? -14.352 -30.234 -15.422 1 98.19 60 GLU B O 1
ATOM 2706 N N . LYS B 1 61 ? -14.609 -30.844 -13.273 1 98.31 61 LYS B N 1
ATOM 2707 C CA . LYS B 1 61 ? -16.062 -30.797 -13.344 1 98.31 61 LYS B CA 1
ATOM 2708 C C . LYS B 1 61 ? -16.547 -29.422 -13.836 1 98.31 61 LYS B C 1
ATOM 2710 O O . LYS B 1 61 ? -17.516 -29.344 -14.594 1 98.31 61 LYS B O 1
ATOM 2715 N N . ASN B 1 62 ? -15.891 -28.391 -13.406 1 98.56 62 ASN B N 1
ATOM 2716 C CA . ASN B 1 62 ? -16.281 -27.016 -13.75 1 98.56 62 ASN B CA 1
ATOM 2717 C C . ASN B 1 62 ? -15.516 -26.5 -14.953 1 98.56 62 ASN B C 1
ATOM 2719 O O . ASN B 1 62 ? -15.625 -25.328 -15.305 1 98.56 62 ASN B O 1
ATOM 2723 N N . LYS B 1 63 ? -14.625 -27.328 -15.523 1 98.31 63 LYS B N 1
ATOM 2724 C CA . LYS B 1 63 ? -13.828 -26.984 -16.703 1 98.31 63 LYS B CA 1
ATOM 2725 C C . LYS B 1 63 ? -12.914 -25.797 -16.422 1 98.31 63 LYS B C 1
ATOM 2727 O O . LYS B 1 63 ? -12.82 -24.875 -17.25 1 98.31 63 LYS B O 1
ATOM 2732 N N . LEU B 1 64 ? -12.375 -25.75 -15.266 1 98.69 64 LEU B N 1
ATOM 2733 C CA . LEU B 1 64 ? -11.406 -24.734 -14.859 1 98.69 64 LEU B CA 1
ATOM 2734 C C . LEU B 1 64 ? -9.992 -25.297 -14.867 1 98.69 64 LEU B C 1
ATOM 2736 O O . LEU B 1 64 ? -9.75 -26.391 -14.328 1 98.69 64 LEU B O 1
ATOM 2740 N N . SER B 1 65 ? -9.109 -24.578 -15.484 1 98.31 65 SER B N 1
ATOM 2741 C CA . SER B 1 65 ? -7.699 -24.922 -15.359 1 98.31 65 SER B CA 1
ATOM 2742 C C . SER B 1 65 ? -7.121 -24.438 -14.039 1 98.31 65 SER B C 1
ATOM 2744 O O . SER B 1 65 ? -7.422 -23.312 -13.602 1 98.31 65 SER B O 1
ATOM 2746 N N . VAL B 1 66 ? -6.363 -25.266 -13.336 1 98.44 66 VAL B N 1
ATOM 2747 C CA . VAL B 1 66 ? -5.551 -24.797 -12.219 1 98.44 66 VAL B CA 1
ATOM 2748 C C . VAL B 1 66 ? -4.164 -24.406 -12.711 1 98.44 66 VAL B C 1
ATOM 2750 O O . VAL B 1 66 ? -3.373 -25.266 -13.117 1 98.44 66 VAL B O 1
ATOM 2753 N N . VAL B 1 67 ? -3.846 -23.109 -12.578 1 98.12 67 VAL B N 1
ATOM 2754 C CA . VAL B 1 67 ? -2.711 -22.656 -13.367 1 98.12 67 VAL B CA 1
ATOM 2755 C C . VAL B 1 67 ? -1.503 -22.438 -12.461 1 98.12 67 VAL B C 1
ATOM 2757 O O . VAL B 1 67 ? -0.359 -22.484 -12.914 1 98.12 67 VAL B O 1
ATOM 2760 N N . LEU B 1 68 ? -1.735 -22.125 -11.273 1 98.56 68 LEU B N 1
ATOM 2761 C CA . LEU B 1 68 ? -0.673 -21.781 -10.328 1 98.56 68 LEU B CA 1
ATOM 2762 C C . LEU B 1 68 ? -1.136 -21.984 -8.891 1 98.56 68 LEU B C 1
ATOM 2764 O O . LEU B 1 68 ? -2.332 -21.906 -8.602 1 98.56 68 LEU B O 1
ATOM 2768 N N . VAL B 1 69 ? -0.24 -22.359 -8.023 1 98.31 69 VAL B N 1
ATOM 2769 C CA . VAL B 1 69 ? -0.49 -22.375 -6.59 1 98.31 69 VAL B CA 1
ATOM 2770 C C . VAL B 1 69 ? 0.36 -21.312 -5.906 1 98.31 69 VAL B C 1
ATOM 2772 O O . VAL B 1 69 ? 1.587 -21.312 -6.031 1 98.31 69 VAL B O 1
ATOM 2775 N N . CYS B 1 70 ? -0.302 -20.453 -5.211 1 96.69 70 CYS B N 1
ATOM 2776 C CA . CYS B 1 70 ? 0.35 -19.328 -4.555 1 96.69 70 CYS B CA 1
ATOM 2777 C C . CYS B 1 70 ? 0.775 -19.703 -3.137 1 96.69 70 CYS B C 1
ATOM 2779 O O . CYS B 1 70 ? 0.036 -20.375 -2.418 1 96.69 70 CYS B O 1
ATOM 2781 N N . THR B 1 71 ? 1.945 -19.125 -2.729 1 92.19 71 THR B N 1
ATOM 2782 C CA . THR B 1 71 ? 2.545 -19.484 -1.451 1 92.19 71 THR B CA 1
ATOM 2783 C C . THR B 1 71 ? 2.398 -18.359 -0.44 1 92.19 71 THR B C 1
ATOM 2785 O O . THR B 1 71 ? 2.971 -18.406 0.65 1 92.19 71 THR B O 1
ATOM 2788 N N . GLY B 1 72 ? 1.722 -17.328 -0.732 1 85 72 GLY B N 1
ATOM 2789 C CA . GLY B 1 72 ? 1.754 -16.078 0.008 1 85 72 GLY B CA 1
ATOM 2790 C C . GLY B 1 72 ? 1.349 -16.219 1.461 1 85 72 GLY B C 1
ATOM 2791 O O . GLY B 1 72 ? 1.913 -15.57 2.342 1 85 72 GLY B O 1
ATOM 2792 N N . GLU B 1 73 ? 0.524 -17.078 1.724 1 87.31 73 GLU B N 1
ATOM 2793 C CA . GLU B 1 73 ? -0.05 -17.141 3.064 1 87.31 73 GLU B CA 1
ATOM 2794 C C . GLU B 1 73 ? 0.836 -17.953 4.004 1 87.31 73 GLU B C 1
ATOM 2796 O O . GLU B 1 73 ? 0.641 -17.938 5.223 1 87.31 73 GLU B O 1
ATOM 2801 N N . ILE B 1 74 ? 1.873 -18.625 3.416 1 90 74 ILE B N 1
ATOM 2802 C CA . ILE B 1 74 ? 2.844 -19.328 4.25 1 90 74 ILE B CA 1
ATOM 2803 C C . ILE B 1 74 ? 3.643 -18.312 5.07 1 90 74 ILE B C 1
ATOM 2805 O O . ILE B 1 74 ? 3.9 -18.531 6.258 1 90 74 ILE B O 1
ATOM 2809 N N . PHE B 1 75 ? 3.982 -17.234 4.488 1 92 75 PHE B N 1
ATOM 2810 C CA . PHE B 1 75 ? 4.609 -16.141 5.215 1 92 75 PHE B CA 1
ATOM 2811 C C . PHE B 1 75 ? 3.576 -15.367 6.031 1 92 75 PHE B C 1
ATOM 2813 O O . PHE B 1 75 ? 3.781 -15.117 7.223 1 92 75 PHE B O 1
ATOM 2820 N N . GLY B 1 76 ? 2.475 -15.047 5.426 1 87.88 76 GLY B N 1
ATOM 2821 C CA . GLY B 1 76 ? 1.485 -14.156 6.016 1 87.88 76 GLY B CA 1
ATOM 2822 C C . GLY B 1 76 ? 0.859 -14.719 7.281 1 87.88 76 GLY B C 1
ATOM 2823 O O . GLY B 1 76 ? 0.678 -13.992 8.258 1 87.88 76 GLY B O 1
ATOM 2824 N N . GLN B 1 77 ? 0.583 -15.984 7.297 1 87.44 77 GLN B N 1
ATOM 2825 C CA . GLN B 1 77 ? -0.146 -16.562 8.414 1 87.44 77 GLN B CA 1
ATOM 2826 C C . GLN B 1 77 ? 0.786 -17.375 9.32 1 87.44 77 GLN B C 1
ATOM 2828 O O . GLN B 1 77 ? 0.551 -17.469 10.531 1 87.44 77 GLN B O 1
ATOM 2833 N N . LEU B 1 78 ? 1.931 -17.922 8.75 1 91.38 78 LEU B N 1
ATOM 2834 C CA . LEU B 1 78 ? 2.76 -18.844 9.539 1 91.38 78 LEU B CA 1
ATOM 2835 C C . LEU B 1 78 ? 4.09 -18.188 9.891 1 91.38 78 LEU B C 1
ATOM 2837 O O . LEU B 1 78 ? 4.84 -18.703 10.719 1 91.38 78 LEU B O 1
ATOM 2841 N N . GLY B 1 79 ? 4.48 -17.125 9.25 1 93.62 79 GLY B N 1
ATOM 2842 C CA . GLY B 1 79 ? 5.715 -16.422 9.539 1 93.62 79 GLY B CA 1
ATOM 2843 C C . GLY B 1 79 ? 6.953 -17.156 9.055 1 93.62 79 GLY B C 1
ATOM 2844 O O . GLY B 1 79 ? 8.055 -16.922 9.562 1 93.62 79 GLY B O 1
ATOM 2845 N N . LEU B 1 80 ? 6.82 -18.062 8.102 1 96.38 80 LEU B N 1
ATOM 2846 C CA . LEU B 1 80 ? 7.934 -18.828 7.566 1 96.38 80 LEU B CA 1
ATOM 2847 C C . LEU B 1 80 ? 8.602 -18.094 6.41 1 96.38 80 LEU B C 1
ATOM 2849 O O . LEU B 1 80 ? 7.926 -17.453 5.605 1 96.38 80 LEU B O 1
ATOM 2853 N N . SER B 1 81 ? 9.922 -18.188 6.328 1 97.88 81 SER B N 1
ATOM 2854 C CA . SER B 1 81 ? 10.641 -17.594 5.207 1 97.88 81 SER B CA 1
ATOM 2855 C C . SER B 1 81 ? 12 -18.266 5 1 97.88 81 SER B C 1
ATOM 2857 O O . SER B 1 81 ? 12.547 -18.859 5.926 1 97.88 81 SER B O 1
ATOM 2859 N N . TYR B 1 82 ? 12.461 -18.094 3.758 1 98.62 82 TYR B N 1
ATOM 2860 C CA . TYR B 1 82 ? 13.727 -18.719 3.373 1 98.62 82 TYR B CA 1
ATOM 2861 C C . TYR B 1 82 ? 14.906 -17.984 4.016 1 98.62 82 TYR B C 1
ATOM 2863 O O . TYR B 1 82 ? 16.016 -18.5 4.047 1 98.62 82 TYR B O 1
ATOM 2871 N N . THR B 1 83 ? 14.664 -16.781 4.461 1 98.5 83 THR B N 1
ATOM 2872 C CA . THR B 1 83 ? 15.781 -15.961 4.941 1 98.5 83 THR B CA 1
ATOM 2873 C C . THR B 1 83 ? 15.594 -15.594 6.41 1 98.5 83 THR B C 1
ATOM 2875 O O . THR B 1 83 ? 16.062 -14.555 6.859 1 98.5 83 THR B O 1
ATOM 2878 N N . HIS B 1 84 ? 14.828 -16.391 7.098 1 98.25 84 HIS B N 1
ATOM 2879 C CA . HIS B 1 84 ? 14.688 -16.203 8.539 1 98.25 84 HIS B CA 1
ATOM 2880 C C . HIS B 1 84 ? 16.016 -16.406 9.25 1 98.25 84 HIS B C 1
ATOM 2882 O O . HIS B 1 84 ? 16.797 -17.281 8.875 1 98.25 84 HIS B O 1
ATOM 2888 N N . PRO B 1 85 ? 16.266 -15.641 10.312 1 98 85 PRO B N 1
ATOM 2889 C CA . PRO B 1 85 ? 17.531 -15.828 11.016 1 98 85 PRO B CA 1
ATOM 2890 C C . PRO B 1 85 ? 17.641 -17.203 11.664 1 98 85 PRO B C 1
ATOM 2892 O O . PRO B 1 85 ? 18.75 -17.719 11.844 1 98 85 PRO B O 1
ATOM 2895 N N . LYS B 1 86 ? 16.578 -17.781 12.031 1 97.94 86 LYS B N 1
ATOM 2896 C CA . LYS B 1 86 ? 16.562 -19.109 12.625 1 97.94 86 LYS B CA 1
ATOM 2897 C C . LYS B 1 86 ? 16.531 -20.203 11.555 1 97.94 86 LYS B C 1
ATOM 2899 O O . LYS B 1 86 ? 15.602 -20.25 10.742 1 97.94 86 LYS B O 1
ATOM 2904 N N . GLU B 1 87 ? 17.422 -21.109 11.602 1 98.12 87 GLU B N 1
ATOM 2905 C CA . GLU B 1 87 ? 17.562 -22.172 10.602 1 98.12 87 GLU B CA 1
ATOM 2906 C C . GLU B 1 87 ? 16.344 -23.078 10.578 1 98.12 87 GLU B C 1
ATOM 2908 O O . GLU B 1 87 ? 15.906 -23.5 9.508 1 98.12 87 GLU B O 1
ATOM 2913 N N . GLU B 1 88 ? 15.797 -23.344 11.719 1 98.25 88 GLU B N 1
ATOM 2914 C CA . GLU B 1 88 ? 14.648 -24.234 11.797 1 98.25 88 GLU B CA 1
ATOM 2915 C C . GLU B 1 88 ? 13.445 -23.656 11.047 1 98.25 88 GLU B C 1
ATOM 2917 O O . GLU B 1 88 ? 12.664 -24.406 10.453 1 98.25 88 GLU B O 1
ATOM 2922 N N . VAL B 1 89 ? 13.336 -22.359 11.086 1 98.31 89 VAL B N 1
ATOM 2923 C CA . VAL B 1 89 ? 12.242 -21.688 10.383 1 98.31 89 VAL B CA 1
ATOM 2924 C C . VAL B 1 89 ? 12.484 -21.75 8.875 1 98.31 89 VAL B C 1
ATOM 2926 O O . VAL B 1 89 ? 11.562 -22 8.102 1 98.31 89 VAL B O 1
ATOM 2929 N N . ARG B 1 90 ? 13.719 -21.562 8.438 1 98.5 90 ARG B N 1
ATOM 2930 C CA . ARG B 1 90 ? 14.078 -21.641 7.027 1 98.5 90 ARG B CA 1
ATOM 2931 C C . ARG B 1 90 ? 13.797 -23.047 6.477 1 98.5 90 ARG B C 1
ATOM 2933 O O . ARG B 1 90 ? 13.211 -23.188 5.395 1 98.5 90 ARG B O 1
ATOM 2940 N N . LYS B 1 91 ? 14.164 -24.047 7.23 1 98.31 91 LYS B N 1
ATOM 2941 C CA . LYS B 1 91 ? 13.969 -25.438 6.809 1 98.31 91 LYS B CA 1
ATOM 2942 C C . LYS B 1 91 ? 12.484 -25.766 6.668 1 98.31 91 LYS B C 1
ATOM 2944 O O . LYS B 1 91 ? 12.078 -26.438 5.719 1 98.31 91 LYS B O 1
ATOM 2949 N N . GLU B 1 92 ? 11.766 -25.266 7.609 1 97.69 92 GLU B N 1
ATOM 2950 C CA . GLU B 1 92 ? 10.32 -25.484 7.555 1 97.69 92 GLU B CA 1
ATOM 2951 C C . GLU B 1 92 ? 9.695 -24.781 6.352 1 97.69 92 GLU B C 1
ATOM 2953 O O . GLU B 1 92 ? 8.812 -25.328 5.695 1 97.69 92 GLU B O 1
ATOM 2958 N N . ALA B 1 93 ? 10.172 -23.594 6.055 1 98 93 ALA B N 1
ATOM 2959 C CA . ALA B 1 93 ? 9.688 -22.844 4.895 1 98 93 ALA B CA 1
ATOM 2960 C C . ALA B 1 93 ? 9.953 -23.609 3.602 1 98 93 ALA B C 1
ATOM 2962 O O . ALA B 1 93 ? 9.078 -23.719 2.74 1 98 93 ALA B O 1
ATOM 2963 N N . ILE B 1 94 ? 11.125 -24.156 3.506 1 98.25 94 ILE B N 1
ATOM 2964 C CA . ILE B 1 94 ? 11.523 -24.891 2.314 1 98.25 94 ILE B CA 1
ATOM 2965 C C . ILE B 1 94 ? 10.711 -26.172 2.211 1 98.25 94 ILE B C 1
ATOM 2967 O O . ILE B 1 94 ? 10.203 -26.516 1.138 1 98.25 94 ILE B O 1
ATOM 2971 N N . ARG B 1 95 ? 10.555 -26.844 3.324 1 97.38 95 ARG B N 1
ATOM 2972 C CA . ARG B 1 95 ? 9.773 -28.078 3.35 1 97.38 95 ARG B CA 1
ATOM 2973 C C . ARG B 1 95 ? 8.344 -27.828 2.885 1 97.38 95 ARG B C 1
ATOM 2975 O O . ARG B 1 95 ? 7.812 -28.578 2.059 1 97.38 95 ARG B O 1
ATOM 2982 N N . ARG B 1 96 ? 7.738 -26.812 3.4 1 96.69 96 ARG B N 1
ATOM 2983 C CA . ARG B 1 96 ? 6.367 -26.469 3.035 1 96.69 96 ARG B CA 1
ATOM 2984 C C . ARG B 1 96 ? 6.266 -26.141 1.551 1 96.69 96 ARG B C 1
ATOM 2986 O O . ARG B 1 96 ? 5.297 -26.516 0.889 1 96.69 96 ARG B O 1
ATOM 2993 N N . THR B 1 97 ? 7.238 -25.422 1.083 1 97.94 97 THR B N 1
ATOM 2994 C CA . THR B 1 97 ? 7.227 -25.047 -0.33 1 97.94 97 THR B CA 1
ATOM 2995 C C . THR B 1 97 ? 7.324 -26.297 -1.207 1 97.94 97 THR B C 1
ATOM 2997 O O . THR B 1 97 ? 6.656 -26.391 -2.238 1 97.94 97 THR B O 1
ATOM 3000 N N . LYS B 1 98 ? 8.133 -27.234 -0.8 1 98.19 98 LYS B N 1
ATOM 3001 C CA . LYS B 1 98 ? 8.242 -28.469 -1.558 1 98.19 98 LYS B CA 1
ATOM 3002 C C . LYS B 1 98 ? 6.914 -29.219 -1.571 1 98.19 98 LYS B C 1
ATOM 3004 O O . LYS B 1 98 ? 6.539 -29.812 -2.586 1 98.19 98 LYS B O 1
ATOM 3009 N N . GLU B 1 99 ? 6.191 -29.188 -0.488 1 97.56 99 GLU B N 1
ATOM 3010 C CA . GLU B 1 99 ? 4.855 -29.781 -0.463 1 97.56 99 GLU B CA 1
ATOM 3011 C C . GLU B 1 99 ? 3.918 -29.078 -1.434 1 97.56 99 GLU B C 1
ATOM 3013 O O . GLU B 1 99 ? 3.096 -29.719 -2.092 1 97.56 99 GLU B O 1
ATOM 3018 N N . ILE B 1 100 ? 4.035 -27.781 -1.487 1 98.06 100 ILE B N 1
ATOM 3019 C CA . ILE B 1 100 ? 3.229 -27.016 -2.422 1 98.06 100 ILE B CA 1
ATOM 3020 C C . ILE B 1 100 ? 3.6 -27.391 -3.855 1 98.06 100 ILE B C 1
ATOM 3022 O O . ILE B 1 100 ? 2.729 -27.5 -4.723 1 98.06 100 ILE B O 1
ATOM 3026 N N . ILE B 1 101 ? 4.902 -27.562 -4.117 1 98.56 101 ILE B N 1
ATOM 3027 C CA . ILE B 1 101 ? 5.363 -27.984 -5.434 1 98.56 101 ILE B CA 1
ATOM 3028 C C . ILE B 1 101 ? 4.75 -29.328 -5.785 1 98.56 101 ILE B C 1
ATOM 3030 O O . ILE B 1 101 ? 4.285 -29.531 -6.91 1 98.56 101 ILE B O 1
ATOM 3034 N N . ASP B 1 102 ? 4.711 -30.266 -4.816 1 98.56 102 ASP B N 1
ATOM 3035 C CA . ASP B 1 102 ? 4.094 -31.562 -5.047 1 98.56 102 ASP B CA 1
ATOM 3036 C C . ASP B 1 102 ? 2.621 -31.422 -5.422 1 98.56 102 ASP B C 1
ATOM 3038 O O . ASP B 1 102 ? 2.148 -32.062 -6.363 1 98.56 102 ASP B O 1
ATOM 3042 N N . PHE B 1 103 ? 1.936 -30.641 -4.664 1 98.31 103 PHE B N 1
ATOM 3043 C CA . PHE B 1 103 ? 0.521 -30.375 -4.902 1 98.31 103 PHE B CA 1
ATOM 3044 C C . PHE B 1 103 ? 0.31 -29.75 -6.273 1 98.31 103 PHE B C 1
ATOM 3046 O O . PHE B 1 103 ? -0.559 -30.188 -7.035 1 98.31 103 PHE B O 1
ATOM 3053 N N . ALA B 1 104 ? 1.112 -28.766 -6.602 1 98.62 104 ALA B N 1
ATOM 3054 C CA . ALA B 1 104 ? 1.036 -28.094 -7.902 1 98.62 104 ALA B CA 1
ATOM 3055 C C . ALA B 1 104 ? 1.301 -29.094 -9.031 1 98.62 104 ALA B C 1
ATOM 3057 O O . ALA B 1 104 ? 0.596 -29.094 -10.047 1 98.62 104 ALA B O 1
ATOM 3058 N N . SER B 1 105 ? 2.301 -29.891 -8.828 1 98.56 105 SER B N 1
ATOM 3059 C CA . SER B 1 105 ? 2.645 -30.891 -9.828 1 98.56 105 SER B CA 1
ATOM 3060 C C . SER B 1 105 ? 1.46 -31.812 -10.117 1 98.56 105 SER B C 1
ATOM 3062 O O . SER B 1 105 ? 1.162 -32.094 -11.273 1 98.56 105 SER B O 1
ATOM 3064 N N . ALA B 1 106 ? 0.789 -32.219 -9.086 1 97.94 106 ALA B N 1
ATOM 3065 C CA . ALA B 1 106 ? -0.359 -33.094 -9.219 1 97.94 106 ALA B CA 1
ATOM 3066 C C . ALA B 1 106 ? -1.482 -32.438 -10.008 1 97.94 106 ALA B C 1
ATOM 3068 O O . ALA B 1 106 ? -2.322 -33.125 -10.602 1 97.94 106 ALA B O 1
ATOM 3069 N N . LEU B 1 107 ? -1.533 -31.188 -10.047 1 97.81 107 LEU B N 1
ATOM 3070 C CA . LEU B 1 107 ? -2.598 -30.422 -10.703 1 97.81 107 LEU B CA 1
ATOM 3071 C C . LEU B 1 107 ? -2.143 -29.922 -12.062 1 97.81 107 LEU B C 1
ATOM 3073 O O . LEU B 1 107 ? -2.928 -29.312 -12.797 1 97.81 107 LEU B O 1
ATOM 3077 N N . GLY B 1 108 ? -0.833 -30.141 -12.406 1 97.44 108 GLY B N 1
ATOM 3078 C CA . GLY B 1 108 ? -0.279 -29.594 -13.633 1 97.44 108 GLY B CA 1
ATOM 3079 C C . GLY B 1 108 ? -0.089 -28.078 -13.586 1 97.44 108 GLY B C 1
ATOM 3080 O O . GLY B 1 108 ? -0.228 -27.406 -14.609 1 97.44 108 GLY B O 1
ATOM 3081 N N . ALA B 1 109 ? 0.153 -27.562 -12.406 1 98.38 109 ALA B N 1
ATOM 3082 C CA . ALA B 1 109 ? 0.265 -26.125 -12.164 1 98.38 109 ALA B CA 1
ATOM 3083 C C . ALA B 1 109 ? 1.697 -25.734 -11.805 1 98.38 109 ALA B C 1
ATOM 3085 O O . ALA B 1 109 ? 2.506 -26.594 -11.438 1 98.38 109 ALA B O 1
ATOM 3086 N N . ASN B 1 110 ? 2.053 -24.469 -11.961 1 98.75 110 ASN B N 1
ATOM 3087 C CA . ASN B 1 110 ? 3.279 -23.891 -11.422 1 98.75 110 ASN B CA 1
ATOM 3088 C C . ASN B 1 110 ? 3.062 -23.312 -10.031 1 98.75 110 ASN B C 1
ATOM 3090 O O . ASN B 1 110 ? 1.974 -23.422 -9.461 1 98.75 110 ASN B O 1
ATOM 3094 N N . ILE B 1 111 ? 4.125 -22.734 -9.414 1 98.75 111 ILE B N 1
ATOM 3095 C CA . ILE B 1 111 ? 3.947 -22.062 -8.125 1 98.75 111 ILE B CA 1
ATOM 3096 C C . ILE B 1 111 ? 4.543 -20.656 -8.188 1 98.75 111 ILE B C 1
ATOM 3098 O O . ILE B 1 111 ? 5.34 -20.359 -9.086 1 98.75 111 ILE B O 1
ATOM 3102 N N . ASN B 1 112 ? 4.07 -19.812 -7.312 1 98.06 112 ASN B N 1
ATOM 3103 C CA . ASN B 1 112 ? 4.766 -18.547 -7.156 1 98.06 112 ASN B CA 1
ATOM 3104 C C . ASN B 1 112 ? 5.461 -18.453 -5.801 1 98.06 112 ASN B C 1
ATOM 3106 O O . ASN B 1 112 ? 5.09 -19.141 -4.855 1 98.06 112 ASN B O 1
ATOM 3110 N N . ILE B 1 113 ? 6.504 -17.703 -5.77 1 97.75 113 ILE B N 1
ATOM 3111 C CA . ILE B 1 113 ? 7.156 -17.281 -4.531 1 97.75 113 ILE B CA 1
ATOM 3112 C C . ILE B 1 113 ? 6.996 -15.773 -4.348 1 97.75 113 ILE B C 1
ATOM 3114 O O . ILE B 1 113 ? 7.523 -14.984 -5.141 1 97.75 113 ILE B O 1
ATOM 3118 N N . GLY B 1 114 ? 6.199 -15.438 -3.369 1 97.12 114 GLY B N 1
ATOM 3119 C CA . GLY B 1 114 ? 6.047 -14.047 -2.986 1 97.12 114 GLY B CA 1
ATOM 3120 C C . GLY B 1 114 ? 6.844 -13.672 -1.749 1 97.12 114 GLY B C 1
ATOM 3121 O O . GLY B 1 114 ? 8.07 -13.594 -1.796 1 97.12 114 GLY B O 1
ATOM 3122 N N . ARG B 1 115 ? 6.16 -13.523 -0.651 1 96.88 115 ARG B N 1
ATOM 3123 C CA . ARG B 1 115 ? 6.805 -13 0.548 1 96.88 115 ARG B CA 1
ATOM 3124 C C . ARG B 1 115 ? 7.516 -14.109 1.318 1 96.88 115 ARG B C 1
ATOM 3126 O O . ARG B 1 115 ? 8.344 -13.828 2.191 1 96.88 115 ARG B O 1
ATOM 3133 N N . ILE B 1 116 ? 7.266 -15.375 1.01 1 97.88 116 ILE B N 1
ATOM 3134 C CA . ILE B 1 116 ? 7.922 -16.484 1.699 1 97.88 116 ILE B CA 1
ATOM 3135 C C . ILE B 1 116 ? 9.43 -16.422 1.448 1 97.88 116 ILE B C 1
ATOM 3137 O O . ILE B 1 116 ? 10.211 -17.062 2.16 1 97.88 116 ILE B O 1
ATOM 3141 N N . ARG B 1 117 ? 9.875 -15.633 0.495 1 97.94 117 ARG B N 1
ATOM 3142 C CA . ARG B 1 117 ? 11.305 -15.453 0.254 1 97.94 117 ARG B CA 1
ATOM 3143 C C . ARG B 1 117 ? 12 -14.852 1.471 1 97.94 117 ARG B C 1
ATOM 3145 O O . ARG B 1 117 ? 13.203 -15.023 1.66 1 97.94 117 ARG B O 1
ATOM 3152 N N . GLY B 1 118 ? 11.25 -14.078 2.199 1 97.31 118 GLY B N 1
ATOM 3153 C CA . GLY B 1 118 ? 11.781 -13.383 3.359 1 97.31 118 GLY B CA 1
ATOM 3154 C C . GLY B 1 118 ? 12.148 -11.938 3.074 1 97.31 118 GLY B C 1
ATOM 3155 O O . GLY B 1 118 ? 11.68 -11.352 2.098 1 97.31 118 GLY B O 1
ATOM 3156 N N . GLN B 1 119 ? 12.883 -11.336 4.004 1 97.44 119 GLN B N 1
ATOM 3157 C CA . GLN B 1 119 ? 13.227 -9.922 3.924 1 97.44 119 GLN B CA 1
ATOM 3158 C C . GLN B 1 119 ? 14.477 -9.609 4.734 1 97.44 119 GLN B C 1
ATOM 3160 O O . GLN B 1 119 ? 14.914 -10.43 5.551 1 97.44 119 GLN B O 1
ATOM 3165 N N . TYR B 1 120 ? 15.023 -8.492 4.488 1 97.38 120 TYR B N 1
ATOM 3166 C CA . TYR B 1 120 ? 16.156 -8.047 5.289 1 97.38 120 TYR B CA 1
ATOM 3167 C C . TYR B 1 120 ? 15.742 -7.812 6.734 1 97.38 120 TYR B C 1
ATOM 3169 O O . TYR B 1 120 ? 14.625 -7.355 7.004 1 97.38 120 TYR B O 1
ATOM 3177 N N . CYS B 1 121 ? 16.625 -8.203 7.637 1 95.69 121 CYS B N 1
ATOM 3178 C CA . CYS B 1 121 ? 16.422 -7.926 9.055 1 95.69 121 CYS B CA 1
ATOM 3179 C C . CYS B 1 121 ? 17.734 -7.574 9.734 1 95.69 121 CYS B C 1
ATOM 3181 O O . CYS B 1 121 ? 18.797 -7.66 9.117 1 95.69 121 CYS B O 1
ATOM 3183 N N . SER B 1 122 ? 17.688 -7.164 10.953 1 94.62 122 SER B N 1
ATOM 3184 C CA . SER B 1 122 ? 18.859 -6.664 11.641 1 94.62 122 SER B CA 1
ATOM 3185 C C . SER B 1 122 ? 19.781 -7.805 12.062 1 94.62 122 SER B C 1
ATOM 3187 O O . SER B 1 122 ? 20.969 -7.59 12.344 1 94.62 122 SER B O 1
ATOM 3189 N N . GLN B 1 123 ? 19.312 -9 12.086 1 97.62 123 GLN B N 1
ATOM 3190 C CA . GLN B 1 123 ? 20.062 -10.141 12.594 1 97.62 123 GLN B CA 1
ATOM 3191 C C . GLN B 1 123 ? 20.953 -10.742 11.508 1 97.62 123 GLN B C 1
ATOM 3193 O O . GLN B 1 123 ? 21.844 -11.547 11.797 1 97.62 123 GLN B O 1
ATOM 3198 N N . LEU B 1 124 ? 20.688 -10.43 10.227 1 98 124 LEU B N 1
ATOM 3199 C CA . LEU B 1 124 ? 21.453 -10.922 9.086 1 98 124 LEU B CA 1
ATOM 3200 C C . LEU B 1 124 ? 21.953 -9.758 8.234 1 98 124 LEU B C 1
ATOM 3202 O O . LEU B 1 124 ? 21.25 -8.758 8.062 1 98 124 LEU B O 1
ATOM 3206 N N . SER B 1 125 ? 23.141 -9.922 7.734 1 97.81 125 SER B N 1
ATOM 3207 C CA . SER B 1 125 ? 23.594 -8.953 6.742 1 97.81 125 SER B CA 1
ATOM 3208 C C . SER B 1 125 ? 22.781 -9.07 5.449 1 97.81 125 SER B C 1
ATOM 3210 O O . SER B 1 125 ? 22.125 -10.094 5.215 1 97.81 125 SER B O 1
ATOM 3212 N N . LYS B 1 126 ? 22.828 -8.062 4.645 1 97.38 126 LYS B N 1
ATOM 3213 C CA . LYS B 1 126 ? 22.172 -8.117 3.342 1 97.38 126 LYS B CA 1
ATOM 3214 C C . LYS B 1 126 ? 22.734 -9.25 2.488 1 97.38 126 LYS B C 1
ATOM 3216 O O . LYS B 1 126 ? 21.984 -9.969 1.832 1 97.38 126 LYS B O 1
ATOM 3221 N N . GLU B 1 127 ? 24 -9.398 2.561 1 98.19 127 GLU B N 1
ATOM 3222 C CA . GLU B 1 127 ? 24.656 -10.445 1.785 1 98.19 127 GLU B CA 1
ATOM 3223 C C . GLU B 1 127 ? 24.234 -11.836 2.248 1 98.19 127 GLU B C 1
ATOM 3225 O O . GLU B 1 127 ? 23.984 -12.719 1.425 1 98.19 127 GLU B O 1
ATOM 3230 N N . GLN B 1 128 ? 24.141 -11.984 3.508 1 98.44 128 GLN B N 1
ATOM 3231 C CA . GLN B 1 128 ? 23.688 -13.258 4.051 1 98.44 128 GLN B CA 1
ATOM 3232 C C . GLN B 1 128 ? 22.266 -13.57 3.617 1 98.44 128 GLN B C 1
ATOM 3234 O O . GLN B 1 128 ? 21.953 -14.695 3.23 1 98.44 128 GLN B O 1
ATOM 3239 N N . THR B 1 129 ? 21.438 -12.562 3.697 1 98.69 129 THR B N 1
ATOM 3240 C CA . THR B 1 129 ? 20.047 -12.719 3.297 1 98.69 129 THR B CA 1
ATOM 3241 C C . THR B 1 129 ? 19.953 -13.133 1.831 1 98.69 129 THR B C 1
ATOM 3243 O O . THR B 1 129 ? 19.234 -14.078 1.496 1 98.69 129 THR B O 1
ATOM 3246 N N . GLU B 1 130 ? 20.688 -12.484 0.994 1 98.69 130 GLU B N 1
ATOM 3247 C CA . GLU B 1 130 ? 20.672 -12.766 -0.437 1 98.69 130 GLU B CA 1
ATOM 3248 C C . GLU B 1 130 ? 21.188 -14.18 -0.726 1 98.69 130 GLU B C 1
ATOM 3250 O O . GLU B 1 130 ? 20.609 -14.891 -1.552 1 98.69 130 GLU B O 1
ATOM 3255 N N . GLN B 1 131 ? 22.188 -14.555 -0.035 1 98.69 131 GLN B N 1
ATOM 3256 C CA . GLN B 1 131 ? 22.734 -15.891 -0.249 1 98.69 131 GLN B CA 1
ATOM 3257 C C . GLN B 1 131 ? 21.766 -16.969 0.213 1 98.69 131 GLN B C 1
ATOM 3259 O O . GLN B 1 131 ? 21.609 -17.984 -0.46 1 98.69 131 GLN B O 1
ATOM 3264 N N . LEU B 1 132 ? 21.172 -16.734 1.375 1 98.81 132 LEU B N 1
ATOM 3265 C CA . LEU B 1 132 ? 20.172 -17.672 1.855 1 98.81 132 LEU B CA 1
ATOM 3266 C C . LEU B 1 132 ? 19.031 -17.828 0.842 1 98.81 132 LEU B C 1
ATOM 3268 O O . LEU B 1 132 ? 18.578 -18.938 0.573 1 98.81 132 LEU B O 1
ATOM 3272 N N . ALA B 1 133 ? 18.625 -16.734 0.279 1 98.81 133 ALA B N 1
ATOM 3273 C CA . ALA B 1 133 ? 17.562 -16.766 -0.718 1 98.81 133 ALA B CA 1
ATOM 3274 C C . ALA B 1 133 ? 18 -17.531 -1.966 1 98.81 133 ALA B C 1
ATOM 3276 O O . ALA B 1 133 ? 17.266 -18.391 -2.457 1 98.81 133 ALA B O 1
ATOM 3277 N N . ILE B 1 134 ? 19.156 -17.219 -2.438 1 98.88 134 ILE B N 1
ATOM 3278 C CA . ILE B 1 134 ? 19.672 -17.859 -3.639 1 98.88 134 ILE B CA 1
ATOM 3279 C C . ILE B 1 134 ? 19.75 -19.375 -3.424 1 98.88 134 ILE B C 1
ATOM 3281 O O . ILE B 1 134 ? 19.312 -20.156 -4.281 1 98.88 134 ILE B O 1
ATOM 3285 N N . ASP B 1 135 ? 20.234 -19.766 -2.279 1 98.81 135 ASP B N 1
ATOM 3286 C CA . ASP B 1 135 ? 20.359 -21.188 -1.974 1 98.81 135 ASP B CA 1
ATOM 3287 C C . ASP B 1 135 ? 18.984 -21.859 -1.944 1 98.81 135 ASP B C 1
ATOM 3289 O O . ASP B 1 135 ? 18.812 -22.953 -2.477 1 98.81 135 ASP B O 1
ATOM 3293 N N . ALA B 1 136 ? 18.078 -21.219 -1.332 1 98.88 136 ALA B N 1
ATOM 3294 C CA . ALA B 1 136 ? 16.719 -21.75 -1.262 1 98.88 136 ALA B CA 1
ATOM 3295 C C . ALA B 1 136 ? 16.094 -21.859 -2.65 1 98.88 136 ALA B C 1
ATOM 3297 O O . ALA B 1 136 ? 15.508 -22.875 -2.998 1 98.88 136 ALA B O 1
ATOM 3298 N N . PHE B 1 137 ? 16.25 -20.781 -3.449 1 98.88 137 PHE B N 1
ATOM 3299 C CA . PHE B 1 137 ? 15.695 -20.75 -4.797 1 98.88 137 PHE B CA 1
ATOM 3300 C C . PHE B 1 137 ? 16.297 -21.859 -5.648 1 98.88 137 PHE B C 1
ATOM 3302 O O . PHE B 1 137 ? 15.594 -22.516 -6.414 1 98.88 137 PHE B O 1
ATOM 3309 N N . LYS B 1 138 ? 17.547 -22.078 -5.512 1 98.81 138 LYS B N 1
ATOM 3310 C CA . LYS B 1 138 ? 18.219 -23.156 -6.254 1 98.81 138 LYS B CA 1
ATOM 3311 C C . LYS B 1 138 ? 17.672 -24.516 -5.848 1 98.81 138 LYS B C 1
ATOM 3313 O O . LYS B 1 138 ? 17.328 -25.328 -6.707 1 98.81 138 LYS B O 1
ATOM 3318 N N . ASP B 1 139 ? 17.625 -24.719 -4.551 1 98.88 139 ASP B N 1
ATOM 3319 C CA . ASP B 1 139 ? 17.109 -25.984 -4.023 1 98.88 139 ASP B CA 1
ATOM 3320 C C . ASP B 1 139 ? 15.68 -26.234 -4.512 1 98.88 139 ASP B C 1
ATOM 3322 O O . ASP B 1 139 ? 15.383 -27.328 -5.016 1 98.88 139 ASP B O 1
ATOM 3326 N N . LEU B 1 140 ? 14.844 -25.281 -4.398 1 98.88 140 LEU B N 1
ATOM 3327 C CA . LEU B 1 140 ? 13.438 -25.406 -4.777 1 98.88 140 LEU B CA 1
ATOM 3328 C C . LEU B 1 140 ? 13.297 -25.562 -6.289 1 98.88 140 LEU B C 1
ATOM 3330 O O . LEU B 1 140 ? 12.43 -26.297 -6.758 1 98.88 140 LEU B O 1
ATOM 3334 N N . SER B 1 141 ? 14.141 -24.828 -7.023 1 98.88 141 SER B N 1
ATOM 3335 C CA . SER B 1 141 ? 14.094 -24.938 -8.477 1 98.88 141 SER B CA 1
ATOM 3336 C C . SER B 1 141 ? 14.508 -26.328 -8.938 1 98.88 141 SER B C 1
ATOM 3338 O O . SER B 1 141 ? 13.93 -26.875 -9.883 1 98.88 141 SER B O 1
ATOM 3340 N N . GLU B 1 142 ? 15.5 -26.828 -8.312 1 98.81 142 GLU B N 1
ATOM 3341 C CA . GLU B 1 142 ? 15.906 -28.203 -8.617 1 98.81 142 GLU B CA 1
ATOM 3342 C C . GLU B 1 142 ? 14.781 -29.188 -8.336 1 98.81 142 GLU B C 1
ATOM 3344 O O . GLU B 1 142 ? 14.477 -30.047 -9.164 1 98.81 142 GLU B O 1
ATOM 3349 N N . TYR B 1 143 ? 14.227 -29.062 -7.188 1 98.81 143 TYR B N 1
ATOM 3350 C CA . TYR B 1 143 ? 13.109 -29.922 -6.797 1 98.81 143 TYR B CA 1
ATOM 3351 C C . TYR B 1 143 ? 11.938 -29.766 -7.758 1 98.81 143 TYR B C 1
ATOM 3353 O O . TYR B 1 143 ? 11.359 -30.75 -8.203 1 98.81 143 TYR B O 1
ATOM 3361 N N . GLY B 1 144 ? 11.578 -28.531 -8.07 1 98.75 144 GLY B N 1
ATOM 3362 C CA . GLY B 1 144 ? 10.492 -28.25 -8.992 1 98.75 144 GLY B CA 1
ATOM 3363 C C . GLY B 1 144 ? 10.742 -28.797 -10.391 1 98.75 144 GLY B C 1
ATOM 3364 O O . GLY B 1 144 ? 9.82 -29.312 -11.023 1 98.75 144 GLY B O 1
ATOM 3365 N N . GLY B 1 145 ? 11.961 -28.656 -10.844 1 98.56 145 GLY B N 1
ATOM 3366 C CA . GLY B 1 145 ? 12.312 -29.156 -12.156 1 98.56 145 GLY B CA 1
ATOM 3367 C C . GLY B 1 145 ? 12.055 -30.641 -12.312 1 98.56 145 GLY B C 1
ATOM 3368 O O . GLY B 1 145 ? 11.547 -31.094 -13.344 1 98.56 145 GLY B O 1
ATOM 3369 N N . LYS B 1 146 ? 12.328 -31.422 -11.32 1 98.44 146 LYS B N 1
ATOM 3370 C CA . LYS B 1 146 ? 12.109 -32.875 -11.336 1 98.44 146 LYS B CA 1
ATOM 3371 C C . LYS B 1 146 ? 10.617 -33.188 -11.453 1 98.44 146 LYS B C 1
ATOM 3373 O O . LYS B 1 146 ? 10.25 -34.312 -11.828 1 98.44 146 LYS B O 1
ATOM 3378 N N . LYS B 1 147 ? 9.844 -32.25 -11.148 1 98.38 147 LYS B N 1
ATOM 3379 C CA . LYS B 1 147 ? 8.398 -32.438 -11.117 1 98.38 147 LYS B CA 1
ATOM 3380 C C . LYS B 1 147 ? 7.699 -31.609 -12.18 1 98.38 147 LYS B C 1
ATOM 3382 O O . LYS B 1 147 ? 6.473 -31.516 -12.195 1 98.38 147 LYS B O 1
ATOM 3387 N N . LYS B 1 148 ? 8.492 -30.938 -12.953 1 98.38 148 LYS B N 1
ATOM 3388 C CA . LYS B 1 148 ? 8.023 -30.094 -14.055 1 98.38 148 LYS B CA 1
ATOM 3389 C C . LYS B 1 148 ? 7.18 -28.938 -13.539 1 98.38 148 LYS B C 1
ATOM 3391 O O . LYS B 1 148 ? 6.121 -28.641 -14.086 1 98.38 148 LYS B O 1
ATOM 3396 N N . VAL B 1 149 ? 7.57 -28.391 -12.469 1 98.81 149 VAL B N 1
ATOM 3397 C CA . VAL B 1 149 ? 6.93 -27.219 -11.875 1 98.81 149 VAL B CA 1
ATOM 3398 C C . VAL B 1 149 ? 7.879 -26.031 -11.93 1 98.81 149 VAL B C 1
ATOM 3400 O O . VAL B 1 149 ? 8.969 -26.062 -11.344 1 98.81 149 VAL B O 1
ATOM 3403 N N . GLU B 1 150 ? 7.484 -24.969 -12.656 1 98.81 150 GLU B N 1
ATOM 3404 C CA . GLU B 1 150 ? 8.258 -23.734 -12.656 1 98.81 150 GLU B CA 1
ATOM 3405 C C . GLU B 1 150 ? 7.914 -22.875 -11.453 1 98.81 150 GLU B C 1
ATOM 3407 O O . GLU B 1 150 ? 6.797 -22.938 -10.93 1 98.81 150 GLU B O 1
ATOM 3412 N N . ILE B 1 151 ? 8.898 -22.125 -11.039 1 98.81 151 ILE B N 1
ATOM 3413 C CA . ILE B 1 151 ? 8.734 -21.203 -9.93 1 98.81 151 ILE B CA 1
ATOM 3414 C C . ILE B 1 151 ? 8.719 -19.766 -10.445 1 98.81 151 ILE B C 1
ATOM 3416 O O . ILE B 1 151 ? 9.641 -19.344 -11.133 1 98.81 151 ILE B O 1
ATOM 3420 N N . ALA B 1 152 ? 7.684 -19.078 -10.172 1 98.81 152 ALA B N 1
ATOM 3421 C CA . ALA B 1 152 ? 7.551 -17.672 -10.57 1 98.81 152 ALA B CA 1
ATOM 3422 C C . ALA B 1 152 ? 7.816 -16.75 -9.391 1 98.81 152 ALA B C 1
ATOM 3424 O O . ALA B 1 152 ? 6.98 -16.609 -8.492 1 98.81 152 ALA B O 1
ATOM 3425 N N . LEU B 1 153 ? 8.945 -16.047 -9.406 1 98.81 153 LEU B N 1
ATOM 3426 C CA . LEU B 1 153 ? 9.281 -15.062 -8.383 1 98.81 153 LEU B CA 1
ATOM 3427 C C . LEU B 1 153 ? 8.469 -13.789 -8.578 1 98.81 153 LEU B C 1
ATOM 3429 O O . LEU B 1 153 ? 8.445 -13.227 -9.68 1 98.81 153 LEU B O 1
ATOM 3433 N N . GLU B 1 154 ? 7.852 -13.383 -7.562 1 98.75 154 GLU B N 1
ATOM 3434 C CA . GLU B 1 154 ? 7.027 -12.172 -7.605 1 98.75 154 GLU B CA 1
ATOM 3435 C C . GLU B 1 154 ? 7.723 -11.008 -6.918 1 98.75 154 GLU B C 1
ATOM 3437 O O . GLU B 1 154 ? 8.211 -11.141 -5.793 1 98.75 154 GLU B O 1
ATOM 3442 N N . THR B 1 155 ? 7.816 -9.852 -7.629 1 98.62 155 THR B N 1
ATOM 3443 C CA . THR B 1 155 ? 8.242 -8.641 -6.938 1 98.62 155 THR B CA 1
ATOM 3444 C C . THR B 1 155 ? 7.098 -8.055 -6.117 1 98.62 155 THR B C 1
ATOM 3446 O O . THR B 1 155 ? 5.945 -8.07 -6.551 1 98.62 155 THR B O 1
ATOM 3449 N N . VAL B 1 156 ? 7.43 -7.605 -4.949 1 98.12 156 VAL B N 1
ATOM 3450 C CA . VAL B 1 156 ? 6.43 -7.094 -4.02 1 98.12 156 VAL B CA 1
ATOM 3451 C C . VAL B 1 156 ? 6.848 -5.711 -3.52 1 98.12 156 VAL B C 1
ATOM 3453 O O . VAL B 1 156 ? 8.031 -5.465 -3.275 1 98.12 156 VAL B O 1
ATOM 3456 N N . THR B 1 157 ? 5.938 -4.867 -3.338 1 97.56 157 THR B N 1
ATOM 3457 C CA . THR B 1 157 ? 6.188 -3.482 -2.961 1 97.56 157 THR B CA 1
ATOM 3458 C C . THR B 1 157 ? 6.953 -3.412 -1.644 1 97.56 157 THR B C 1
ATOM 3460 O O . THR B 1 157 ? 6.746 -4.238 -0.753 1 97.56 157 THR B O 1
ATOM 3463 N N . ILE B 1 158 ? 7.707 -2.355 -1.462 1 96.62 158 ILE B N 1
ATOM 3464 C CA . ILE B 1 158 ? 8.531 -2.086 -0.286 1 96.62 158 ILE B CA 1
ATOM 3465 C C . ILE B 1 158 ? 7.633 -1.934 0.942 1 96.62 158 ILE B C 1
ATOM 3467 O O . ILE B 1 158 ? 8.094 -2.107 2.074 1 96.62 158 ILE B O 1
ATOM 3471 N N . MET B 1 159 ? 6.379 -1.633 0.724 1 94.06 159 MET B N 1
ATOM 3472 C CA . MET B 1 159 ? 5.43 -1.472 1.821 1 94.06 159 MET B CA 1
ATOM 3473 C C . MET B 1 159 ? 5.109 -2.816 2.467 1 94.06 159 MET B C 1
ATOM 3475 O O . MET B 1 159 ? 4.613 -2.867 3.592 1 94.06 159 MET B O 1
ATOM 3479 N N . GLN B 1 160 ? 5.418 -3.887 1.761 1 94.38 160 GLN B N 1
ATOM 3480 C CA . GLN B 1 160 ? 5.094 -5.211 2.275 1 94.38 160 GLN B CA 1
ATOM 3481 C C . GLN B 1 160 ? 6.355 -6.004 2.592 1 94.38 160 GLN B C 1
ATOM 3483 O O . GLN B 1 160 ? 6.355 -6.855 3.484 1 94.38 160 GLN B O 1
ATOM 3488 N N . THR B 1 161 ? 7.367 -5.789 1.845 1 95.81 161 THR B N 1
ATOM 3489 C CA . THR B 1 161 ? 8.648 -6.438 2.084 1 95.81 161 THR B CA 1
ATOM 3490 C C . THR B 1 161 ? 9.797 -5.578 1.558 1 95.81 161 THR B C 1
ATOM 3492 O O . THR B 1 161 ? 9.664 -4.922 0.523 1 95.81 161 THR B O 1
ATOM 3495 N N . ASN B 1 162 ? 10.953 -5.648 2.164 1 96.94 162 ASN B N 1
ATOM 3496 C CA . ASN B 1 162 ? 12.07 -4.785 1.795 1 96.94 162 ASN B CA 1
ATOM 3497 C C . ASN B 1 162 ? 13.102 -5.527 0.954 1 96.94 162 ASN B C 1
ATOM 3499 O O . ASN B 1 162 ? 14.258 -5.113 0.868 1 96.94 162 ASN B O 1
ATOM 3503 N N . PHE B 1 163 ? 12.68 -6.75 0.437 1 98.12 163 PHE B N 1
ATOM 3504 C CA . PHE B 1 163 ? 13.602 -7.602 -0.306 1 98.12 163 PHE B CA 1
ATOM 3505 C C . PHE B 1 163 ? 13 -8.023 -1.638 1 98.12 163 PHE B C 1
ATOM 3507 O O . PHE B 1 163 ? 12.016 -8.773 -1.668 1 98.12 163 PHE B O 1
ATOM 3514 N N . ILE B 1 164 ? 13.594 -7.5 -2.814 1 98.62 164 ILE B N 1
ATOM 3515 C CA . ILE B 1 164 ? 13.219 -7.73 -4.207 1 98.62 164 ILE B CA 1
ATOM 3516 C C . ILE B 1 164 ? 11.914 -7 -4.516 1 98.62 164 ILE B C 1
ATOM 3518 O O . ILE B 1 164 ? 10.836 -7.602 -4.488 1 98.62 164 ILE B O 1
ATOM 3522 N N . ASN B 1 165 ? 11.984 -5.762 -4.887 1 98.5 165 ASN B N 1
ATOM 3523 C CA . ASN B 1 165 ? 10.828 -4.887 -5.031 1 98.5 165 ASN B CA 1
ATOM 3524 C C . ASN B 1 165 ? 10.602 -4.492 -6.484 1 98.5 165 ASN B C 1
ATOM 3526 O O . ASN B 1 165 ? 9.492 -4.102 -6.863 1 98.5 165 ASN B O 1
ATOM 3530 N N . THR B 1 166 ? 11.672 -4.633 -7.285 1 98.62 166 THR B N 1
ATOM 3531 C CA . THR B 1 166 ? 11.594 -4.234 -8.688 1 98.62 166 THR B CA 1
ATOM 3532 C C . THR B 1 166 ? 11.898 -5.414 -9.602 1 98.62 166 THR B C 1
ATOM 3534 O O . THR B 1 166 ? 12.508 -6.398 -9.172 1 98.62 166 THR B O 1
ATOM 3537 N N . LEU B 1 167 ? 11.5 -5.258 -10.812 1 98.88 167 LEU B N 1
ATOM 3538 C CA . LEU B 1 167 ? 11.789 -6.297 -11.797 1 98.88 167 LEU B CA 1
ATOM 3539 C C . LEU B 1 167 ? 13.289 -6.395 -12.062 1 98.88 167 LEU B C 1
ATOM 3541 O O . LEU B 1 167 ? 13.805 -7.48 -12.336 1 98.88 167 LEU B O 1
ATOM 3545 N N . GLN B 1 168 ? 13.984 -5.277 -11.945 1 98.75 168 GLN B N 1
ATOM 3546 C CA . GLN B 1 168 ? 15.438 -5.305 -12.078 1 98.75 168 GLN B CA 1
ATOM 3547 C C . GLN B 1 168 ? 16.078 -6.18 -11 1 98.75 168 GLN B C 1
ATOM 3549 O O . GLN B 1 168 ? 16.953 -6.996 -11.289 1 98.75 168 GLN B O 1
ATOM 3554 N N . GLU B 1 169 ? 15.633 -6 -9.789 1 98.69 169 GLU B N 1
ATOM 3555 C CA . GLU B 1 169 ? 16.141 -6.809 -8.68 1 98.69 169 GLU B CA 1
ATOM 3556 C C . GLU B 1 169 ? 15.805 -8.281 -8.883 1 98.69 169 GLU B C 1
ATOM 3558 O O . GLU B 1 169 ? 16.641 -9.156 -8.617 1 98.69 169 GLU B O 1
ATOM 3563 N N . ALA B 1 170 ? 14.609 -8.539 -9.312 1 98.88 170 ALA B N 1
ATOM 3564 C CA . ALA B 1 170 ? 14.195 -9.914 -9.562 1 98.88 170 ALA B CA 1
ATOM 3565 C C . ALA B 1 170 ? 15.039 -10.547 -10.664 1 98.88 170 ALA B C 1
ATOM 3567 O O . ALA B 1 170 ? 15.438 -11.711 -10.555 1 98.88 170 ALA B O 1
ATOM 3568 N N . ALA B 1 171 ? 15.258 -9.773 -11.727 1 98.81 171 ALA B N 1
ATOM 3569 C CA . ALA B 1 171 ? 16.078 -10.273 -12.828 1 98.81 171 ALA B CA 1
ATOM 3570 C C . ALA B 1 171 ? 17.484 -10.617 -12.352 1 98.81 171 ALA B C 1
ATOM 3572 O O . ALA B 1 171 ? 18.062 -11.625 -12.766 1 98.81 171 ALA B O 1
ATOM 3573 N N . LYS B 1 172 ? 18.047 -9.789 -11.484 1 98.69 172 LYS B N 1
ATOM 3574 C CA . LYS B 1 172 ? 19.359 -10.086 -10.898 1 98.69 172 LYS B CA 1
ATOM 3575 C C . LYS B 1 172 ? 19.328 -11.398 -10.125 1 98.69 172 LYS B C 1
ATOM 3577 O O . LYS B 1 172 ? 20.266 -12.195 -10.211 1 98.69 172 LYS B O 1
ATOM 3582 N N . MET B 1 173 ? 18.281 -11.625 -9.414 1 98.81 173 MET B N 1
ATOM 3583 C CA . MET B 1 173 ? 18.125 -12.852 -8.648 1 98.81 173 MET B CA 1
ATOM 3584 C C . MET B 1 173 ? 18 -14.062 -9.57 1 98.81 173 MET B C 1
ATOM 3586 O O . MET B 1 173 ? 18.609 -15.102 -9.32 1 98.81 173 MET B O 1
ATOM 3590 N N . ILE B 1 174 ? 17.234 -13.914 -10.633 1 98.81 174 ILE B N 1
ATOM 3591 C CA . ILE B 1 174 ? 17.047 -14.984 -11.602 1 98.81 174 ILE B CA 1
ATOM 3592 C C . ILE B 1 174 ? 18.406 -15.375 -12.195 1 98.81 174 ILE B C 1
ATOM 3594 O O . ILE B 1 174 ? 18.703 -16.562 -12.328 1 98.81 174 ILE B O 1
ATOM 3598 N N . LYS B 1 175 ? 19.188 -14.414 -12.523 1 98.62 175 LYS B N 1
ATOM 3599 C CA . LYS B 1 175 ? 20.516 -14.656 -13.086 1 98.62 175 LYS B CA 1
ATOM 3600 C C . LYS B 1 175 ? 21.422 -15.352 -12.07 1 98.62 175 LYS B C 1
ATOM 3602 O O . LYS B 1 175 ? 22.188 -16.25 -12.43 1 98.62 175 LYS B O 1
ATOM 3607 N N . ALA B 1 176 ? 21.328 -14.938 -10.836 1 98.75 176 ALA B N 1
ATOM 3608 C CA . ALA B 1 176 ? 22.156 -15.508 -9.781 1 98.75 176 ALA B CA 1
ATOM 3609 C C . ALA B 1 176 ? 21.797 -16.969 -9.523 1 98.75 176 ALA B C 1
ATOM 3611 O O . ALA B 1 176 ? 22.672 -17.797 -9.273 1 98.75 176 ALA B O 1
ATOM 3612 N N . VAL B 1 177 ? 20.531 -17.25 -9.516 1 98.75 177 VAL B N 1
ATOM 3613 C CA . VAL B 1 177 ? 20.062 -18.609 -9.289 1 98.75 177 VAL B CA 1
ATOM 3614 C C . VAL B 1 177 ? 20.422 -19.484 -10.492 1 98.75 177 VAL B C 1
ATOM 3616 O O . VAL B 1 177 ? 20.828 -20.641 -10.32 1 98.75 177 VAL B O 1
ATOM 3619 N N . ASP B 1 178 ? 20.234 -18.922 -11.656 1 98.25 178 ASP B N 1
ATOM 3620 C CA . ASP B 1 178 ? 20.656 -19.516 -12.922 1 98.25 178 ASP B CA 1
ATOM 3621 C C . ASP B 1 178 ? 20.109 -20.938 -13.078 1 98.25 178 ASP B C 1
ATOM 3623 O O . ASP B 1 178 ? 20.859 -21.875 -13.305 1 98.25 178 ASP B O 1
ATOM 3627 N N . HIS B 1 179 ? 18.859 -21.109 -12.984 1 98.56 179 HIS B N 1
ATOM 3628 C CA . HIS B 1 179 ? 18.156 -22.359 -13.172 1 98.56 179 HIS B CA 1
ATOM 3629 C C . HIS B 1 179 ? 16.969 -22.188 -14.117 1 98.56 179 HIS B C 1
ATOM 3631 O O . HIS B 1 179 ? 16.188 -21.234 -13.984 1 98.56 179 HIS B O 1
ATOM 3637 N N . PRO B 1 180 ? 16.781 -23.062 -15.062 1 98.38 180 PRO B N 1
ATOM 3638 C CA . PRO B 1 180 ? 15.75 -22.891 -16.078 1 98.38 180 PRO B CA 1
ATOM 3639 C C . PRO B 1 180 ? 14.336 -22.938 -15.516 1 98.38 180 PRO B C 1
ATOM 3641 O O . PRO B 1 180 ? 13.391 -22.469 -16.156 1 98.38 180 PRO B O 1
ATOM 3644 N N . TYR B 1 181 ? 14.117 -23.5 -14.289 1 98.75 181 TYR B N 1
ATOM 3645 C CA . TYR B 1 181 ? 12.789 -23.625 -13.703 1 98.75 181 TYR B CA 1
ATOM 3646 C C . TYR B 1 181 ? 12.516 -22.484 -12.734 1 98.75 181 TYR B C 1
ATOM 3648 O O . TYR B 1 181 ? 11.484 -22.453 -12.055 1 98.75 181 TYR B O 1
ATOM 3656 N N . PHE B 1 182 ? 13.469 -21.547 -12.578 1 98.88 182 PHE B N 1
ATOM 3657 C CA . PHE B 1 182 ? 13.297 -20.344 -11.773 1 98.88 182 PHE B CA 1
ATOM 3658 C C . PHE B 1 182 ? 13.055 -19.125 -12.656 1 98.88 182 PHE B C 1
ATOM 3660 O O . PHE B 1 182 ? 13.969 -18.656 -13.328 1 98.88 182 PHE B O 1
ATOM 3667 N N . LYS B 1 183 ? 11.797 -18.656 -12.586 1 98.81 183 LYS B N 1
ATOM 3668 C CA . LYS B 1 183 ? 11.328 -17.609 -13.484 1 98.81 183 LYS B CA 1
ATOM 3669 C C . LYS B 1 183 ? 10.75 -16.438 -12.695 1 98.81 183 LYS B C 1
ATOM 3671 O O . LYS B 1 183 ? 11.164 -16.172 -11.57 1 98.81 183 LYS B O 1
ATOM 3676 N N . LEU B 1 184 ? 10.008 -15.617 -13.43 1 98.12 184 LEU B N 1
ATOM 3677 C CA . LEU B 1 184 ? 9.438 -14.391 -12.867 1 98.12 184 LEU B CA 1
ATOM 3678 C C . LEU B 1 184 ? 7.934 -14.328 -13.133 1 98.12 184 LEU B C 1
ATOM 3680 O O . LEU B 1 184 ? 7.438 -14.93 -14.086 1 98.12 184 LEU B O 1
ATOM 3684 N N . MET B 1 185 ? 7.266 -13.742 -12.211 1 98.69 185 MET B N 1
ATOM 3685 C CA . MET B 1 185 ? 5.918 -13.281 -12.539 1 98.69 185 MET B CA 1
ATOM 3686 C C . MET B 1 185 ? 5.773 -11.789 -12.273 1 98.69 185 MET B C 1
ATOM 3688 O O . MET B 1 185 ? 6.562 -11.203 -11.531 1 98.69 185 MET B O 1
ATOM 3692 N N . MET B 1 186 ? 4.809 -11.227 -12.969 1 98.88 186 MET B N 1
ATOM 3693 C CA . MET B 1 186 ? 4.559 -9.797 -12.836 1 98.88 186 MET B CA 1
ATOM 3694 C C . MET B 1 186 ? 3.166 -9.531 -12.273 1 98.88 186 MET B C 1
ATOM 3696 O O . MET B 1 186 ? 2.174 -10.047 -12.789 1 98.88 186 MET B O 1
ATOM 3700 N N . ASP B 1 187 ? 3.119 -8.836 -11.195 1 98.81 187 ASP B N 1
ATOM 3701 C CA . ASP B 1 187 ? 1.874 -8.32 -10.633 1 98.81 187 ASP B CA 1
ATOM 3702 C C . ASP B 1 187 ? 1.728 -6.828 -10.906 1 98.81 187 ASP B C 1
ATOM 3704 O O . ASP B 1 187 ? 2.461 -6.016 -10.336 1 98.81 187 ASP B O 1
ATOM 3708 N N . VAL B 1 188 ? 0.737 -6.465 -11.633 1 98.75 188 VAL B N 1
ATOM 3709 C CA . VAL B 1 188 ? 0.554 -5.113 -12.148 1 98.75 188 VAL B CA 1
ATOM 3710 C C . VAL B 1 188 ? 0.39 -4.137 -10.984 1 98.75 188 VAL B C 1
ATOM 3712 O O . VAL B 1 188 ? 0.851 -2.994 -11.055 1 98.75 188 VAL B O 1
ATOM 3715 N N . PHE B 1 189 ? -0.243 -4.52 -9.953 1 98.62 189 PHE B N 1
ATOM 3716 C CA . PHE B 1 189 ? -0.392 -3.664 -8.781 1 98.62 189 PHE B CA 1
ATOM 3717 C C . PHE B 1 189 ? 0.97 -3.266 -8.227 1 98.62 189 PHE B C 1
ATOM 3719 O O . PHE B 1 189 ? 1.224 -2.086 -7.973 1 98.62 189 PHE B O 1
ATOM 3726 N N . HIS B 1 190 ? 1.833 -4.223 -8.023 1 98.69 190 HIS B N 1
ATOM 3727 C CA . HIS B 1 190 ? 3.164 -3.941 -7.492 1 98.69 190 HIS B CA 1
ATOM 3728 C C . HIS B 1 190 ? 3.992 -3.139 -8.492 1 98.69 190 HIS B C 1
ATOM 3730 O O . HIS B 1 190 ? 4.766 -2.262 -8.094 1 98.69 190 HIS B O 1
ATOM 3736 N N . LEU B 1 191 ? 3.855 -3.473 -9.758 1 98.75 191 LEU B N 1
ATOM 3737 C CA . LEU B 1 191 ? 4.57 -2.703 -10.773 1 98.75 191 LEU B CA 1
ATOM 3738 C C . LEU B 1 191 ? 4.148 -1.238 -10.742 1 98.75 191 LEU B C 1
ATOM 3740 O O . LEU B 1 191 ? 4.984 -0.345 -10.891 1 98.75 191 LEU B O 1
ATOM 3744 N N . ASN B 1 192 ? 2.879 -1 -10.539 1 98.31 192 ASN B N 1
ATOM 3745 C CA . ASN B 1 192 ? 2.355 0.359 -10.461 1 98.31 192 ASN B CA 1
ATOM 3746 C C . ASN B 1 192 ? 3.037 1.16 -9.359 1 98.31 192 ASN B C 1
ATOM 3748 O O . ASN B 1 192 ? 3.225 2.371 -9.484 1 98.31 192 ASN B O 1
ATOM 3752 N N . LEU B 1 193 ? 3.412 0.485 -8.352 1 98.38 193 LEU B N 1
ATOM 3753 C CA . LEU B 1 193 ? 3.992 1.155 -7.191 1 98.38 193 LEU B CA 1
ATOM 3754 C C . LEU B 1 193 ? 5.508 1.245 -7.316 1 98.38 193 LEU B C 1
ATOM 3756 O O . LEU B 1 193 ? 6.102 2.275 -6.996 1 98.38 193 LEU B O 1
ATOM 3760 N N . GLU B 1 194 ? 6.145 0.248 -7.891 1 98.62 194 GLU B N 1
ATOM 3761 C CA . GLU B 1 194 ? 7.586 0.118 -7.707 1 98.62 194 GLU B CA 1
ATOM 3762 C C . GLU B 1 194 ? 8.336 0.461 -8.992 1 98.62 194 GLU B C 1
ATOM 3764 O O . GLU B 1 194 ? 9.555 0.644 -8.977 1 98.62 194 GLU B O 1
ATOM 3769 N N . GLU B 1 195 ? 7.598 0.54 -10.125 1 98.69 195 GLU B N 1
ATOM 3770 C CA . GLU B 1 195 ? 8.25 0.813 -11.398 1 98.69 195 GLU B CA 1
ATOM 3771 C C . GLU B 1 195 ? 7.961 2.232 -11.875 1 98.69 195 GLU B C 1
ATOM 3773 O O . GLU B 1 195 ? 6.859 2.746 -11.672 1 98.69 195 GLU B O 1
ATOM 3778 N N . LYS B 1 196 ? 8.898 2.889 -12.547 1 97.69 196 LYS B N 1
ATOM 3779 C CA . LYS B 1 196 ? 8.734 4.23 -13.102 1 97.69 196 LYS B CA 1
ATOM 3780 C C . LYS B 1 196 ? 7.688 4.246 -14.211 1 97.69 196 LYS B C 1
ATOM 3782 O O . LYS B 1 196 ? 6.914 5.199 -14.328 1 97.69 196 LYS B O 1
ATOM 3787 N N . ASP B 1 197 ? 7.734 3.209 -14.961 1 97.88 197 ASP B N 1
ATOM 3788 C CA . ASP B 1 197 ? 6.824 2.998 -16.078 1 97.88 197 ASP B CA 1
ATOM 3789 C C . ASP B 1 197 ? 6.477 1.519 -16.234 1 97.88 197 ASP B C 1
ATOM 3791 O O . ASP B 1 197 ? 7.328 0.713 -16.625 1 97.88 197 ASP B O 1
ATOM 3795 N N . ILE B 1 198 ? 5.211 1.19 -16 1 98.19 198 ILE B N 1
ATOM 3796 C CA . ILE B 1 198 ? 4.758 -0.196 -15.992 1 98.19 198 ILE B CA 1
ATOM 3797 C C . ILE B 1 198 ? 5.059 -0.841 -17.344 1 98.19 198 ILE B C 1
ATOM 3799 O O . ILE B 1 198 ? 5.648 -1.922 -17.406 1 98.19 198 ILE B O 1
ATOM 3803 N N . CYS B 1 199 ? 4.711 -0.161 -18.391 1 98.75 199 CYS B N 1
ATOM 3804 C CA . CYS B 1 199 ? 4.824 -0.738 -19.734 1 98.75 199 CYS B CA 1
ATOM 3805 C C . CYS B 1 199 ? 6.285 -0.93 -20.125 1 98.75 199 CYS B C 1
ATOM 3807 O O . CYS B 1 199 ? 6.656 -1.967 -20.672 1 98.75 199 CYS B O 1
ATOM 3809 N N . GLN B 1 200 ? 7.133 0.047 -19.797 1 98.75 200 GLN B N 1
ATOM 3810 C CA . GLN B 1 200 ? 8.555 -0.094 -20.094 1 98.75 200 GLN B CA 1
ATOM 3811 C C . GLN B 1 200 ? 9.172 -1.245 -19.297 1 98.75 200 GLN B C 1
ATOM 3813 O O . GLN B 1 200 ? 10.008 -1.984 -19.828 1 98.75 200 GLN B O 1
ATOM 3818 N N . ALA B 1 201 ? 8.75 -1.345 -18.047 1 98.75 201 ALA B N 1
ATOM 3819 C CA . ALA B 1 201 ? 9.242 -2.443 -17.219 1 98.75 201 ALA B CA 1
ATOM 3820 C C . ALA B 1 201 ? 8.844 -3.793 -17.797 1 98.75 201 ALA B C 1
ATOM 3822 O O . ALA B 1 201 ? 9.648 -4.719 -17.859 1 98.75 201 ALA B O 1
ATOM 3823 N N . ILE B 1 202 ? 7.602 -3.904 -18.25 1 98.88 202 ILE B N 1
ATOM 3824 C CA . ILE B 1 202 ? 7.121 -5.129 -18.891 1 98.88 202 ILE B CA 1
ATOM 3825 C C . ILE B 1 202 ? 7.984 -5.461 -20.094 1 98.88 202 ILE B C 1
ATOM 3827 O O . ILE B 1 202 ? 8.469 -6.586 -20.234 1 98.88 202 ILE B O 1
ATOM 3831 N N . ARG B 1 203 ? 8.242 -4.492 -20.938 1 98.81 203 ARG B N 1
ATOM 3832 C CA . ARG B 1 203 ? 9.023 -4.711 -22.141 1 98.81 203 ARG B CA 1
ATOM 3833 C C . ARG B 1 203 ? 10.43 -5.195 -21.797 1 98.81 203 ARG B C 1
ATOM 3835 O O . ARG B 1 203 ? 10.953 -6.105 -22.453 1 98.81 203 ARG B O 1
ATOM 3842 N N . GLU B 1 204 ? 10.938 -4.656 -20.797 1 98.75 204 GLU B N 1
ATOM 3843 C CA . GLU B 1 204 ? 12.344 -4.898 -20.469 1 98.75 204 GLU B CA 1
ATOM 3844 C C . GLU B 1 204 ? 12.539 -6.293 -19.875 1 98.75 204 GLU B C 1
ATOM 3846 O O . GLU B 1 204 ? 13.562 -6.934 -20.109 1 98.75 204 GLU B O 1
ATOM 3851 N N . TYR B 1 205 ? 11.539 -6.793 -19.141 1 98.75 205 TYR B N 1
ATOM 3852 C CA . TYR B 1 205 ? 11.812 -7.988 -18.359 1 98.75 205 TYR B CA 1
ATOM 3853 C C . TYR B 1 205 ? 10.859 -9.117 -18.734 1 98.75 205 TYR B C 1
ATOM 3855 O O . TYR B 1 205 ? 10.844 -10.164 -18.078 1 98.75 205 TYR B O 1
ATOM 3863 N N . SER B 1 206 ? 10.109 -9 -19.797 1 98.31 206 SER B N 1
ATOM 3864 C CA . SER B 1 206 ? 9.086 -9.953 -20.203 1 98.31 206 SER B CA 1
ATOM 3865 C C . SER B 1 206 ? 9.688 -11.32 -20.484 1 98.31 206 SER B C 1
ATOM 3867 O O . SER B 1 206 ? 9.008 -12.344 -20.359 1 98.31 206 SER B O 1
ATOM 3869 N N . LYS B 1 207 ? 10.953 -11.375 -20.844 1 97.94 207 LYS B N 1
ATOM 3870 C CA . LYS B 1 207 ? 11.578 -12.641 -21.219 1 97.94 207 LYS B CA 1
ATOM 3871 C C . LYS B 1 207 ? 11.617 -13.609 -20.047 1 97.94 207 LYS B C 1
ATOM 3873 O O . LYS B 1 207 ? 11.727 -14.828 -20.234 1 97.94 207 LYS B O 1
ATOM 3878 N N . TYR B 1 208 ? 11.547 -13.078 -18.812 1 98.38 208 TYR B N 1
ATOM 3879 C CA . TYR B 1 208 ? 11.609 -13.922 -17.625 1 98.38 208 TYR B CA 1
ATOM 3880 C C . TYR B 1 208 ? 10.211 -14.281 -17.141 1 98.38 208 TYR B C 1
ATOM 3882 O O . TYR B 1 208 ? 10.055 -15.164 -16.297 1 98.38 208 TYR B O 1
ATOM 3890 N N . ASN B 1 209 ? 9.164 -13.664 -17.641 1 98.69 209 ASN B N 1
ATOM 3891 C CA . ASN B 1 209 ? 7.836 -13.68 -17.047 1 98.69 209 ASN B CA 1
ATOM 3892 C C . ASN B 1 209 ? 7.035 -14.898 -17.5 1 98.69 209 ASN B C 1
ATOM 3894 O O . ASN B 1 209 ? 6.961 -15.195 -18.688 1 98.69 209 ASN B O 1
ATOM 3898 N N . ILE B 1 210 ? 6.379 -15.586 -16.516 1 98.62 210 ILE B N 1
ATOM 3899 C CA . ILE B 1 210 ? 5.625 -16.766 -16.922 1 98.62 210 ILE B CA 1
ATOM 3900 C C . ILE B 1 210 ? 4.191 -16.672 -16.406 1 98.62 210 ILE B C 1
ATOM 3902 O O . ILE B 1 210 ? 3.373 -17.562 -16.641 1 98.62 210 ILE B O 1
ATOM 3906 N N . HIS B 1 211 ? 3.848 -15.633 -15.68 1 98.75 211 HIS B N 1
ATOM 3907 C CA . HIS B 1 211 ? 2.537 -15.461 -15.062 1 98.75 211 HIS B CA 1
ATOM 3908 C C . HIS B 1 211 ? 2.271 -13.992 -14.727 1 98.75 211 HIS B C 1
ATOM 3910 O O . HIS B 1 211 ? 3.205 -13.242 -14.445 1 98.75 211 HIS B O 1
ATOM 3916 N N . VAL B 1 212 ? 1.005 -13.57 -14.75 1 98.88 212 VAL B N 1
ATOM 3917 C CA . VAL B 1 212 ? 0.7 -12.164 -14.5 1 98.88 212 VAL B CA 1
ATOM 3918 C C . VAL B 1 212 ? -0.483 -12.055 -13.539 1 98.88 212 VAL B C 1
ATOM 3920 O O . VAL B 1 212 ? -1.52 -12.695 -13.75 1 98.88 212 VAL B O 1
ATOM 3923 N N . HIS B 1 213 ? -0.298 -11.289 -12.523 1 98.94 213 HIS B N 1
ATOM 3924 C CA . HIS B 1 213 ? -1.408 -10.875 -11.672 1 98.94 213 HIS B CA 1
ATOM 3925 C C . HIS B 1 213 ? -1.966 -9.523 -12.102 1 98.94 213 HIS B C 1
ATOM 3927 O O . HIS B 1 213 ? -1.206 -8.617 -12.445 1 98.94 213 HIS B O 1
ATOM 3933 N N . LEU B 1 214 ? -3.291 -9.453 -12.039 1 98.88 214 LEU B N 1
ATOM 3934 C CA . LEU B 1 214 ? -3.986 -8.211 -12.375 1 98.88 214 LEU B CA 1
ATOM 3935 C C . LEU B 1 214 ? -4.77 -7.684 -11.18 1 98.88 214 LEU B C 1
ATOM 3937 O O . LEU B 1 214 ? -5.488 -8.438 -10.523 1 98.88 214 LEU B O 1
ATOM 3941 N N . ALA B 1 215 ? -4.637 -6.48 -10.875 1 98.81 215 ALA B N 1
ATOM 3942 C CA . ALA B 1 215 ? -5.395 -5.672 -9.93 1 98.81 215 ALA B CA 1
ATOM 3943 C C . ALA B 1 215 ? -5.355 -4.191 -10.312 1 98.81 215 ALA B C 1
ATOM 3945 O O . ALA B 1 215 ? -4.422 -3.744 -10.977 1 98.81 215 ALA B O 1
ATOM 3946 N N . ASP B 1 216 ? -6.395 -3.486 -10.008 1 98.62 216 ASP B N 1
ATOM 3947 C CA . ASP B 1 216 ? -6.367 -2.051 -10.266 1 98.62 216 ASP B CA 1
ATOM 3948 C C . ASP B 1 216 ? -5.449 -1.33 -9.281 1 98.62 216 ASP B C 1
ATOM 3950 O O . ASP B 1 216 ? -4.887 -1.954 -8.383 1 98.62 216 ASP B O 1
ATOM 3954 N N . ASN B 1 217 ? -5.211 -0.067 -9.438 1 98 217 ASN B N 1
ATOM 3955 C CA . ASN B 1 217 ? -4.219 0.682 -8.672 1 98 217 ASN B CA 1
ATOM 3956 C C . ASN B 1 217 ? -4.539 0.679 -7.18 1 98 217 ASN B C 1
ATOM 3958 O O . ASN B 1 217 ? -3.656 0.902 -6.352 1 98 217 ASN B O 1
ATOM 3962 N N . ASN B 1 218 ? -5.73 0.395 -6.816 1 97.44 218 ASN B N 1
ATOM 3963 C CA . ASN B 1 218 ? -6.105 0.359 -5.406 1 97.44 218 ASN B CA 1
ATOM 3964 C C . ASN B 1 218 ? -6.289 -1.072 -4.91 1 97.44 218 ASN B C 1
ATOM 3966 O O . ASN B 1 218 ? -6.98 -1.305 -3.918 1 97.44 218 ASN B O 1
ATOM 3970 N N . ARG B 1 219 ? -5.805 -2.078 -5.641 1 98.19 219 ARG B N 1
ATOM 3971 C CA . ARG B 1 219 ? -5.809 -3.502 -5.32 1 98.19 219 ARG B CA 1
ATOM 3972 C C . ARG B 1 219 ? -7.219 -4.078 -5.406 1 98.19 219 ARG B C 1
ATOM 3974 O O . ARG B 1 219 ? -7.457 -5.215 -4.984 1 98.19 219 ARG B O 1
ATOM 3981 N N . ARG B 1 220 ? -8.211 -3.268 -5.875 1 98.19 220 ARG B N 1
ATOM 3982 C CA . ARG B 1 220 ? -9.539 -3.783 -6.184 1 98.19 220 ARG B CA 1
ATOM 3983 C C . ARG B 1 220 ? -9.594 -4.332 -7.605 1 98.19 220 ARG B C 1
ATOM 3985 O O . ARG B 1 220 ? -8.562 -4.469 -8.266 1 98.19 220 ARG B O 1
ATOM 3992 N N . TYR B 1 221 ? -10.789 -4.836 -8.016 1 98.75 221 TYR B N 1
ATOM 3993 C CA . TYR B 1 221 ? -10.875 -5.559 -9.281 1 98.75 221 TYR B CA 1
ATOM 3994 C C . TYR B 1 221 ? -10.57 -4.637 -10.453 1 98.75 221 TYR B C 1
ATOM 3996 O O . TYR B 1 221 ? -10.875 -3.441 -10.406 1 98.75 221 TYR B O 1
ATOM 4004 N N . PRO B 1 222 ? -9.906 -5.16 -11.5 1 98.81 222 PRO B N 1
ATOM 4005 C CA . PRO B 1 222 ? -9.664 -4.383 -12.719 1 98.81 222 PRO B CA 1
ATOM 4006 C C . PRO B 1 222 ? -10.93 -3.723 -13.266 1 98.81 222 PRO B C 1
ATOM 4008 O O . PRO B 1 222 ? -11.961 -4.379 -13.391 1 98.81 222 PRO B O 1
ATOM 4011 N N . GLY B 1 223 ? -10.82 -2.473 -13.594 1 98.44 223 GLY B N 1
ATOM 4012 C CA . GLY B 1 223 ? -11.969 -1.702 -14.055 1 98.44 223 GLY B CA 1
ATOM 4013 C C . GLY B 1 223 ? -12.578 -0.836 -12.969 1 98.44 223 GLY B C 1
ATOM 4014 O O . GLY B 1 223 ? -13.375 0.054 -13.25 1 98.44 223 GLY B O 1
ATOM 4015 N N . HIS B 1 224 ? -12.109 -1.079 -11.75 1 98 224 HIS B N 1
ATOM 4016 C CA . HIS B 1 224 ? -12.648 -0.325 -10.625 1 98 224 HIS B CA 1
ATOM 4017 C C . HIS B 1 224 ? -12.039 1.07 -10.555 1 98 224 HIS B C 1
ATOM 4019 O O . HIS B 1 224 ? -12.695 2.02 -10.125 1 98 224 HIS B O 1
ATOM 4025 N N . CYS B 1 225 ? -10.797 1.199 -11.008 1 97.88 225 CYS B N 1
ATOM 4026 C CA . CYS B 1 225 ? -10.078 2.451 -10.812 1 97.88 225 CYS B CA 1
ATOM 4027 C C . CYS B 1 225 ? -9.344 2.857 -12.086 1 97.88 225 CYS B C 1
ATOM 4029 O O . CYS B 1 225 ? -9.938 2.934 -13.156 1 97.88 225 CYS B O 1
ATOM 4031 N N . GLY B 1 226 ? -8.078 3.312 -11.977 1 97.56 226 GLY B N 1
ATOM 4032 C CA . GLY B 1 226 ? -7.59 4.184 -13.031 1 97.56 226 GLY B CA 1
ATOM 4033 C C . GLY B 1 226 ? -6.609 3.502 -13.961 1 97.56 226 GLY B C 1
ATOM 4034 O O . GLY B 1 226 ? -6.203 4.074 -14.977 1 97.56 226 GLY B O 1
ATOM 4035 N N . LEU B 1 227 ? -6.215 2.227 -13.773 1 98.5 227 LEU B N 1
ATOM 4036 C CA . LEU B 1 227 ? -5.191 1.617 -14.617 1 98.5 227 LEU B CA 1
ATOM 4037 C C . LEU B 1 227 ? -5.73 1.338 -16.016 1 98.5 227 LEU B C 1
ATOM 4039 O O . LEU B 1 227 ? -6.875 0.91 -16.172 1 98.5 227 LEU B O 1
ATOM 4043 N N . ASP B 1 228 ? -4.945 1.607 -17 1 98.44 228 ASP B N 1
ATOM 4044 C CA . ASP B 1 228 ? -5.281 1.355 -18.391 1 98.44 228 ASP B CA 1
ATOM 4045 C C . ASP B 1 228 ? -4.957 -0.084 -18.797 1 98.44 228 ASP B C 1
ATOM 4047 O O . ASP B 1 228 ? -3.904 -0.353 -19.375 1 98.44 228 ASP B O 1
ATOM 4051 N N . PHE B 1 229 ? -5.93 -0.96 -18.594 1 98.81 229 PHE B N 1
ATOM 4052 C CA . PHE B 1 229 ? -5.68 -2.383 -18.781 1 98.81 229 PHE B CA 1
ATOM 4053 C C . PHE B 1 229 ? -5.562 -2.713 -20.266 1 98.81 229 PHE B C 1
ATOM 4055 O O . PHE B 1 229 ? -4.891 -3.676 -20.641 1 98.81 229 PHE B O 1
ATOM 4062 N N . GLU B 1 230 ? -6.219 -1.969 -21.125 1 98.81 230 GLU B N 1
ATOM 4063 C CA . GLU B 1 230 ? -6.008 -2.199 -22.547 1 98.81 230 GLU B CA 1
ATOM 4064 C C . GLU B 1 230 ? -4.547 -1.974 -22.938 1 98.81 230 GLU B C 1
ATOM 4066 O O . GLU B 1 230 ? -3.955 -2.791 -23.641 1 98.81 230 GLU B O 1
ATOM 4071 N N . LYS B 1 231 ? -3.994 -0.868 -22.453 1 98.81 231 LYS B N 1
ATOM 4072 C CA . LYS B 1 231 ? -2.592 -0.573 -22.734 1 98.81 231 LYS B CA 1
ATOM 4073 C C . LYS B 1 231 ? -1.675 -1.619 -22.109 1 98.81 231 LYS B C 1
ATOM 4075 O O . LYS B 1 231 ? -0.726 -2.082 -22.75 1 98.81 231 LYS B O 1
ATOM 4080 N N . ILE B 1 232 ? -1.948 -2.039 -20.906 1 98.88 232 ILE B N 1
ATOM 4081 C CA . ILE B 1 232 ? -1.118 -2.98 -20.156 1 98.88 232 ILE B CA 1
ATOM 4082 C C . ILE B 1 232 ? -1.139 -4.344 -20.844 1 98.88 232 ILE B C 1
ATOM 4084 O O . ILE B 1 232 ? -0.085 -4.914 -21.141 1 98.88 232 ILE B O 1
ATOM 4088 N N . LEU B 1 233 ? -2.344 -4.84 -21.172 1 98.81 233 LEU B N 1
ATOM 4089 C CA . LEU B 1 233 ? -2.465 -6.145 -21.812 1 98.81 233 LEU B CA 1
ATOM 4090 C C . LEU B 1 233 ? -1.883 -6.117 -23.219 1 98.81 233 LEU B C 1
ATOM 4092 O O . LEU B 1 233 ? -1.279 -7.094 -23.672 1 98.81 233 LEU B O 1
ATOM 4096 N N . SER B 1 234 ? -2.047 -4.98 -23.891 1 98.81 234 SER B N 1
ATOM 4097 C CA . SER B 1 234 ? -1.429 -4.828 -25.203 1 98.81 234 SER B CA 1
ATOM 4098 C C . SER B 1 234 ? 0.092 -4.902 -25.125 1 98.81 234 SER B C 1
ATOM 4100 O O . SER B 1 234 ? 0.746 -5.469 -26 1 98.81 234 SER B O 1
ATOM 4102 N N . THR B 1 235 ? 0.647 -4.293 -24.078 1 98.88 235 THR B N 1
ATOM 4103 C CA . THR B 1 235 ? 2.092 -4.332 -23.875 1 98.88 235 THR B CA 1
ATOM 4104 C C . THR B 1 235 ? 2.57 -5.766 -23.672 1 98.88 235 THR B C 1
ATOM 4106 O O . THR B 1 235 ? 3.586 -6.172 -24.25 1 98.88 235 THR B O 1
ATOM 4109 N N . PHE B 1 236 ? 1.81 -6.559 -22.859 1 98.81 236 PHE B N 1
ATOM 4110 C CA . PHE B 1 236 ? 2.164 -7.961 -22.688 1 98.81 236 PHE B CA 1
ATOM 4111 C C . PHE B 1 236 ? 2.105 -8.711 -24 1 98.81 236 PHE B C 1
ATOM 4113 O O . PHE B 1 236 ? 3 -9.5 -24.312 1 98.81 236 PHE B O 1
ATOM 4120 N N . GLU B 1 237 ? 1.087 -8.469 -24.797 1 98.56 237 GLU B N 1
ATOM 4121 C CA . GLU B 1 237 ? 0.931 -9.125 -26.094 1 98.56 237 GLU B CA 1
ATOM 4122 C C . GLU B 1 237 ? 2.078 -8.766 -27.047 1 98.56 237 GLU B C 1
ATOM 4124 O O . GLU B 1 237 ? 2.627 -9.641 -27.719 1 98.56 237 GLU B O 1
ATOM 4129 N N . GLU B 1 238 ? 2.426 -7.512 -27.047 1 98.38 238 GLU B N 1
ATOM 4130 C CA . GLU B 1 238 ? 3.543 -7.031 -27.844 1 98.38 238 GLU B CA 1
ATOM 4131 C C . GLU B 1 238 ? 4.832 -7.766 -27.5 1 98.38 238 GLU B C 1
ATOM 4133 O O . GLU B 1 238 ? 5.684 -7.98 -28.359 1 98.38 238 GLU B O 1
ATOM 4138 N N . CYS B 1 239 ? 4.926 -8.133 -26.266 1 98.5 239 CYS B N 1
ATOM 4139 C CA . CYS B 1 239 ? 6.133 -8.797 -25.781 1 98.5 239 CYS B CA 1
ATOM 4140 C C . CYS B 1 239 ? 6.047 -10.305 -25.969 1 98.5 239 CYS B C 1
ATOM 4142 O O . CYS B 1 239 ? 6.941 -11.039 -25.562 1 98.5 239 CYS B O 1
ATOM 4144 N N . GLY B 1 240 ? 4.969 -10.789 -26.547 1 97.88 240 GLY B N 1
ATOM 4145 C CA . GLY B 1 240 ? 4.836 -12.195 -26.875 1 97.88 240 GLY B CA 1
ATOM 4146 C C . GLY B 1 240 ? 4.344 -13.039 -25.719 1 97.88 240 GLY B C 1
ATOM 4147 O O . GLY B 1 240 ? 4.605 -14.242 -25.656 1 97.88 240 GLY B O 1
ATOM 4148 N N . TYR B 1 241 ? 3.695 -12.422 -24.781 1 98.06 241 TYR B N 1
ATOM 4149 C CA . TYR B 1 241 ? 3.176 -13.18 -23.641 1 98.06 241 TYR B CA 1
ATOM 4150 C C . TYR B 1 241 ? 1.821 -13.797 -23.969 1 98.06 241 TYR B C 1
ATOM 4152 O O . TYR B 1 241 ? 0.854 -13.078 -24.25 1 98.06 241 TYR B O 1
ATOM 4160 N N . TYR B 1 242 ? 1.725 -15.094 -23.797 1 96.56 242 TYR B N 1
ATOM 4161 C CA . TYR B 1 242 ? 0.473 -15.797 -24.062 1 96.56 242 TYR B CA 1
ATOM 4162 C C . TYR B 1 242 ? 0.118 -16.719 -22.891 1 96.56 242 TYR B C 1
ATOM 4164 O O . TYR B 1 242 ? -0.608 -17.703 -23.062 1 96.56 242 TYR B O 1
ATOM 4172 N N . GLY B 1 243 ? 0.718 -16.406 -21.719 1 96.81 243 GLY B N 1
ATOM 4173 C CA . GLY B 1 243 ? 0.414 -17.141 -20.5 1 96.81 243 GLY B CA 1
ATOM 4174 C C . GLY B 1 243 ? -0.87 -16.688 -19.828 1 96.81 243 GLY B C 1
ATOM 4175 O O . GLY B 1 243 ? -1.744 -16.109 -20.484 1 96.81 243 GLY B O 1
ATOM 4176 N N . ASN B 1 244 ? -0.994 -17.031 -18.578 1 97.94 244 ASN B N 1
ATOM 4177 C CA . ASN B 1 244 ? -2.236 -16.797 -17.844 1 97.94 244 ASN B CA 1
ATOM 4178 C C . ASN B 1 244 ? -2.238 -15.438 -17.156 1 97.94 244 ASN B C 1
ATOM 4180 O O . ASN B 1 244 ? -1.203 -14.984 -16.656 1 97.94 244 ASN B O 1
ATOM 4184 N N . PHE B 1 245 ? -3.344 -14.789 -17.25 1 98.81 245 PHE B N 1
ATOM 4185 C CA . PHE B 1 245 ? -3.65 -13.633 -16.422 1 98.81 245 PHE B CA 1
ATOM 41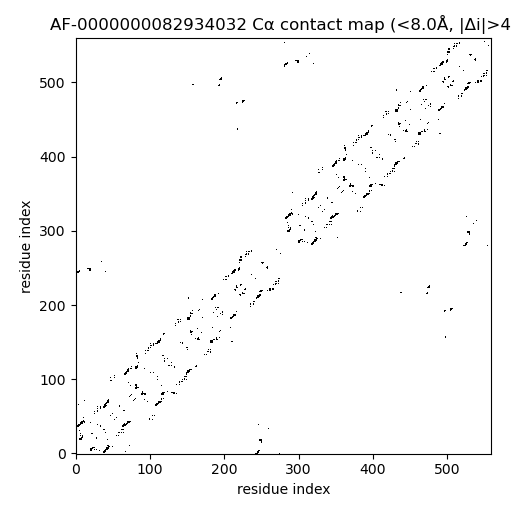86 C C . PHE B 1 245 ? -4.566 -14.016 -15.258 1 98.81 245 PHE B C 1
ATOM 4188 O O . PHE B 1 245 ? -5.598 -14.656 -15.469 1 98.81 245 PHE B O 1
ATOM 4195 N N . CYS B 1 246 ? -4.176 -13.656 -14.086 1 98.81 246 CYS B N 1
ATOM 4196 C CA . CYS B 1 246 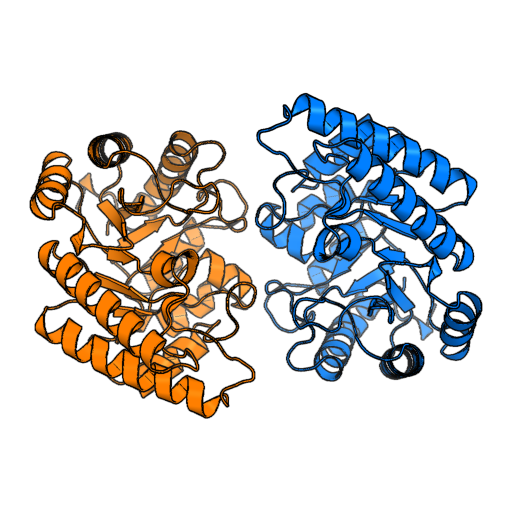? -4.973 -14.008 -12.914 1 98.81 246 CYS B CA 1
ATOM 4197 C C . CYS B 1 246 ? -5.211 -12.781 -12.031 1 98.81 246 CYS B C 1
ATOM 4199 O O . CYS B 1 246 ? -4.297 -11.984 -11.812 1 98.81 246 CYS B O 1
ATOM 4201 N N . THR B 1 247 ? -6.418 -12.641 -11.531 1 98.75 247 THR B N 1
ATOM 4202 C CA . THR B 1 247 ? -6.652 -11.555 -10.586 1 98.75 247 THR B CA 1
ATOM 4203 C C . THR B 1 247 ? -6.043 -11.891 -9.227 1 98.75 247 THR B C 1
ATOM 4205 O O . THR B 1 247 ? -6.059 -13.047 -8.797 1 98.75 247 THR B O 1
ATOM 4208 N N . GLU B 1 248 ? -5.508 -10.969 -8.594 1 98.44 248 GLU B N 1
ATOM 4209 C CA . GLU B 1 248 ? -5.188 -10.969 -7.168 1 98.44 248 GLU B CA 1
ATOM 4210 C C . GLU B 1 248 ? -5.691 -9.695 -6.492 1 98.44 248 GLU B C 1
ATOM 4212 O O . GLU B 1 248 ? -5 -8.672 -6.488 1 98.44 248 GLU B O 1
ATOM 4217 N N . ILE B 1 249 ? -6.906 -9.781 -5.91 1 98.62 249 ILE B N 1
ATOM 4218 C CA . ILE B 1 249 ? -7.602 -8.547 -5.555 1 98.62 249 ILE B CA 1
ATOM 4219 C C . ILE B 1 249 ? -8.352 -8.742 -4.238 1 98.62 249 ILE B C 1
ATOM 4221 O O . ILE B 1 249 ? -8.688 -9.867 -3.867 1 98.62 249 ILE B O 1
ATOM 4225 N N . PHE B 1 250 ? -8.562 -7.617 -3.533 1 97.88 250 PHE B N 1
ATOM 4226 C CA . PHE B 1 250 ? -9.516 -7.621 -2.432 1 97.88 250 PHE B CA 1
ATOM 4227 C C . PHE B 1 250 ? -10.906 -7.996 -2.924 1 97.88 250 PHE B C 1
ATOM 4229 O O . PHE B 1 250 ? -11.289 -7.652 -4.047 1 97.88 250 PHE B O 1
ATOM 4236 N N . GLN B 1 251 ? -11.625 -8.68 -2.021 1 97.88 251 GLN B N 1
ATOM 4237 C CA . GLN B 1 251 ? -12.984 -9.078 -2.365 1 97.88 251 GLN B CA 1
ATOM 4238 C C . GLN B 1 251 ? -13.984 -7.992 -2 1 97.88 251 GLN B C 1
ATOM 4240 O O . GLN B 1 251 ? -14.875 -8.211 -1.176 1 97.88 251 GLN B O 1
ATOM 4245 N N . ILE B 1 252 ? -13.828 -6.863 -2.658 1 96.62 252 ILE B N 1
ATOM 4246 C CA . ILE B 1 252 ? -14.617 -5.668 -2.393 1 96.62 252 ILE B CA 1
ATOM 4247 C C . ILE B 1 252 ? -15.328 -5.223 -3.67 1 96.62 252 ILE B C 1
ATOM 4249 O O . ILE B 1 252 ? -14.719 -5.184 -4.742 1 96.62 252 ILE B O 1
ATOM 4253 N N . PRO B 1 253 ? -16.594 -4.824 -3.541 1 95.62 253 PRO B N 1
ATOM 4254 C CA . PRO B 1 253 ? -17.453 -4.723 -2.359 1 95.62 253 PRO B CA 1
ATOM 4255 C C . PRO B 1 253 ? -17.906 -6.086 -1.847 1 95.62 253 PRO B C 1
ATOM 4257 O O . PRO B 1 253 ? -18.328 -6.207 -0.692 1 95.62 253 PRO B O 1
ATOM 4260 N N . SER B 1 254 ? -18 -7.141 -2.641 1 97.31 254 SER B N 1
ATOM 4261 C CA . SER B 1 254 ? -18.172 -8.555 -2.342 1 97.31 254 SER B CA 1
ATOM 4262 C C . SER B 1 254 ? -17.391 -9.43 -3.324 1 97.31 254 SER B C 1
ATOM 4264 O O . SER B 1 254 ? -17 -8.961 -4.395 1 97.31 254 SER B O 1
ATOM 4266 N N . GLN B 1 255 ? -17.109 -10.633 -2.955 1 97.88 255 GLN B N 1
ATOM 4267 C CA . GLN B 1 255 ? -16.312 -11.469 -3.844 1 97.88 255 GLN B CA 1
ATOM 4268 C C . GLN B 1 255 ? -17.047 -11.719 -5.16 1 97.88 255 GLN B C 1
ATOM 4270 O O . GLN B 1 255 ? -16.422 -11.773 -6.223 1 97.88 255 GLN B O 1
ATOM 4275 N N . GLU B 1 256 ? -18.344 -11.805 -5.137 1 98.5 256 GLU B N 1
ATOM 4276 C CA . GLU B 1 256 ? -19.094 -11.984 -6.375 1 98.5 256 GLU B CA 1
ATOM 4277 C C . GLU B 1 256 ? -19.031 -10.734 -7.254 1 98.5 256 GLU B C 1
ATOM 4279 O O . GLU B 1 256 ? -18.75 -10.836 -8.453 1 98.5 256 GLU B O 1
ATOM 4284 N N . GLU B 1 257 ? -19.203 -9.562 -6.648 1 98.56 257 GLU B N 1
ATOM 4285 C CA . GLU B 1 257 ? -19.172 -8.312 -7.402 1 98.56 257 GLU B CA 1
ATOM 4286 C C . GLU B 1 257 ? -17.781 -8.039 -7.961 1 98.56 257 GLU B C 1
ATOM 4288 O O . GLU B 1 257 ? -17.641 -7.566 -9.086 1 98.56 257 GLU B O 1
ATOM 4293 N N . ALA B 1 258 ? -16.828 -8.328 -7.156 1 98.81 258 ALA B N 1
ATOM 4294 C CA . ALA B 1 258 ? -15.453 -8.133 -7.613 1 98.81 258 ALA B CA 1
ATOM 4295 C C . ALA B 1 258 ? -15.133 -9.055 -8.789 1 98.81 258 ALA B C 1
ATOM 4297 O O . ALA B 1 258 ? -14.562 -8.617 -9.789 1 98.81 258 ALA B O 1
ATOM 4298 N N . ALA B 1 259 ? -15.531 -10.328 -8.656 1 98.88 259 ALA B N 1
ATOM 4299 C CA . ALA B 1 259 ? -15.266 -11.297 -9.711 1 98.88 259 ALA B CA 1
ATOM 4300 C C . ALA B 1 259 ? -16.016 -10.938 -10.992 1 98.88 259 ALA B C 1
ATOM 4302 O O . ALA B 1 259 ? -15.43 -10.961 -12.086 1 98.88 259 ALA B O 1
ATOM 4303 N N . LYS B 1 260 ? -17.25 -10.555 -10.883 1 98.88 260 LYS B N 1
ATOM 4304 C CA . LYS B 1 260 ? -18.047 -10.188 -12.039 1 98.88 260 LYS B CA 1
ATOM 4305 C C . LYS B 1 260 ? -17.547 -8.898 -12.68 1 98.88 260 LYS B C 1
ATOM 4307 O O . LYS B 1 260 ? -17.5 -8.773 -13.906 1 98.88 260 LYS B O 1
ATOM 4312 N N . GLY B 1 261 ? -17.172 -7.953 -11.82 1 98.88 261 GLY B N 1
ATOM 4313 C CA . GLY B 1 261 ? -16.625 -6.707 -12.328 1 98.88 261 GLY B CA 1
ATOM 4314 C C . GLY B 1 261 ? -15.336 -6.891 -13.094 1 98.88 261 GLY B C 1
ATOM 4315 O O . GLY B 1 261 ? -15.141 -6.289 -14.156 1 98.88 261 GLY B O 1
ATOM 4316 N N . ALA B 1 262 ? -14.484 -7.723 -12.57 1 98.88 262 ALA B N 1
ATOM 4317 C CA . ALA B 1 262 ? -13.188 -7.957 -13.195 1 98.88 262 ALA B CA 1
ATOM 4318 C C . ALA B 1 262 ? -13.344 -8.562 -14.586 1 98.88 262 ALA B C 1
ATOM 4320 O O . ALA B 1 262 ? -12.766 -8.07 -15.555 1 98.88 262 ALA B O 1
ATOM 4321 N N . ILE B 1 263 ? -14.117 -9.609 -14.703 1 98.75 263 ILE B N 1
ATOM 4322 C CA . ILE B 1 263 ? -14.211 -10.305 -15.984 1 98.75 263 ILE B CA 1
ATOM 4323 C C . ILE B 1 263 ? -14.984 -9.438 -16.969 1 98.75 263 ILE B C 1
ATOM 4325 O O . ILE B 1 263 ? -14.688 -9.438 -18.172 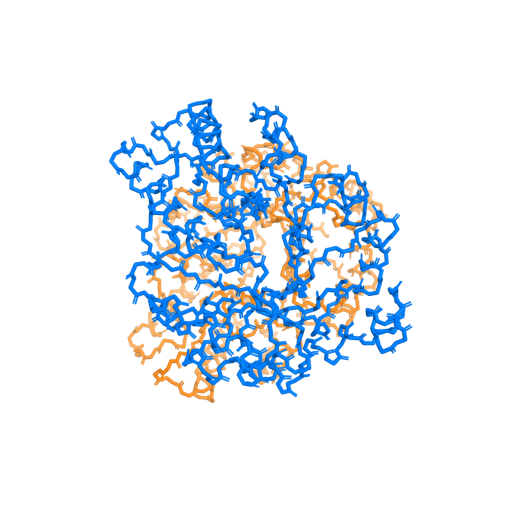1 98.75 263 ILE B O 1
ATOM 4329 N N . ALA B 1 264 ? -16 -8.648 -16.5 1 98.81 264 ALA B N 1
ATOM 4330 C CA . ALA B 1 264 ? -16.734 -7.734 -17.375 1 98.81 264 ALA B CA 1
ATOM 4331 C C . ALA B 1 264 ? -15.797 -6.715 -18.016 1 98.81 264 ALA B C 1
ATOM 4333 O O . ALA B 1 264 ? -15.992 -6.309 -19.156 1 98.81 264 ALA B O 1
ATOM 4334 N N . HIS B 1 265 ? -14.805 -6.352 -17.266 1 98.81 265 HIS B N 1
ATOM 4335 C CA . HIS B 1 265 ? -13.859 -5.352 -17.734 1 98.81 265 HIS B CA 1
ATOM 4336 C C . HIS B 1 265 ? -12.766 -5.992 -18.594 1 98.81 265 HIS B C 1
ATOM 4338 O O . HIS B 1 265 ? -12.414 -5.473 -19.656 1 98.81 265 HIS B O 1
ATOM 4344 N N . LEU B 1 266 ? -12.234 -7.105 -18.203 1 98.81 266 LEU B N 1
ATOM 4345 C CA . LEU B 1 266 ? -11.008 -7.664 -18.766 1 98.81 266 LEU B CA 1
ATOM 4346 C C . LEU B 1 266 ? -11.312 -8.484 -20.016 1 98.81 266 LEU B C 1
ATOM 4348 O O . LEU B 1 266 ? -10.523 -8.484 -20.969 1 98.81 266 LEU B O 1
ATOM 4352 N N . ARG B 1 267 ? -12.422 -9.25 -20.031 1 98.38 267 ARG B N 1
ATOM 4353 C CA . ARG B 1 267 ? -12.695 -10.188 -21.125 1 98.38 267 ARG B CA 1
ATOM 4354 C C . ARG B 1 267 ? -12.781 -9.469 -22.453 1 98.38 267 ARG B C 1
ATOM 4356 O O . ARG B 1 267 ? -12.148 -9.875 -23.438 1 98.38 267 ARG B O 1
ATOM 4363 N N . PRO B 1 268 ? -13.562 -8.305 -22.609 1 98.25 268 PRO B N 1
ATOM 4364 C CA . PRO B 1 268 ? -13.586 -7.598 -23.891 1 98.25 268 PRO B CA 1
ATOM 4365 C C . PRO B 1 268 ? -12.203 -7.102 -24.312 1 98.25 268 PRO B C 1
ATOM 4367 O O . PRO B 1 268 ? -11.875 -7.098 -25.5 1 98.25 268 PRO B O 1
ATOM 4370 N N . ILE B 1 269 ? -11.391 -6.672 -23.344 1 98.56 269 ILE B N 1
ATOM 4371 C CA . ILE B 1 269 ? -10.047 -6.18 -23.641 1 98.56 269 ILE B CA 1
ATOM 4372 C C . ILE B 1 269 ? -9.172 -7.328 -24.141 1 98.56 269 ILE B C 1
ATOM 4374 O O . ILE B 1 269 ? -8.445 -7.184 -25.125 1 98.56 269 ILE B O 1
ATOM 4378 N N . LEU B 1 270 ? -9.289 -8.484 -23.438 1 98.25 270 LEU B N 1
ATOM 4379 C CA . LEU B 1 270 ? -8.508 -9.648 -23.828 1 98.25 270 LEU B CA 1
ATOM 4380 C C . LEU B 1 270 ? -8.883 -10.109 -25.234 1 98.25 270 LEU B C 1
ATOM 4382 O O . LEU B 1 270 ? -8.016 -10.484 -26.016 1 98.25 270 LEU B O 1
ATOM 4386 N N . ASN B 1 271 ? -10.172 -10.102 -25.531 1 97.5 271 ASN B N 1
ATOM 4387 C CA . ASN B 1 271 ? -10.625 -10.461 -26.875 1 97.5 271 ASN B CA 1
ATOM 4388 C C . ASN B 1 271 ? -10.078 -9.508 -27.922 1 97.5 271 ASN B C 1
ATOM 4390 O O . ASN B 1 271 ? -9.688 -9.938 -29.016 1 97.5 271 ASN B O 1
ATOM 4394 N N . LYS B 1 272 ? -10.055 -8.297 -27.594 1 97.5 272 LYS B N 1
ATOM 4395 C CA . LYS B 1 272 ? -9.555 -7.277 -28.516 1 97.5 272 LYS B CA 1
ATOM 4396 C C . LYS B 1 272 ? -8.055 -7.438 -28.75 1 97.5 272 LYS B C 1
ATOM 4398 O O . LYS B 1 272 ? -7.586 -7.344 -29.875 1 97.5 272 LYS B O 1
ATOM 4403 N N . VAL B 1 273 ? -7.281 -7.73 -27.719 1 97.94 273 VAL B N 1
ATOM 4404 C CA . VAL B 1 273 ? -5.824 -7.711 -27.75 1 97.94 273 VAL B CA 1
ATOM 4405 C C . VAL B 1 273 ? -5.301 -9.055 -28.25 1 97.94 273 VAL B C 1
ATOM 4407 O O . VAL B 1 273 ? -4.348 -9.109 -29.031 1 97.94 273 VAL B O 1
ATOM 4410 N N . TYR B 1 274 ? -5.953 -10.172 -27.844 1 96.44 274 TYR B N 1
ATOM 4411 C CA . TYR B 1 274 ? -5.422 -11.5 -28.125 1 96.44 274 TYR B CA 1
ATOM 4412 C C . TYR B 1 274 ? -6.301 -12.242 -29.125 1 96.44 274 TYR B C 1
ATOM 4414 O O . TYR B 1 274 ? -5.945 -13.328 -29.594 1 96.44 274 TYR B O 1
ATOM 4422 N N . GLY B 1 275 ? -7.387 -11.672 -29.516 1 90.56 275 GLY B N 1
ATOM 4423 C CA . GLY B 1 275 ? -8.32 -12.367 -30.375 1 90.56 275 GLY B CA 1
ATOM 4424 C C . GLY B 1 275 ? -9.367 -13.164 -29.625 1 90.56 275 GLY B C 1
ATOM 4425 O O . GLY B 1 275 ? -9.18 -13.477 -28.453 1 90.56 275 GLY B O 1
ATOM 4426 N N . ASP B 1 276 ? -10.586 -13.359 -30.172 1 76.12 276 ASP B N 1
ATOM 4427 C CA . ASP B 1 276 ? -11.711 -14.031 -29.516 1 76.12 276 ASP B CA 1
ATOM 4428 C C . ASP B 1 276 ? -11.398 -15.508 -29.281 1 76.12 276 ASP B C 1
ATOM 4430 O O . ASP B 1 276 ? -10.914 -16.203 -30.188 1 76.12 276 ASP B O 1
ATOM 4434 N N . LYS B 1 277 ? -11.469 -15.992 -28.016 1 62.56 277 LYS B N 1
ATOM 4435 C CA . LYS B 1 277 ? -11.281 -17.391 -27.656 1 62.56 277 LYS B CA 1
ATOM 4436 C C . LYS B 1 277 ? -12.102 -18.312 -28.547 1 62.56 277 LYS B C 1
ATOM 4438 O O . LYS B 1 277 ? -11.688 -19.438 -28.844 1 62.56 277 LYS B O 1
ATOM 4443 N N . ASN B 1 278 ? -13.375 -17.984 -28.719 1 51.03 278 ASN B N 1
ATOM 4444 C CA . ASN B 1 278 ? -14.242 -18.812 -29.531 1 51.03 278 ASN B CA 1
ATOM 4445 C C . ASN B 1 278 ? -13.734 -18.906 -30.969 1 51.03 278 ASN B C 1
ATOM 4447 O O . ASN B 1 278 ? -14.164 -19.781 -31.734 1 51.03 278 ASN B O 1
ATOM 4451 N N . ASN B 1 279 ? -13 -17.875 -31.375 1 43.38 279 ASN B N 1
ATOM 4452 C CA . ASN B 1 279 ? -12.539 -17.984 -32.75 1 43.38 279 ASN B CA 1
ATOM 4453 C C . ASN B 1 279 ? -11.203 -18.719 -32.844 1 43.38 279 ASN B C 1
ATOM 4455 O O . ASN B 1 279 ? -10.594 -18.781 -33.906 1 43.38 279 ASN B O 1
ATOM 4459 N N . SER B 1 280 ? -10.477 -18.938 -31.75 1 35.97 280 SER B N 1
ATOM 4460 C CA . SER B 1 280 ? -9.273 -19.734 -31.984 1 35.97 280 SER B CA 1
ATOM 4461 C C . SER B 1 280 ? -9.539 -21.203 -31.734 1 35.97 280 SER B C 1
ATOM 4463 O O . SER B 1 280 ? -10.328 -21.562 -30.859 1 35.97 280 SER B O 1
#

Radius of gyration: 24.65 Å; Cα contacts (8 Å, |Δi|>4): 1173; chains: 2; bounding box: 49×73×60 Å

Nearest PDB structures (foldseek):
  6wn6-assembly1_A  TM=8.468E-01  e=1.885E-17  Escherichia coli
  5zfs-assembly1_B  TM=8.519E-01  e=4.854E-16  Arthrobacter globiformis
  8xj1-assembly1_A  TM=8.211E-01  e=3.148E-17  Kroppenstedtia eburnea
  7cj8-assembly2_D  TM=8.390E-01  e=2.593E-16  Methylomonas sp. DH-1
  3vyl-assembly1_B  TM=8.517E-01  e=7.657E-16  Mesorhizobium loti

Organism: NCBI:txid1450156

Foldseek 3Di:
DWEEAEAEAPQDDDDLPALGHYDHLLVRLQLLLVLPGQAYEYEYAACVPDDLVVNLVSCVVSNHAHAEYEHVVNCVPVVAALQDPDPVSNVVLLVRLLVVLVSQLSRVYAYEDECNNDADDPNDDPVSSLVSSLVSLLVSLVSSVVSVHAYAYEAADVVVHVQRQALVNQVVSCVSSVHPRYAHAEEQLSCVHRPPDSLVSCLVRVVRHAEYEDADNVQAAPPPDDDDVLSNVLSNVVNVHDHYYYYRGRQPPHVSCRSSNNCVRVVVSCCVRVNHPVVD/DWEEAEAEAPQDDDDLVAQGHYDHLLVRLQLLLVLPGQAYEYEYQACVPDDLVVNLVSCVVSNHAHAEYEHVVNCVPVVAALQDPDPVSNVVLLVRLLVVLVSQLSRVYAYEDECNNDADDPNDDPVSSLVSSLVSLLVSLVSSVVSVHAYAYEAADVVVHVQRQALVNQVVSCVSSVHPRYAHAYEQLSCVHRPPDSLVSCLVRVVRHAEYEDADNVQAAPPPDDDDVLSNVLSNVVNVHDHYYYYRGRQPPHVSCRSSNNCVRVVVSCCVRVNHPVVD

Sequence (560 aa):
MKLCYQVATPDVAIADSVTAYQGPLEKSFYDLASFGYDGVELMTLNPSELNWDFVRKEAEKNKLSVVLVCTGEIFGQLGLSYTHPKEEVRKEAIRRTKEIIDFASALGANINIGRIRGQYCSQLSKEQTEQLAIDAFKDLSEYGGKKKVEIALETVTIMQTNFINTLQEAAKMIKAVDHPYFKLMMDVFHLNLEEKDICQAIREYSKYNIHVHLADNNRRYPGHCGLDFEKILSTFEECGYYGNFCTEIFQIPSQEEAAKGAIAHLRPILNKVYGDKNNSMKLCYQVATPDVAIADSVTAYQGPLEKSFYDLASFGYDGVELMTLNPSELNWDFVRKEAEKNKLSVVLVCTGEIFGQLGLSYTHPKEEVRKEAIRRTKEIIDFASALGANINIGRIRGQYCSQLSKEQTEQLAIDAFKDLSEYGGKKKVEIALETVTIMQTNFINTLQEAAKMIKAVDHPYFKLMMDVFHLNLEEKDICQAIREYSKYNIHVHLADNNRRYPGHCGLDFEKILSTFEECGYYGNFCTEIFQIPSQEEAAKGAIAHLRPILNKVYGDKNNS

InterPro domains:
  IPR013022 Xylose isomerase-like, TIM barrel domain [PF01261] (30-268)
  IPR036237 Xylose isomerase-like superfamily [SSF51658] (22-266)
  IPR050312 IolE/XylA/MocC-like [PTHR12110] (18-269)

Secondary structure (DSSP, 8-state):
--EEEEEE-TTSPP-TT--SB-S-HHHHHHHHHHHT-SEEEEE-S-GGGS-HHHHHHHHHHTTPEEEEEE-HHHHHHH---TT-SSHHHHHHHHHHHHHHHHHHHHHT-EEEESGGG----TTS-HHHHHHHHHHHHHHHHHHHHHTT--EEEEP--TTT-SS--SHHHHHHHHHHH--TTEEEEEEHHHHHHH-S-HHHHHHHHGGGEEEEEE--TTSS-TTSSS--HHHHHHHHHHTT--SEEEE-----S-HHHHHHHHHHHHHHHHHHHH--GGG-/--EEEEEE-TTSPP-TT--SB-S-HHHHHHHHHHHT-SEEEEE-S-GGGS-HHHHHHHHHHTT-EEEEEE-HHHHHHH---TT-SSHHHHHHHHHHHHHHHHHHHHHT-EEEESGGG----TTS-HHHHHHHHHHHHHHHHHHHHHTT--EEEE---TTT-SS--SHHHHHHHHHHH--TTEEEEEEHHHHHHH-S-HHHHHHHHGGGEEEEEE--TTSS-TTSSS--HHHHHHHHHHTT--S-EEE-----S-HHHHHHHHHHHHHHHHHHHH--GGG-

pLDDT: mean 96.79, std 6.49, range [35.97, 98.94]

Solvent-accessible surface area (backbone atoms only — not comparable to full-atom values): 28152 Å² total; per-residue (Å²): 108,38,50,25,42,27,30,32,37,82,75,40,78,89,52,81,86,42,40,35,45,70,59,58,62,69,56,48,46,47,52,43,36,72,72,63,40,44,24,33,27,39,33,47,61,50,61,88,78,50,62,62,66,57,54,50,50,52,30,55,74,45,61,32,43,50,57,31,34,36,37,46,50,36,22,74,75,68,69,28,11,39,30,44,90,48,64,71,44,18,52,50,31,50,52,53,48,51,46,45,46,52,52,19,34,76,58,72,11,26,34,39,42,46,57,28,50,30,46,75,53,93,87,46,54,68,67,54,36,51,48,37,31,40,52,45,51,40,53,51,25,53,57,20,47,81,53,70,20,42,35,23,40,40,45,37,36,65,92,78,32,78,47,46,38,32,69,68,49,45,51,53,48,40,61,70,45,62,45,95,28,44,42,22,27,46,37,47,40,32,33,60,30,50,36,58,44,52,61,62,50,46,64,73,50,44,90,46,47,66,39,34,36,42,26,10,53,62,38,30,28,37,76,73,50,43,62,59,58,62,61,50,52,40,46,41,46,75,64,68,56,61,54,43,39,27,39,51,23,37,46,49,92,34,52,65,54,17,54,50,45,23,49,67,46,45,49,62,43,46,30,70,67,73,45,50,71,90,76,101,109,39,52,25,40,29,31,32,38,83,76,40,79,88,52,81,84,42,42,34,45,70,57,58,61,70,56,48,44,46,53,44,36,74,72,65,41,44,24,32,28,40,33,48,61,52,61,88,77,50,61,64,67,56,54,51,49,51,31,55,74,47,61,32,43,51,57,31,34,36,37,46,48,37,21,74,76,66,69,28,11,40,30,43,90,50,64,71,43,19,52,50,31,51,52,52,48,51,47,46,45,51,52,19,35,77,57,71,12,25,35,39,42,46,58,30,52,32,44,75,51,93,89,47,53,69,67,54,36,52,49,37,32,38,53,46,51,39,54,51,25,54,57,21,48,79,53,70,20,42,36,23,39,39,45,38,37,65,92,79,33,78,47,47,38,32,68,67,51,44,50,51,49,40,61,70,43,63,44,95,28,46,42,23,27,47,36,48,41,30,32,60,32,50,35,58,42,53,60,61,51,46,65,72,49,42,90,47,47,66,39,34,36,42,26,11,54,62,38,29,27,37,74,72,49,42,62,60,57,61,62,50,52,40,47,41,46,75,63,68,55,62,53,43,39,26,40,50,22,38,46,48,94,35,51,67,55,17,53,51,44,22,49,68,45,45,49,63,43,46,30,69,68,73,45,51,70,89,76,101